Protein AF-A0A9D7GFL5-F1 (afdb_monomer_lite)

Secondary structure (DSSP, 8-state):
------------------PPPEEEEES-SEE-SS------STTPPTTTS--EEEEEEES--SS-TT-EEEETTEEPEEEEEEE-BSSSBHHHHH--EEEEEEPPTTSPSEEEEEEEEETTEEPPPEEEEE----EEEE-TT--TTT--SSSSS-BS-S--TTS-SGGGT--TT-EEEEPTT-EE---BTTTBS-B--S---SSS-EEEEEPTT---EE--SS-SBS-B-EETTTEE--SEEEES-EEE-SSBSEEE-TT-EEES-EEEETT--SSEEEEEEESSSEEEES-EEEEE--TT--TTEEEEEEEPPP-SSSSPPPPEEEEEEES-EEEEE-SS-SEEE---STTPPPEEEEEEES-EEEEEES-SEEE-TTB-EEEEEES-EEEEEEE----TTS----SSEEE----TT--EEEEEES-EEEEE---S-S--------

Foldseek 3Di:
DDDDDDDDPPPPPPPPPQPFKAWDDKLAQEAAQFAAQDDPDPPDDGGFGIDKIKTKIAPQDADCVVKFKDWANDTWAWPDWGQLCPPFNLCVPVVMIMTITIRHNPDDAAKTWIWMQHPNGIYDTDIHGHDDEHEFEEDCPADLPPAPRHPVHRHNACQAQVRSHPQVVGAFQYEYEYAAPAEFAHADDPLESEENDAAHDLNRAYEYEHDVPHAHEFHALDRAENYHQQDPPPGGHERYRYYRYEFEYQAARAEEEYNYAYESYEFEHLNHADQAEVYHYEAENAHAYQYEYENHYDQQHDQNYENAHYEYADDQDDAADEEGEDHEHASYEYEHHPHAAHHAYDDDHDRTHAYEHYHAEHYEHEQEAAELHEDAESYADEYEHAHYEFEAFLDDDAHPVDGGGRFPYHYHYDDDPGHHHYHYYHYHYHDTDPPPDPDDDPPPPD

Structure (mmCIF, N/CA/C/O backbone):
data_AF-A0A9D7GFL5-F1
#
_entry.id   AF-A0A9D7GFL5-F1
#
loop_
_atom_site.group_PDB
_atom_site.id
_atom_site.type_symbol
_atom_site.label_atom_id
_atom_site.label_alt_id
_atom_site.label_comp_id
_atom_site.label_asym_id
_atom_site.label_entity_id
_atom_site.label_seq_id
_atom_site.pdbx_PDB_ins_code
_atom_site.Cartn_x
_atom_site.Cartn_y
_atom_site.Cartn_z
_atom_site.occupancy
_atom_site.B_iso_or_equiv
_atom_site.auth_seq_id
_atom_site.auth_comp_id
_atom_site.auth_asym_id
_atom_site.auth_atom_id
_atom_site.pdbx_PDB_model_num
ATOM 1 N N . MET A 1 1 ? -0.797 -76.336 7.459 1.00 41.81 1 MET A N 1
ATOM 2 C CA . MET A 1 1 ? -0.670 -75.163 8.350 1.00 41.81 1 MET A CA 1
ATOM 3 C C . MET A 1 1 ? -0.617 -73.918 7.470 1.00 41.81 1 MET A C 1
ATOM 5 O O . MET A 1 1 ? 0.401 -73.693 6.833 1.00 41.81 1 MET A O 1
ATOM 9 N N . LYS A 1 2 ? -1.742 -73.209 7.289 1.00 35.62 2 LYS A N 1
ATOM 10 C CA . LYS A 1 2 ? -1.823 -72.009 6.435 1.00 35.62 2 LYS A CA 1
ATOM 11 C C . LYS A 1 2 ? -1.747 -70.775 7.335 1.00 35.62 2 LYS A C 1
ATOM 13 O O . LYS A 1 2 ? -2.645 -70.559 8.140 1.00 35.62 2 LYS A O 1
ATOM 18 N N . ILE A 1 3 ? -0.653 -70.029 7.224 1.00 40.56 3 ILE A N 1
ATOM 19 C CA . ILE A 1 3 ? -0.431 -68.761 7.923 1.00 40.56 3 ILE A CA 1
ATOM 20 C C . ILE A 1 3 ? -1.233 -67.688 7.179 1.00 40.56 3 ILE A C 1
ATOM 22 O O . ILE A 1 3 ? -0.947 -67.398 6.020 1.00 40.56 3 ILE A O 1
ATOM 26 N N . PHE A 1 4 ? -2.259 -67.136 7.826 1.00 41.19 4 PHE A N 1
ATOM 27 C CA . PHE A 1 4 ? -2.948 -65.937 7.354 1.00 41.19 4 PHE A CA 1
ATOM 28 C C . PHE A 1 4 ? -2.130 -64.715 7.781 1.00 41.19 4 PHE A C 1
ATOM 30 O O . PHE A 1 4 ? -2.031 -64.416 8.969 1.00 41.19 4 PHE A O 1
ATOM 37 N N . PHE A 1 5 ? -1.538 -64.017 6.813 1.00 36.66 5 PHE A N 1
ATOM 38 C CA . PHE A 1 5 ? -0.994 -62.680 7.030 1.00 36.66 5 PHE A CA 1
ATOM 39 C C . PHE A 1 5 ? -2.159 -61.692 7.135 1.00 36.66 5 PHE A C 1
ATOM 41 O O . PHE A 1 5 ? -2.851 -61.419 6.155 1.00 36.66 5 PHE A O 1
ATOM 48 N N . LEU A 1 6 ? -2.384 -61.178 8.343 1.00 39.97 6 LEU A N 1
ATOM 49 C CA . LEU A 1 6 ? -3.295 -60.072 8.600 1.00 39.97 6 LEU A CA 1
ATOM 50 C C . LEU A 1 6 ? -2.619 -58.778 8.120 1.00 39.97 6 LEU A C 1
ATOM 52 O O . LEU A 1 6 ? -1.726 -58.253 8.780 1.00 39.97 6 LEU A O 1
ATOM 56 N N . PHE A 1 7 ? -3.020 -58.284 6.950 1.00 38.81 7 PHE A N 1
ATOM 57 C CA . PHE A 1 7 ? -2.644 -56.954 6.475 1.00 38.81 7 PHE A CA 1
ATOM 58 C C . PHE A 1 7 ? -3.463 -55.922 7.260 1.00 38.81 7 PHE A C 1
ATOM 60 O O . PHE A 1 7 ? -4.646 -55.726 6.993 1.00 38.81 7 PHE A O 1
ATOM 67 N N . ILE A 1 8 ? -2.851 -55.291 8.262 1.00 42.66 8 ILE A N 1
ATOM 68 C CA . ILE A 1 8 ? -3.408 -54.101 8.910 1.00 42.66 8 ILE A CA 1
ATOM 69 C C . ILE A 1 8 ? -2.998 -52.908 8.038 1.00 42.66 8 ILE A C 1
ATOM 71 O O . ILE A 1 8 ? -1.800 -52.630 7.947 1.00 42.66 8 ILE A O 1
ATOM 75 N N . PRO A 1 9 ? -3.929 -52.198 7.374 1.00 42.66 9 PRO A N 1
ATOM 76 C CA . PRO A 1 9 ? -3.591 -50.947 6.723 1.00 42.66 9 PRO A CA 1
ATOM 77 C C . PRO A 1 9 ? -3.283 -49.934 7.825 1.00 42.66 9 PRO A C 1
ATOM 79 O O . PRO A 1 9 ? -4.167 -49.483 8.554 1.00 42.66 9 PRO A O 1
ATOM 82 N N . LEU A 1 10 ? -1.999 -49.619 7.978 1.00 39.38 10 LEU A N 1
ATOM 83 C CA . LEU A 1 10 ? -1.531 -48.528 8.814 1.00 39.38 10 LEU A CA 1
ATOM 84 C C . LEU A 1 10 ? -1.986 -47.223 8.140 1.00 39.38 10 LEU A C 1
ATOM 86 O O . LEU A 1 10 ? -1.287 -46.669 7.294 1.00 39.38 10 LEU A O 1
ATOM 90 N N . PHE A 1 11 ? -3.194 -46.757 8.458 1.00 42.72 11 PHE A N 1
ATOM 91 C CA . PHE A 1 11 ? -3.600 -45.398 8.126 1.00 42.72 11 PHE A CA 1
ATOM 92 C C . PHE A 1 11 ? -2.695 -44.456 8.921 1.00 42.72 11 PHE A C 1
ATOM 94 O O . PHE A 1 11 ? -2.890 -44.239 10.116 1.00 42.72 11 PHE A O 1
ATOM 101 N N . LEU A 1 12 ? -1.674 -43.918 8.253 1.00 41.75 12 LEU A N 1
ATOM 102 C CA . LEU A 1 12 ? -0.990 -42.712 8.690 1.00 41.75 12 LEU A CA 1
ATOM 103 C C . LEU A 1 12 ? -2.038 -41.600 8.713 1.00 41.75 12 LEU A C 1
ATOM 105 O O . LEU A 1 12 ? -2.283 -40.936 7.709 1.00 41.75 12 LEU A O 1
ATOM 109 N N . VAL A 1 13 ? -2.676 -41.411 9.867 1.00 40.97 13 VAL A N 1
ATOM 110 C CA . VAL A 1 13 ? -3.376 -40.171 10.181 1.00 40.97 13 VAL A CA 1
ATOM 111 C C . VAL A 1 13 ? -2.287 -39.107 10.198 1.00 40.97 13 VAL A C 1
ATOM 113 O O . VAL A 1 13 ? -1.580 -38.929 11.189 1.00 40.97 13 VAL A O 1
ATOM 116 N N . HIS A 1 14 ? -2.072 -38.445 9.062 1.00 41.53 14 HIS A N 1
ATOM 117 C CA . HIS A 1 14 ? -1.417 -37.153 9.078 1.00 41.53 14 HIS A CA 1
ATOM 118 C C . HIS A 1 14 ? -2.336 -36.273 9.910 1.00 41.53 14 HIS A C 1
ATOM 120 O O . HIS A 1 14 ? -3.386 -35.838 9.442 1.00 41.53 14 HIS A O 1
ATOM 126 N N . ASN A 1 15 ? -1.971 -36.079 11.177 1.00 35.12 15 ASN A N 1
ATOM 127 C CA . ASN A 1 15 ? -2.442 -34.941 11.934 1.00 35.12 15 ASN A CA 1
ATOM 128 C C . ASN A 1 15 ? -2.018 -33.728 11.113 1.00 35.12 15 ASN A C 1
ATOM 130 O O . ASN A 1 15 ? -0.883 -33.263 11.221 1.00 35.12 15 ASN A O 1
ATOM 134 N N . VAL A 1 16 ? -2.916 -33.261 10.246 1.00 41.62 16 VAL A N 1
ATOM 135 C CA . VAL A 1 16 ? -2.885 -31.905 9.732 1.00 41.62 16 VAL A CA 1
ATOM 136 C C . VAL A 1 16 ? -3.080 -31.064 10.982 1.00 41.62 16 VAL A C 1
ATOM 138 O O . VAL A 1 16 ? -4.203 -30.761 11.374 1.00 41.62 16 VAL A O 1
ATOM 141 N N . HIS A 1 17 ? -1.987 -30.785 11.694 1.00 46.81 17 HIS A N 1
ATOM 142 C CA . HIS A 1 17 ? -1.986 -29.691 12.639 1.00 46.81 17 HIS A CA 1
ATOM 143 C C . HIS A 1 17 ? -2.376 -28.493 11.790 1.00 46.81 17 HIS A C 1
ATOM 145 O O . HIS A 1 17 ? -1.606 -28.068 10.928 1.00 46.81 17 HIS A O 1
ATOM 151 N N . SER A 1 18 ? -3.611 -28.024 11.978 1.00 58.75 18 SER A N 1
ATOM 152 C CA . SER A 1 18 ? -4.017 -26.704 11.528 1.00 58.75 18 SER A CA 1
ATOM 153 C C . SER A 1 18 ? -2.895 -25.777 11.959 1.00 58.75 18 SER A C 1
ATOM 155 O O . SER A 1 18 ? -2.654 -25.640 13.161 1.00 58.75 18 SER A O 1
ATOM 157 N N . GLN A 1 19 ? -2.156 -25.217 11.000 1.00 82.75 19 GLN A N 1
ATOM 158 C CA . GLN A 1 19 ? -1.179 -24.192 11.328 1.00 82.75 19 GLN A CA 1
ATOM 159 C C . GLN A 1 19 ? -1.917 -23.131 12.151 1.00 82.75 19 GLN A C 1
ATOM 161 O O . GLN A 1 19 ? -3.062 -22.787 11.840 1.00 82.75 19 GLN A O 1
ATOM 166 N N . GLY A 1 20 ? -1.307 -22.694 13.255 1.00 92.81 20 GLY A N 1
ATOM 167 C CA . GLY A 1 20 ? -1.901 -21.670 14.110 1.00 92.81 20 GLY A CA 1
ATOM 168 C C . GLY A 1 20 ? -2.202 -20.388 13.320 1.00 92.81 20 GLY A C 1
ATOM 169 O O . GLY A 1 20 ? -1.701 -20.221 12.201 1.00 92.81 20 GLY A O 1
ATOM 170 N N . PRO A 1 21 ? -3.018 -19.478 13.876 1.00 97.88 21 PRO A N 1
ATOM 171 C CA . PRO A 1 21 ? -3.256 -18.184 13.250 1.00 97.88 21 PRO A CA 1
ATOM 172 C C . PRO A 1 21 ? -1.933 -17.424 13.091 1.00 97.88 21 PRO A C 1
ATOM 174 O O . PRO A 1 21 ? -1.140 -17.347 14.031 1.00 97.88 21 PRO A O 1
ATOM 177 N N . VAL A 1 22 ? -1.696 -16.850 11.911 1.00 98.31 22 VAL A N 1
ATOM 178 C CA . VAL A 1 22 ? -0.493 -16.056 11.619 1.00 98.31 22 VAL A CA 1
ATOM 179 C C . VAL A 1 22 ? -0.907 -14.683 11.124 1.00 98.31 22 VAL A C 1
ATOM 181 O O . VAL A 1 22 ? -1.622 -14.571 10.133 1.00 98.31 22 VAL A O 1
ATOM 184 N N . LEU A 1 23 ? -0.430 -13.635 11.788 1.00 98.81 23 LEU A N 1
ATOM 185 C CA . LEU A 1 23 ? -0.573 -12.260 11.327 1.00 98.81 23 LEU A CA 1
ATOM 186 C C . LEU A 1 23 ? 0.578 -11.911 10.388 1.00 98.81 23 LEU A C 1
ATOM 188 O O . LEU A 1 23 ? 1.745 -12.079 10.748 1.00 98.81 23 LEU A O 1
ATOM 192 N N . CYS A 1 24 ? 0.246 -11.416 9.198 1.00 98.69 24 CYS A N 1
ATOM 193 C CA . CYS A 1 24 ? 1.218 -11.080 8.162 1.00 98.69 24 CYS A CA 1
ATOM 194 C C . CYS A 1 24 ? 1.579 -9.592 8.193 1.00 98.69 24 CYS A C 1
ATOM 196 O O . CYS A 1 24 ? 2.759 -9.248 8.216 1.00 98.69 24 CYS A O 1
ATOM 198 N N . PHE A 1 25 ? 0.577 -8.708 8.188 1.00 98.81 25 PHE A N 1
ATOM 199 C CA . PHE A 1 25 ? 0.773 -7.256 8.189 1.00 98.81 25 PHE A CA 1
ATOM 200 C C . PHE A 1 25 ? -0.487 -6.503 8.642 1.00 98.81 25 PHE A C 1
ATOM 202 O O . PHE A 1 25 ? -1.578 -7.070 8.717 1.00 98.81 25 PHE A O 1
ATOM 209 N N . SER A 1 26 ? -0.318 -5.210 8.923 1.00 98.88 26 SER A N 1
ATOM 210 C CA . SER A 1 26 ? -1.385 -4.241 9.185 1.00 98.88 26 SER A CA 1
ATOM 211 C C . SER A 1 26 ? -1.268 -3.034 8.255 1.00 98.88 26 SER A C 1
ATOM 213 O O . SER A 1 26 ? -0.186 -2.740 7.724 1.00 98.88 26 SER A O 1
ATOM 215 N N . ASP A 1 27 ? -2.368 -2.305 8.091 1.00 98.69 27 ASP A N 1
ATOM 216 C CA . ASP A 1 27 ? -2.355 -1.003 7.426 1.00 98.69 27 ASP A CA 1
ATOM 217 C C . ASP A 1 27 ? -1.582 0.020 8.270 1.00 98.69 27 ASP A C 1
ATOM 219 O O . ASP A 1 27 ? -0.530 0.527 7.860 1.00 98.69 27 ASP A O 1
ATOM 223 N N . LEU A 1 28 ? -2.045 0.227 9.499 1.00 98.81 28 LEU A N 1
ATOM 224 C CA . LEU A 1 28 ? -1.485 1.120 10.495 1.00 98.81 28 LEU A CA 1
ATOM 225 C C . LEU A 1 28 ? -0.504 0.393 11.413 1.00 98.81 28 LEU A C 1
ATOM 227 O O . LEU A 1 28 ? -0.776 -0.685 11.940 1.00 98.81 28 LEU A O 1
ATOM 231 N N . ILE A 1 29 ? 0.627 1.048 11.667 1.00 98.56 29 ILE A N 1
ATOM 232 C CA . ILE A 1 29 ? 1.603 0.656 12.699 1.00 98.56 29 ILE A CA 1
ATOM 233 C C . ILE A 1 29 ? 1.559 1.588 13.918 1.00 98.56 29 ILE A C 1
ATOM 235 O O . ILE A 1 29 ? 2.288 1.395 14.889 1.00 98.56 29 ILE A O 1
ATOM 239 N N . SER A 1 30 ? 0.736 2.637 13.861 1.00 98.75 30 SER A N 1
ATOM 240 C CA . SER A 1 30 ? 0.511 3.558 14.968 1.00 98.75 30 SER A CA 1
ATOM 241 C C . SER A 1 30 ? -0.816 4.296 14.818 1.00 98.75 30 SER A C 1
ATOM 243 O O . SER A 1 30 ? -1.286 4.488 13.696 1.00 98.75 30 SER A O 1
ATOM 245 N N . GLY A 1 31 ? -1.392 4.744 15.931 1.00 98.62 31 GLY A N 1
ATOM 246 C CA . GLY A 1 31 ? -2.624 5.532 15.934 1.00 98.62 31 GLY A CA 1
ATOM 247 C C . GLY A 1 31 ? -3.082 5.929 17.341 1.00 98.62 31 GLY A C 1
ATOM 248 O O . GLY A 1 31 ? -2.540 5.422 18.330 1.00 98.62 31 GLY A O 1
ATOM 249 N N . PRO A 1 32 ? -4.065 6.838 17.446 1.00 98.62 32 PRO A N 1
ATOM 250 C CA . PRO A 1 32 ? -4.686 7.200 18.714 1.00 98.62 32 PRO A CA 1
ATOM 251 C C . PRO A 1 32 ? -5.564 6.084 19.271 1.00 98.62 32 PRO A C 1
ATOM 253 O O . PRO A 1 32 ? -6.125 5.274 18.528 1.00 98.62 32 PRO A O 1
ATOM 256 N N . LYS A 1 33 ? -5.665 6.057 20.604 1.00 98.38 33 LYS A N 1
ATOM 257 C CA . LYS A 1 33 ? -6.530 5.147 21.372 1.00 98.38 33 LYS A CA 1
ATOM 258 C C . LYS A 1 33 ? -7.870 5.769 21.782 1.00 98.38 33 LYS A C 1
ATOM 260 O O . LYS A 1 33 ? -8.697 5.077 22.352 1.00 98.38 33 LYS A O 1
ATOM 265 N N . THR A 1 34 ? -8.077 7.052 21.495 1.00 98.31 34 THR A N 1
ATOM 266 C CA . THR A 1 34 ? -9.318 7.791 21.763 1.00 98.31 34 THR A CA 1
ATOM 267 C C . THR A 1 34 ? -9.672 8.698 20.581 1.00 98.31 34 THR A C 1
ATOM 269 O O . THR A 1 34 ? -8.902 8.815 19.623 1.00 98.31 34 THR A O 1
ATOM 272 N N . GLY A 1 35 ? -10.829 9.360 20.647 1.00 97.50 35 GLY A N 1
ATOM 273 C CA . GLY A 1 35 ? -11.222 10.409 19.704 1.00 97.50 35 GLY A CA 1
ATOM 274 C C . GLY A 1 35 ? -11.993 9.926 18.478 1.00 97.50 35 GLY A C 1
ATOM 275 O O . GLY A 1 35 ? -12.353 10.747 17.637 1.00 97.50 35 GLY A O 1
ATOM 276 N N . ASN A 1 36 ? -12.292 8.630 18.363 1.00 97.88 36 ASN A N 1
ATOM 277 C CA . ASN A 1 36 ? -13.105 8.125 17.265 1.00 97.88 36 ASN A CA 1
ATOM 278 C C . ASN A 1 36 ? -14.586 8.451 17.493 1.00 97.88 36 ASN A C 1
ATOM 280 O O . ASN A 1 36 ? -15.229 7.850 18.348 1.00 97.88 36 ASN A O 1
ATOM 284 N N . SER A 1 37 ? -15.125 9.399 16.726 1.00 98.25 37 SER A N 1
ATOM 285 C CA . SER A 1 37 ? -16.523 9.850 16.826 1.00 98.25 37 SER A CA 1
ATOM 286 C C . SER A 1 37 ? -17.556 8.886 16.228 1.00 98.25 37 SER A C 1
ATOM 288 O O . SER A 1 37 ? -18.756 9.128 16.358 1.00 98.25 37 SER A O 1
ATOM 290 N N . ASP A 1 38 ? -17.111 7.792 15.609 1.00 97.00 38 ASP A N 1
ATOM 291 C CA . ASP A 1 38 ? -17.974 6.714 15.134 1.00 97.00 38 ASP A CA 1
ATOM 292 C C . ASP A 1 38 ? -18.825 6.130 16.274 1.00 97.00 38 ASP A C 1
ATOM 294 O O . ASP A 1 38 ? -18.371 5.975 17.412 1.00 97.00 38 ASP A O 1
ATOM 298 N N . HIS A 1 39 ? -20.072 5.811 15.947 1.00 95.25 39 HIS A N 1
ATOM 299 C CA . HIS A 1 39 ? -21.049 5.150 16.810 1.00 95.25 39 HIS A CA 1
ATOM 300 C C . HIS A 1 39 ? -21.941 4.171 16.023 1.00 95.25 39 HIS A C 1
ATOM 302 O O . HIS A 1 39 ? -23.064 3.872 16.422 1.00 95.25 39 HIS A O 1
ATOM 308 N N . SER A 1 40 ? -21.452 3.680 14.883 1.00 94.38 40 SER A N 1
ATOM 309 C CA . SER A 1 40 ? -22.140 2.715 14.020 1.00 94.38 40 SER A CA 1
ATOM 310 C C . SER A 1 40 ? -22.262 1.326 14.640 1.00 94.38 40 SER A C 1
ATOM 312 O O . SER A 1 40 ? -23.156 0.568 14.262 1.00 94.38 40 SER A O 1
ATOM 314 N N . GLN A 1 41 ? -21.377 0.974 15.578 1.00 92.06 41 GLN A N 1
ATOM 315 C CA . GLN A 1 41 ? -21.428 -0.306 16.274 1.00 92.06 41 GLN A CA 1
ATOM 316 C C . GLN A 1 41 ? -22.284 -0.215 17.536 1.00 92.06 41 GLN A C 1
ATOM 318 O O . GLN A 1 41 ? -22.282 0.782 18.260 1.00 92.06 41 GLN A O 1
ATOM 323 N N . GLU A 1 42 ? -22.972 -1.309 17.857 1.00 88.31 42 GLU A N 1
ATOM 324 C CA . GLU A 1 42 ? -23.777 -1.397 19.072 1.00 88.31 42 GLU A CA 1
ATOM 325 C C . GLU A 1 42 ? -22.913 -1.164 20.324 1.00 88.31 42 GLU A C 1
ATOM 327 O O . GLU A 1 42 ? -21.817 -1.719 20.463 1.00 88.31 42 GLU A O 1
ATOM 332 N N . ASN A 1 43 ? -23.407 -0.361 21.268 1.00 87.75 43 ASN A N 1
ATOM 333 C CA . ASN A 1 43 ? -22.705 -0.019 22.511 1.00 87.75 43 ASN A CA 1
ATOM 334 C C . ASN A 1 43 ? -21.356 0.694 22.296 1.00 87.75 43 ASN A C 1
ATOM 336 O O . ASN A 1 43 ? -20.466 0.599 23.145 1.00 87.75 43 ASN A O 1
ATOM 340 N N . GLN A 1 44 ? -21.170 1.374 21.165 1.00 92.38 44 GLN A N 1
ATOM 341 C CA . GLN A 1 44 ? -20.042 2.272 20.945 1.00 92.38 44 GLN A CA 1
ATOM 342 C C . GLN A 1 44 ? -20.374 3.674 21.469 1.00 92.38 44 GLN A C 1
ATOM 344 O O . GLN A 1 44 ? -21.441 4.219 21.201 1.00 92.38 44 GLN A O 1
ATOM 349 N N . THR A 1 45 ? -19.457 4.263 22.236 1.00 94.56 45 THR A N 1
ATOM 350 C CA . THR A 1 45 ? -19.569 5.653 22.696 1.00 94.56 45 THR A CA 1
ATOM 351 C C . THR A 1 45 ? -18.671 6.530 21.835 1.00 94.56 45 THR A C 1
ATOM 353 O O . THR A 1 45 ? -17.456 6.331 21.819 1.00 94.56 45 THR A O 1
ATOM 356 N N . ALA A 1 46 ? -19.260 7.507 21.146 1.00 96.44 46 ALA A N 1
ATOM 357 C CA . ALA A 1 46 ? -18.518 8.439 20.305 1.00 96.44 46 ALA A CA 1
ATOM 358 C C . ALA A 1 46 ? -17.407 9.154 21.098 1.00 96.44 46 ALA A C 1
ATOM 360 O O . ALA A 1 46 ? -17.616 9.637 22.211 1.00 96.44 46 ALA A O 1
ATOM 361 N N . GLY A 1 47 ? -16.213 9.211 20.512 1.00 95.19 47 GLY A N 1
ATOM 362 C CA . GLY A 1 47 ? -15.016 9.862 21.048 1.00 95.19 47 GLY A CA 1
ATOM 363 C C . GLY A 1 47 ? -14.225 9.036 22.065 1.00 95.19 47 GLY A C 1
ATOM 364 O O . GLY A 1 47 ? -13.127 9.451 22.437 1.00 95.19 47 GLY A O 1
ATOM 365 N N . ARG A 1 48 ? -14.752 7.889 22.506 1.00 95.44 48 ARG A N 1
ATOM 366 C CA . ARG A 1 48 ? -14.165 7.095 23.588 1.00 95.44 48 ARG A CA 1
ATOM 367 C C . ARG A 1 48 ? -12.957 6.292 23.118 1.00 95.44 48 ARG A C 1
ATOM 369 O O . ARG A 1 48 ? -11.840 6.558 23.536 1.00 95.44 48 ARG A O 1
ATOM 376 N N . ASP A 1 49 ? -13.186 5.358 22.205 1.00 97.50 49 ASP A N 1
ATOM 377 C CA . ASP A 1 49 ? -12.151 4.485 21.663 1.00 97.50 49 ASP A CA 1
ATOM 378 C C . ASP A 1 49 ? -11.422 5.127 20.469 1.00 97.50 49 ASP A C 1
ATOM 380 O O . ASP A 1 49 ? -11.754 6.223 20.005 1.00 97.50 49 ASP A O 1
ATOM 384 N N . GLY A 1 50 ? -10.376 4.460 19.990 1.00 98.19 50 GLY A N 1
ATOM 385 C CA . GLY A 1 50 ? -9.407 5.030 19.069 1.00 98.19 50 GLY A CA 1
ATOM 386 C C . GLY A 1 50 ? -9.552 4.601 17.621 1.00 98.19 50 GLY A C 1
ATOM 387 O O . GLY A 1 50 ? -10.638 4.331 17.101 1.00 98.19 50 GLY A O 1
ATOM 388 N N . SER A 1 51 ? -8.395 4.574 16.971 1.00 98.62 51 SER A N 1
ATOM 389 C CA . SER A 1 51 ? -8.219 4.216 15.569 1.00 98.62 51 SER A CA 1
ATOM 390 C C . SER A 1 51 ? -8.773 2.830 15.255 1.00 98.62 51 SER A C 1
ATOM 392 O O . SER A 1 51 ? -8.762 1.931 16.092 1.00 98.62 51 SER A O 1
ATOM 394 N N . ILE A 1 52 ? -9.253 2.667 14.028 1.00 98.81 52 ILE A N 1
ATOM 395 C CA . ILE A 1 52 ? -9.616 1.379 13.447 1.00 98.81 52 ILE A CA 1
ATOM 396 C C . ILE A 1 52 ? -8.432 0.885 12.613 1.00 98.81 52 ILE A C 1
ATOM 398 O O . ILE A 1 52 ? -7.988 1.564 11.686 1.00 98.81 52 ILE A O 1
ATOM 402 N N . VAL A 1 53 ? -7.916 -0.287 12.959 1.00 98.88 53 VAL A N 1
ATOM 403 C CA . VAL A 1 53 ? -6.777 -0.936 12.304 1.00 98.88 53 VAL A CA 1
ATOM 404 C C . VAL A 1 53 ? -7.276 -2.163 11.559 1.00 98.88 53 VAL A C 1
ATOM 406 O O . VAL A 1 53 ? -8.081 -2.930 12.096 1.00 98.88 53 VAL A O 1
ATOM 409 N N . THR A 1 54 ? -6.769 -2.375 10.346 1.00 98.94 54 THR A N 1
ATOM 410 C CA . THR A 1 54 ? -6.990 -3.611 9.592 1.00 98.94 54 THR A CA 1
ATOM 411 C C . THR A 1 54 ? -5.725 -4.461 9.610 1.00 98.94 54 THR A C 1
ATOM 413 O O . THR A 1 54 ? -4.634 -3.990 9.287 1.00 98.94 54 THR A O 1
ATOM 416 N N . ILE A 1 55 ? -5.869 -5.733 9.980 1.00 98.88 55 ILE A N 1
ATOM 417 C CA . ILE A 1 55 ? -4.812 -6.750 9.906 1.00 98.88 55 ILE A CA 1
ATOM 418 C C . ILE A 1 55 ? -5.168 -7.811 8.877 1.00 98.88 55 ILE A C 1
ATOM 420 O O . ILE A 1 55 ? -6.335 -8.176 8.737 1.00 98.88 55 ILE A O 1
ATOM 424 N N . TRP A 1 56 ? -4.149 -8.341 8.206 1.00 98.88 56 TRP A N 1
ATOM 425 C CA . TRP A 1 56 ? -4.251 -9.476 7.296 1.00 98.88 56 TRP A CA 1
ATOM 426 C C . TRP A 1 56 ? -3.407 -10.633 7.813 1.00 98.88 56 TRP A C 1
ATOM 428 O O . TRP A 1 56 ? -2.295 -10.440 8.315 1.00 98.88 56 TRP A O 1
ATOM 438 N N . GLY A 1 57 ? -3.927 -11.847 7.676 1.00 98.62 57 GLY A N 1
ATOM 439 C CA . GLY A 1 57 ? -3.259 -13.042 8.167 1.00 98.62 57 GLY A CA 1
ATOM 440 C C . GLY A 1 57 ? -3.829 -14.333 7.605 1.00 98.62 57 GLY A C 1
ATOM 441 O O . GLY A 1 57 ? -4.848 -14.334 6.917 1.00 98.62 57 GLY A O 1
ATOM 442 N N . ALA A 1 58 ? -3.154 -15.436 7.900 1.00 98.25 58 ALA A N 1
ATOM 443 C CA . ALA A 1 58 ? -3.559 -16.782 7.523 1.00 98.25 58 ALA A CA 1
ATOM 444 C C . ALA A 1 58 ? -4.157 -17.527 8.722 1.00 98.25 58 ALA A C 1
ATOM 446 O O . ALA A 1 58 ? -3.793 -17.282 9.875 1.00 98.25 58 ALA A O 1
ATOM 447 N N . ASN A 1 59 ? -5.050 -18.475 8.433 1.00 97.44 59 ASN A N 1
ATOM 448 C CA . ASN A 1 59 ? -5.708 -19.334 9.422 1.00 97.44 59 ASN A CA 1
ATOM 449 C C . ASN A 1 59 ? -6.475 -18.552 10.503 1.00 97.44 59 ASN A C 1
ATOM 451 O O . ASN A 1 59 ? -6.599 -19.012 11.637 1.00 97.44 59 ASN A O 1
ATOM 455 N N . LEU A 1 60 ? -7.011 -17.375 10.159 1.00 97.94 60 LEU A N 1
ATOM 456 C CA . LEU A 1 60 ? -7.831 -16.585 11.086 1.00 97.94 60 LEU A CA 1
ATOM 457 C C . LEU A 1 60 ? -9.292 -17.064 11.110 1.00 97.94 60 LEU A C 1
ATOM 459 O O . LEU A 1 60 ? -10.052 -16.725 12.009 1.00 97.94 60 LEU A O 1
ATOM 463 N N . GLY A 1 61 ? -9.698 -17.860 10.117 1.00 96.31 61 GLY A N 1
ATOM 464 C CA . GLY A 1 61 ? -11.094 -18.239 9.902 1.00 96.31 61 GLY A CA 1
ATOM 465 C C . GLY A 1 61 ? -11.910 -17.115 9.256 1.00 96.31 61 GLY A C 1
ATOM 466 O O . GLY A 1 61 ? -11.564 -15.940 9.327 1.00 96.31 61 GLY A O 1
ATOM 467 N N . ASN A 1 62 ? -13.009 -17.469 8.596 1.00 96.44 62 ASN A N 1
ATOM 468 C CA . ASN A 1 62 ? -13.846 -16.535 7.834 1.00 96.44 62 ASN A CA 1
ATOM 469 C C . ASN A 1 62 ? -14.940 -15.840 8.671 1.00 96.44 62 ASN A C 1
ATOM 471 O O . ASN A 1 62 ? -15.709 -15.061 8.118 1.00 96.44 62 ASN A O 1
ATOM 475 N N . HIS A 1 63 ? -15.007 -16.114 9.977 1.00 97.25 63 HIS A N 1
ATOM 476 C CA . HIS A 1 63 ? -15.948 -15.513 10.920 1.00 97.25 63 HIS A CA 1
ATOM 477 C C . HIS A 1 63 ? -15.276 -15.314 12.280 1.00 97.25 63 HIS A C 1
ATOM 479 O O . HIS A 1 63 ? -14.448 -16.130 12.690 1.00 97.25 63 HIS A O 1
ATOM 485 N N . GLN A 1 64 ? -15.687 -14.271 13.006 1.00 97.00 64 GLN A N 1
ATOM 486 C CA . GLN A 1 64 ? -15.170 -14.006 14.346 1.00 97.00 64 GLN A CA 1
ATOM 487 C C . GLN A 1 64 ? -15.554 -15.111 15.339 1.00 97.00 64 GLN A C 1
ATOM 489 O O . GLN A 1 64 ? -14.682 -15.631 16.019 1.00 97.00 64 GLN A O 1
ATOM 494 N N . ASN A 1 65 ? -16.828 -15.510 15.427 1.00 95.12 65 ASN A N 1
ATOM 495 C CA . ASN A 1 65 ? -17.308 -16.452 16.452 1.00 95.12 65 ASN A CA 1
ATOM 496 C C . ASN A 1 65 ? -16.816 -16.051 17.865 1.00 95.12 65 ASN A C 1
ATOM 498 O O . ASN A 1 65 ? -16.964 -14.900 18.266 1.00 95.12 65 ASN A O 1
ATOM 502 N N . ASN A 1 66 ? -16.196 -16.982 18.597 1.00 95.50 66 ASN A N 1
ATOM 503 C CA . ASN A 1 66 ? -15.585 -16.741 19.908 1.00 95.50 66 ASN A CA 1
ATOM 504 C C . ASN A 1 66 ? -14.113 -16.291 19.817 1.00 95.50 66 ASN A C 1
ATOM 506 O O . ASN A 1 66 ? -13.421 -16.280 20.832 1.00 95.50 66 ASN A O 1
ATOM 510 N N . ASN A 1 67 ? -13.612 -15.976 18.620 1.00 98.00 67 ASN A N 1
ATOM 511 C CA . ASN A 1 67 ? -12.248 -15.503 18.418 1.00 98.00 67 ASN A CA 1
ATOM 512 C C . ASN A 1 67 ? -12.125 -14.030 18.824 1.00 98.00 67 ASN A C 1
ATOM 514 O O . ASN A 1 67 ? -13.075 -13.241 18.751 1.00 98.00 67 ASN A O 1
ATOM 518 N N . GLU A 1 68 ? -10.931 -13.651 19.262 1.00 98.44 68 GLU A N 1
ATOM 519 C CA . GLU A 1 68 ? -10.700 -12.374 19.930 1.00 98.44 68 GLU A CA 1
ATOM 520 C C . GLU A 1 68 ? -9.451 -11.688 19.383 1.00 98.44 68 GLU A C 1
ATOM 522 O O . GLU A 1 68 ? -8.452 -12.341 19.085 1.00 98.44 68 GLU A O 1
ATOM 527 N N . VAL A 1 69 ? -9.501 -10.359 19.279 1.00 98.75 69 VAL A N 1
ATOM 528 C CA . VAL A 1 69 ? -8.340 -9.520 18.964 1.00 98.75 69 VAL A CA 1
ATOM 529 C C . VAL A 1 69 ? -7.881 -8.825 20.238 1.00 98.75 69 VAL A C 1
ATOM 531 O O . VAL A 1 69 ? -8.710 -8.328 21.001 1.00 98.75 69 VAL A O 1
ATOM 534 N N . PHE A 1 70 ? -6.570 -8.760 20.448 1.00 98.75 70 PHE A N 1
ATOM 535 C CA . PHE A 1 70 ? -5.945 -8.086 21.578 1.00 98.75 70 PHE A CA 1
ATOM 536 C C . PHE A 1 70 ? -4.965 -7.016 21.109 1.00 98.75 70 PHE A C 1
ATOM 538 O O . PHE A 1 70 ? -4.178 -7.250 20.190 1.00 98.75 70 PHE A O 1
ATOM 545 N N . VAL A 1 71 ? -4.985 -5.873 21.795 1.00 98.75 71 VAL A N 1
ATOM 546 C CA . VAL A 1 71 ? -3.976 -4.813 21.700 1.00 98.75 71 VAL A CA 1
ATOM 547 C C . VAL A 1 71 ? -3.320 -4.685 23.071 1.00 98.75 71 VAL A C 1
ATOM 549 O O . VAL A 1 71 ? -3.955 -4.283 24.050 1.00 98.75 71 VAL A O 1
ATOM 552 N N . GLY A 1 72 ? -2.060 -5.099 23.172 1.00 97.62 72 GLY A N 1
ATOM 553 C CA . GLY A 1 72 ? -1.428 -5.390 24.453 1.00 97.62 72 GLY A CA 1
ATOM 554 C C . GLY A 1 72 ? -2.238 -6.446 25.209 1.00 97.62 72 GLY A C 1
ATOM 555 O O . GLY A 1 72 ? -2.448 -7.551 24.715 1.00 97.62 72 GLY A O 1
ATOM 556 N N . ASN A 1 73 ? -2.737 -6.078 26.390 1.00 96.75 73 ASN A N 1
ATOM 557 C CA . ASN A 1 73 ? -3.571 -6.943 27.231 1.00 96.75 73 ASN A CA 1
ATOM 558 C C . ASN A 1 73 ? -5.074 -6.619 27.151 1.00 96.75 73 ASN A C 1
ATOM 560 O O . ASN A 1 73 ? -5.857 -7.167 27.924 1.00 96.75 73 ASN A O 1
ATOM 564 N N . GLN A 1 74 ? -5.488 -5.720 26.254 1.00 98.38 74 GLN A N 1
ATOM 565 C CA . GLN A 1 74 ? -6.877 -5.270 26.145 1.00 98.38 74 GLN A CA 1
ATOM 566 C C . GLN A 1 74 ? -7.563 -5.930 24.953 1.00 98.38 74 GLN A C 1
ATOM 568 O O . GLN A 1 74 ? -7.021 -5.937 23.846 1.00 98.38 74 GLN A O 1
ATOM 573 N N . LYS A 1 75 ? -8.771 -6.458 25.167 1.00 98.12 75 LYS A N 1
ATOM 574 C CA . LYS A 1 75 ? -9.604 -6.994 24.087 1.00 98.12 75 LYS A CA 1
ATOM 575 C C . LYS A 1 75 ? -10.138 -5.847 23.229 1.00 98.12 75 LYS A C 1
ATOM 577 O O . LYS A 1 75 ? -10.683 -4.880 23.756 1.00 98.12 75 LYS A O 1
ATOM 582 N N . ALA A 1 76 ? -10.006 -5.977 21.915 1.00 98.00 76 ALA A N 1
ATOM 583 C CA . ALA A 1 76 ? -10.473 -4.994 20.950 1.00 98.00 76 ALA A CA 1
ATOM 584 C C . ALA A 1 76 ? -11.869 -5.318 20.406 1.00 98.00 76 ALA A C 1
ATOM 586 O O . ALA A 1 76 ? -12.262 -6.481 20.266 1.00 98.00 76 ALA A O 1
ATOM 587 N N . ARG A 1 77 ? -12.608 -4.262 20.057 1.00 97.06 77 ARG A N 1
ATOM 588 C CA . ARG A 1 77 ? -13.884 -4.359 19.342 1.00 97.06 77 ARG A CA 1
ATOM 589 C C . ARG A 1 77 ? -13.623 -4.622 17.864 1.00 97.06 77 ARG A C 1
ATOM 591 O O . ARG A 1 77 ? -12.869 -3.884 17.240 1.00 97.06 77 ARG A O 1
ATOM 598 N N . VAL A 1 78 ? -14.281 -5.628 17.300 1.00 98.00 78 VAL A N 1
ATOM 599 C CA . VAL A 1 78 ? -14.151 -6.013 15.888 1.00 98.00 78 VAL A CA 1
ATOM 600 C C . VAL A 1 78 ? -15.285 -5.394 15.071 1.00 98.00 78 VAL A C 1
ATOM 602 O O . VAL A 1 78 ? -16.445 -5.491 15.452 1.00 98.00 78 VAL A O 1
ATOM 605 N N . TYR A 1 79 ? -14.932 -4.775 13.947 1.00 97.75 79 TYR A N 1
ATOM 606 C CA . TYR A 1 79 ? -15.846 -4.210 12.945 1.00 97.75 79 TYR A CA 1
ATOM 607 C C . TYR A 1 79 ? -16.094 -5.190 11.806 1.00 97.75 79 TYR A C 1
ATOM 609 O O . TYR A 1 79 ? -17.161 -5.214 11.197 1.00 97.75 79 TYR A O 1
ATOM 617 N N . TYR A 1 80 ? -15.073 -5.978 11.480 1.00 98.19 80 TYR A N 1
ATOM 618 C CA . TYR A 1 80 ? -15.136 -6.950 10.407 1.00 98.19 80 TYR A CA 1
ATOM 619 C C . TYR A 1 80 ? -14.171 -8.096 10.663 1.00 98.19 80 TYR A C 1
ATOM 621 O O . TYR A 1 80 ? -13.047 -7.874 11.109 1.00 98.19 80 TYR A O 1
ATOM 629 N N . TRP A 1 81 ? -14.592 -9.301 10.297 1.00 98.62 81 TRP A N 1
ATOM 630 C CA . TRP A 1 81 ? -13.759 -10.493 10.265 1.00 98.62 81 TRP A CA 1
ATOM 631 C C . TRP A 1 81 ? -14.195 -11.354 9.088 1.00 98.62 81 TRP A C 1
ATOM 633 O O . TRP A 1 81 ? -15.346 -11.788 9.040 1.00 98.62 81 TRP A O 1
ATOM 643 N N . GLY A 1 82 ? -13.293 -11.624 8.150 1.00 98.50 82 GLY A N 1
ATOM 644 C CA . GLY A 1 82 ? -13.633 -12.454 7.002 1.00 98.50 82 GLY A CA 1
ATOM 645 C C . GLY A 1 82 ? -12.493 -12.653 6.020 1.00 98.50 82 GLY A C 1
ATOM 646 O O . GLY A 1 82 ? -11.370 -12.200 6.228 1.00 98.50 82 GLY A O 1
ATOM 647 N N . ASN A 1 83 ? -12.786 -13.351 4.927 1.00 98.75 83 ASN A N 1
ATOM 648 C CA . ASN A 1 83 ? -11.831 -13.533 3.838 1.00 98.75 83 ASN A CA 1
ATOM 649 C C . ASN A 1 83 ? -11.492 -12.181 3.194 1.00 98.75 83 ASN A C 1
ATOM 651 O O . ASN A 1 83 ? -12.386 -11.378 2.916 1.00 98.75 83 ASN A O 1
ATOM 655 N N . ALA A 1 84 ? -10.209 -11.939 2.917 1.00 98.50 84 ALA A N 1
ATOM 656 C CA . ALA A 1 84 ? -9.751 -10.727 2.245 1.00 98.50 84 ALA A CA 1
ATOM 657 C C . ALA A 1 84 ? -10.083 -10.793 0.744 1.00 98.50 84 ALA A C 1
ATOM 659 O O . ALA A 1 84 ? -9.231 -11.116 -0.068 1.00 98.50 84 ALA A O 1
ATOM 660 N N . THR A 1 85 ? -11.348 -10.549 0.409 1.00 98.25 85 THR A N 1
ATOM 661 C CA . THR A 1 85 ? -11.914 -10.634 -0.954 1.00 98.25 85 THR A CA 1
ATOM 662 C C . THR A 1 85 ? -12.196 -9.261 -1.568 1.00 98.25 85 THR A C 1
ATOM 664 O O . THR A 1 85 ? -12.726 -9.167 -2.668 1.00 98.25 85 THR A O 1
ATOM 667 N N . PHE A 1 86 ? -11.913 -8.189 -0.823 1.00 96.88 86 PHE A N 1
ATOM 668 C CA . PHE A 1 86 ? -12.256 -6.821 -1.191 1.00 96.88 86 PHE A CA 1
ATOM 669 C C . PHE A 1 86 ? -11.440 -5.792 -0.373 1.00 96.88 86 PHE A C 1
ATOM 671 O O . PHE A 1 86 ? -11.231 -6.032 0.823 1.00 96.88 86 PHE A O 1
ATOM 678 N N . PRO A 1 87 ? -11.051 -4.624 -0.928 1.00 97.50 87 PRO A N 1
ATOM 679 C CA . PRO A 1 87 ? -11.077 -4.326 -2.360 1.00 97.50 87 PRO A CA 1
ATOM 680 C C . PRO A 1 87 ? -10.048 -5.163 -3.122 1.00 97.50 87 PRO A C 1
ATOM 682 O O . PRO A 1 87 ? -10.352 -5.569 -4.230 1.00 97.50 87 PRO A O 1
ATOM 685 N N . ALA A 1 88 ? -8.908 -5.481 -2.498 1.00 98.44 88 ALA A N 1
ATOM 686 C CA . ALA A 1 88 ? -7.969 -6.484 -2.981 1.00 98.44 88 ALA A CA 1
ATOM 687 C C . ALA A 1 88 ? -8.430 -7.900 -2.590 1.00 98.44 88 ALA A C 1
ATOM 689 O O . ALA A 1 88 ? -8.654 -8.178 -1.403 1.00 98.44 88 ALA A O 1
ATOM 690 N N . ASP A 1 89 ? -8.526 -8.807 -3.560 1.00 98.56 89 ASP A N 1
ATOM 691 C CA . ASP A 1 89 ? -8.828 -10.228 -3.373 1.00 98.56 89 ASP A CA 1
ATOM 692 C C . ASP A 1 89 ? -7.561 -11.047 -3.082 1.00 98.56 89 ASP A C 1
ATOM 694 O O . ASP A 1 89 ? -7.079 -11.874 -3.861 1.00 98.56 89 ASP A O 1
ATOM 698 N N . LEU A 1 90 ? -7.009 -10.829 -1.890 1.00 98.62 90 LEU A N 1
ATOM 699 C CA . LEU A 1 90 ? -5.862 -11.584 -1.385 1.00 98.62 90 LEU A CA 1
ATOM 700 C C . LEU A 1 90 ? -6.232 -13.008 -0.953 1.00 98.62 90 LEU A C 1
ATOM 702 O O . LEU A 1 90 ? -5.356 -13.862 -0.803 1.00 98.62 90 LEU A O 1
ATOM 706 N N . TYR A 1 91 ? -7.514 -13.304 -0.738 1.00 98.56 91 TYR A N 1
ATOM 707 C CA . TYR A 1 91 ? -7.952 -14.652 -0.396 1.00 98.56 91 TYR A CA 1
ATOM 708 C C . TYR A 1 91 ? -7.835 -15.605 -1.589 1.00 98.56 91 TYR A C 1
ATOM 710 O O . TYR A 1 91 ? -7.497 -16.782 -1.410 1.00 98.56 91 TYR A O 1
ATOM 718 N N . LYS A 1 92 ? -8.071 -15.122 -2.812 1.00 97.75 92 LYS A N 1
ATOM 719 C CA . LYS A 1 92 ? -7.998 -15.937 -4.032 1.00 97.75 92 LYS A CA 1
ATOM 720 C C . LYS A 1 92 ? -6.685 -16.703 -4.146 1.00 97.75 92 LYS A C 1
ATOM 722 O O . LYS A 1 92 ? -6.725 -17.931 -4.272 1.00 97.75 92 LYS A O 1
ATOM 727 N N . VAL A 1 93 ? -5.556 -16.009 -4.014 1.00 95.06 93 VAL A N 1
ATOM 728 C CA . VAL A 1 93 ? -4.212 -16.585 -4.190 1.00 95.06 93 VAL A CA 1
ATOM 729 C C . VAL A 1 93 ? -3.493 -16.865 -2.872 1.00 95.06 93 VAL A C 1
ATOM 731 O O . VAL A 1 93 ? -2.991 -17.970 -2.687 1.00 95.06 93 VAL A O 1
ATOM 734 N N . HIS A 1 94 ? -3.513 -15.929 -1.919 1.00 97.50 94 HIS A N 1
ATOM 735 C CA . HIS A 1 94 ? -2.760 -16.054 -0.661 1.00 97.50 94 HIS A CA 1
ATOM 736 C C . HIS A 1 94 ? -3.560 -16.716 0.462 1.00 97.50 94 HIS A C 1
ATOM 738 O O . HIS A 1 94 ? -3.006 -17.015 1.516 1.00 97.50 94 HIS A O 1
ATOM 744 N N . LYS A 1 95 ? -4.870 -16.931 0.264 1.00 97.81 95 LYS A N 1
ATOM 745 C CA . LYS A 1 95 ? -5.799 -17.448 1.287 1.00 97.81 95 LYS A CA 1
ATOM 746 C C . LYS A 1 95 ? -5.808 -16.610 2.569 1.00 97.81 95 LYS A C 1
ATOM 748 O O . LYS A 1 95 ? -6.117 -17.134 3.638 1.00 97.81 95 LYS A O 1
ATOM 753 N N . LEU A 1 96 ? -5.525 -15.308 2.463 1.00 98.69 96 LEU A N 1
ATOM 754 C CA . LEU A 1 96 ? -5.537 -14.398 3.606 1.00 98.69 96 LEU A CA 1
ATOM 755 C C . LEU A 1 96 ? -6.961 -14.035 4.037 1.00 98.69 96 LEU A C 1
ATOM 757 O O . LEU A 1 96 ? -7.861 -13.799 3.228 1.00 98.69 96 LEU A O 1
ATOM 761 N N . GLN A 1 97 ? -7.147 -13.948 5.343 1.00 98.69 97 GLN A N 1
ATOM 762 C CA . GLN A 1 97 ? -8.279 -13.299 5.986 1.00 98.69 97 GLN A CA 1
ATOM 763 C C . GLN A 1 97 ? -7.870 -11.888 6.408 1.00 98.69 97 GLN A C 1
ATOM 765 O O . GLN A 1 97 ? -6.681 -11.597 6.553 1.00 98.69 97 GLN A O 1
ATOM 770 N N . LYS A 1 98 ? -8.859 -11.024 6.637 1.00 98.56 98 LYS A N 1
ATOM 771 C CA . LYS A 1 98 ? -8.661 -9.703 7.225 1.00 98.56 98 LYS A CA 1
ATOM 772 C C . LYS A 1 98 ? -9.594 -9.470 8.408 1.00 98.56 98 LYS A C 1
ATOM 774 O O . LYS A 1 98 ? -10.730 -9.952 8.419 1.00 98.56 98 LYS A O 1
ATOM 779 N N . ILE A 1 99 ? -9.111 -8.701 9.376 1.00 98.88 99 ILE A N 1
ATOM 780 C CA . ILE A 1 99 ? -9.863 -8.288 10.560 1.00 98.88 99 ILE A CA 1
ATOM 781 C C . ILE A 1 99 ? -9.699 -6.781 10.716 1.00 98.88 99 ILE A C 1
ATOM 783 O O . ILE A 1 99 ? -8.571 -6.302 10.781 1.00 98.88 99 ILE A O 1
ATOM 787 N N . ALA A 1 100 ? -10.808 -6.049 10.789 1.00 98.81 100 ALA A N 1
ATOM 788 C CA . ALA A 1 100 ? -10.807 -4.637 11.155 1.00 98.81 100 ALA A CA 1
ATOM 789 C C . ALA A 1 100 ? -11.304 -4.501 12.593 1.00 98.81 100 ALA A C 1
ATOM 791 O O . ALA A 1 100 ? -12.357 -5.045 12.937 1.00 98.81 100 ALA A O 1
ATOM 792 N N . PHE A 1 101 ? -10.556 -3.803 13.438 1.00 98.75 101 PHE A N 1
ATOM 793 C CA . PHE A 1 101 ? -10.868 -3.653 14.856 1.00 98.75 101 PHE A CA 1
ATOM 794 C C . PHE A 1 101 ? -10.427 -2.288 15.373 1.00 98.75 101 PHE A C 1
ATOM 796 O O . PHE A 1 101 ? -9.554 -1.645 14.801 1.00 98.75 101 PHE A O 1
ATOM 803 N N . GLN A 1 102 ? -11.023 -1.853 16.472 1.00 98.44 102 GLN A N 1
ATOM 804 C CA . GLN A 1 102 ? -10.750 -0.560 17.078 1.00 98.44 102 GLN A CA 1
ATOM 805 C C . GLN A 1 102 ? -9.813 -0.684 18.276 1.00 98.44 102 GLN A C 1
ATOM 807 O O . GLN A 1 102 ? -9.983 -1.572 19.114 1.00 98.44 102 GLN A O 1
ATOM 812 N N . ILE A 1 103 ? -8.843 0.226 18.357 1.00 98.69 103 ILE A N 1
ATOM 813 C CA . ILE A 1 103 ? -7.921 0.347 19.486 1.00 98.69 103 ILE A CA 1
ATOM 814 C C . ILE A 1 103 ? -8.701 0.805 20.731 1.00 98.69 103 ILE A C 1
ATOM 816 O O . ILE A 1 103 ? -9.269 1.899 20.695 1.00 98.69 103 ILE A O 1
ATOM 820 N N . PRO A 1 104 ? -8.722 0.017 21.824 1.00 98.19 104 PRO A N 1
ATOM 821 C CA . PRO A 1 104 ? -9.410 0.405 23.055 1.00 98.19 104 PRO A CA 1
ATOM 822 C C . PRO A 1 104 ? -8.744 1.587 23.764 1.00 98.19 104 PRO A C 1
ATOM 824 O O . PRO A 1 104 ? -7.513 1.649 23.847 1.00 98.19 104 PRO A O 1
ATOM 827 N N . GLU A 1 105 ? -9.542 2.456 24.388 1.00 98.00 105 GLU A N 1
ATOM 828 C CA . GLU A 1 105 ? -9.027 3.582 25.194 1.00 98.00 105 GLU A CA 1
ATOM 829 C C . GLU A 1 105 ? -8.147 3.150 26.381 1.00 98.00 105 GLU A C 1
ATOM 831 O O . GLU A 1 105 ? -7.310 3.914 26.870 1.00 98.00 105 GLU A O 1
ATOM 836 N N . THR A 1 106 ? -8.336 1.912 26.844 1.00 97.81 106 THR A N 1
ATOM 837 C CA . THR A 1 106 ? -7.667 1.327 28.011 1.00 97.81 106 THR A CA 1
ATOM 838 C C . THR A 1 106 ? -6.263 0.811 27.709 1.00 97.81 106 THR A C 1
ATOM 840 O O . THR A 1 106 ? -5.568 0.375 28.625 1.00 97.81 106 THR A O 1
ATOM 843 N N . VAL A 1 107 ? -5.828 0.830 26.445 1.00 98.31 107 VAL A N 1
ATOM 844 C CA . VAL A 1 107 ? -4.454 0.466 26.074 1.00 98.31 107 VAL A CA 1
ATOM 845 C C . VAL A 1 107 ? -3.491 1.555 26.547 1.00 98.31 107 VAL A C 1
ATOM 847 O O . VAL A 1 107 ? -3.799 2.745 26.485 1.00 98.31 107 VAL A O 1
ATOM 850 N N . ASP A 1 108 ? -2.302 1.177 27.005 1.00 97.69 108 ASP A N 1
ATOM 851 C CA . ASP A 1 108 ? -1.274 2.141 27.394 1.00 97.69 108 ASP A CA 1
ATOM 852 C C . ASP A 1 108 ? -0.716 2.911 26.188 1.00 97.69 108 ASP A C 1
ATOM 854 O O . ASP A 1 108 ? -0.638 2.406 25.067 1.00 97.69 108 ASP A O 1
ATOM 858 N N . THR A 1 109 ? -0.315 4.161 26.417 1.00 98.31 109 THR A N 1
ATOM 859 C CA . THR A 1 109 ? 0.375 4.965 25.399 1.00 98.31 109 THR A CA 1
ATOM 860 C C . THR A 1 109 ? 1.801 4.445 25.204 1.00 98.31 109 THR A C 1
ATOM 862 O O . THR A 1 109 ? 2.486 4.140 26.177 1.00 98.31 109 THR A O 1
ATOM 865 N N . GLY A 1 110 ? 2.283 4.399 23.960 1.00 98.44 110 GLY A N 1
ATOM 866 C CA . GLY A 1 110 ? 3.612 3.888 23.621 1.00 98.44 110 GLY A CA 1
ATOM 867 C C . GLY A 1 110 ? 3.569 2.613 22.783 1.00 98.44 110 GLY A C 1
ATOM 868 O O . GLY A 1 110 ? 2.585 2.335 22.098 1.00 98.44 110 GLY A O 1
ATOM 869 N N . ASN A 1 111 ? 4.676 1.872 22.777 1.00 98.56 111 ASN A N 1
ATOM 870 C CA . ASN A 1 111 ? 4.788 0.634 22.008 1.00 98.56 111 ASN A CA 1
ATOM 871 C C . ASN A 1 111 ? 3.959 -0.479 22.662 1.00 98.56 111 ASN A C 1
ATOM 873 O O . ASN A 1 111 ? 4.019 -0.682 23.871 1.00 98.56 111 ASN A O 1
ATOM 877 N N . THR A 1 112 ? 3.220 -1.208 21.839 1.00 98.44 112 THR A N 1
ATOM 878 C CA . THR A 1 112 ? 2.387 -2.351 22.202 1.00 98.44 112 THR A CA 1
ATOM 879 C C . THR A 1 112 ? 2.370 -3.347 21.038 1.00 98.44 112 THR A C 1
ATOM 881 O O . THR A 1 112 ? 3.073 -3.184 20.037 1.00 98.44 112 THR A O 1
ATOM 884 N N . GLU A 1 113 ? 1.572 -4.397 21.160 1.00 98.62 113 GLU A N 1
ATOM 885 C CA . GLU A 1 113 ? 1.466 -5.461 20.171 1.00 98.62 113 GLU A CA 1
ATOM 886 C C . GLU A 1 113 ? 0.008 -5.783 19.860 1.00 98.62 113 GLU A C 1
ATOM 888 O O . GLU A 1 113 ? -0.853 -5.727 20.735 1.00 98.62 113 GLU A O 1
ATOM 893 N N . ILE A 1 114 ? -0.260 -6.161 18.615 1.00 98.88 114 ILE A N 1
ATOM 894 C CA . ILE A 1 114 ? -1.542 -6.704 18.173 1.00 98.88 114 ILE A CA 1
ATOM 895 C C . ILE A 1 114 ? -1.403 -8.219 18.067 1.00 98.88 114 ILE A C 1
ATOM 897 O O . ILE A 1 114 ? -0.473 -8.705 17.427 1.00 98.88 114 ILE A O 1
ATOM 901 N N . SER A 1 115 ? -2.343 -8.965 18.642 1.00 98.81 115 SER A N 1
ATOM 902 C CA . SER A 1 115 ? -2.422 -10.423 18.491 1.00 98.81 115 SER A CA 1
ATOM 903 C C . SER A 1 115 ? -3.871 -10.892 18.392 1.00 98.81 115 SER A C 1
ATOM 905 O O . SER A 1 115 ? -4.798 -10.160 18.742 1.00 98.81 115 SER A O 1
ATOM 907 N N . VAL A 1 116 ? -4.074 -12.113 17.904 1.00 98.69 116 VAL A N 1
ATOM 908 C CA . VAL A 1 116 ? -5.400 -12.711 17.731 1.00 98.69 116 VAL A CA 1
ATOM 909 C C . VAL A 1 116 ? -5.425 -14.088 18.383 1.00 98.69 116 VAL A C 1
ATOM 911 O O . VAL A 1 116 ? -4.465 -14.849 18.266 1.00 98.69 116 VAL A O 1
ATOM 914 N N . ILE A 1 117 ? -6.519 -14.419 19.065 1.00 98.44 117 ILE A N 1
ATOM 915 C CA . ILE A 1 117 ? -6.792 -15.767 19.565 1.00 98.44 117 ILE A CA 1
ATOM 916 C C . ILE A 1 117 ? -7.856 -16.397 18.675 1.00 98.44 117 ILE A C 1
ATOM 918 O O . ILE A 1 117 ? -8.985 -15.912 18.622 1.00 98.44 117 ILE A O 1
ATOM 922 N N . VAL A 1 118 ? -7.496 -17.490 18.000 1.00 97.94 118 VAL A N 1
ATOM 923 C CA . VAL A 1 118 ? -8.396 -18.269 17.142 1.00 97.94 118 VAL A CA 1
ATOM 924 C C . VAL A 1 118 ? -8.500 -19.681 17.689 1.00 97.94 118 VAL A C 1
ATOM 926 O O . VAL A 1 118 ? -7.490 -20.372 17.806 1.00 97.94 118 VAL A O 1
ATOM 929 N N . ASN A 1 119 ? -9.711 -20.110 18.051 1.00 95.44 119 ASN A N 1
ATOM 930 C CA . ASN A 1 119 ? -9.965 -21.423 18.660 1.00 95.44 119 ASN A CA 1
ATOM 931 C C . ASN A 1 119 ? -9.027 -21.733 19.850 1.00 95.44 119 ASN A C 1
ATOM 933 O O . ASN A 1 119 ? -8.526 -22.846 19.991 1.00 95.44 119 ASN A O 1
ATOM 937 N N . GLY A 1 120 ? -8.751 -20.725 20.684 1.00 96.12 120 GLY A N 1
ATOM 938 C CA . GLY A 1 120 ? -7.859 -20.838 21.844 1.00 96.12 120 GLY A CA 1
ATOM 939 C C . GLY A 1 120 ? -6.357 -20.786 21.532 1.00 96.12 120 GLY A C 1
ATOM 940 O O . GLY A 1 120 ? -5.553 -20.816 22.460 1.00 96.12 120 GLY A O 1
ATOM 941 N N . ILE A 1 121 ? -5.956 -20.672 20.262 1.00 97.00 121 ILE A N 1
ATOM 942 C CA . ILE A 1 121 ? -4.551 -20.564 19.849 1.00 97.00 121 ILE A CA 1
ATOM 943 C C . ILE A 1 121 ? -4.220 -19.096 19.581 1.00 97.00 121 ILE A C 1
ATOM 945 O O . ILE A 1 121 ? -4.868 -18.448 18.760 1.00 97.00 121 ILE A O 1
ATOM 949 N N . LYS A 1 122 ? -3.197 -18.572 20.262 1.00 97.69 122 LYS A N 1
ATOM 950 C CA . LYS A 1 122 ? -2.692 -17.211 20.046 1.00 97.69 122 LYS A CA 1
ATOM 951 C C . LYS A 1 122 ? -1.798 -17.156 18.801 1.00 97.69 122 LYS A C 1
ATOM 953 O O . LYS A 1 122 ? -0.962 -18.036 18.607 1.00 97.69 122 LYS A O 1
ATOM 958 N N . SER A 1 123 ? -1.958 -16.116 17.988 1.00 98.56 123 SER A N 1
ATOM 959 C CA . SER A 1 123 ? -1.097 -15.828 16.839 1.00 98.56 123 SER A CA 1
ATOM 960 C C . SER A 1 123 ? 0.275 -15.286 17.250 1.00 98.56 123 SER A C 1
ATOM 962 O O . SER A 1 123 ? 0.502 -14.934 18.410 1.00 98.56 123 SER A O 1
ATOM 964 N N . ASN A 1 124 ? 1.178 -15.119 16.280 1.00 98.38 124 ASN A N 1
ATOM 965 C CA . ASN A 1 124 ? 2.271 -14.157 16.435 1.00 98.38 124 ASN A CA 1
ATOM 966 C C . ASN A 1 124 ? 1.722 -12.730 16.624 1.00 98.38 124 ASN A C 1
ATOM 968 O O . ASN A 1 124 ? 0.566 -12.442 16.295 1.00 98.38 124 ASN A O 1
ATOM 972 N N . SER A 1 125 ? 2.575 -11.842 17.125 1.00 98.38 125 SER A N 1
ATOM 973 C CA . SER A 1 125 ? 2.255 -10.430 17.312 1.00 98.38 125 SER A CA 1
ATOM 974 C C . SER A 1 125 ? 2.667 -9.577 16.108 1.00 98.38 125 SER A C 1
ATOM 976 O O . SER A 1 125 ? 3.658 -9.876 15.436 1.00 98.38 125 SER A O 1
ATOM 978 N N . LEU A 1 126 ? 1.947 -8.477 15.880 1.00 98.81 126 LEU A N 1
ATOM 979 C CA . LEU A 1 126 ? 2.393 -7.351 15.055 1.00 98.81 126 LEU A CA 1
ATOM 980 C C . LEU A 1 126 ? 2.707 -6.142 15.950 1.00 98.81 126 LEU A C 1
ATOM 982 O O . LEU A 1 126 ? 1.923 -5.855 16.856 1.00 98.81 126 LEU A O 1
ATOM 986 N N . PRO A 1 127 ? 3.810 -5.411 15.715 1.00 98.56 127 PRO A N 1
ATOM 987 C CA . PRO A 1 127 ? 4.126 -4.220 16.493 1.00 98.56 127 PRO A CA 1
ATOM 988 C C . PRO A 1 127 ? 3.132 -3.092 16.196 1.00 98.56 127 PRO A C 1
ATOM 990 O O . PRO A 1 127 ? 2.771 -2.853 15.042 1.00 98.56 127 PRO A O 1
ATOM 993 N N . PHE A 1 128 ? 2.734 -2.361 17.235 1.00 98.75 128 PHE A N 1
ATOM 994 C CA . PHE A 1 128 ? 1.887 -1.179 17.111 1.00 98.75 128 PHE A CA 1
ATOM 995 C C . PHE A 1 128 ? 2.298 -0.108 18.120 1.00 98.75 128 PHE A C 1
ATOM 997 O O . PHE A 1 128 ? 2.743 -0.419 19.222 1.00 98.75 128 PHE A O 1
ATOM 1004 N N . ARG A 1 129 ? 2.138 1.169 17.777 1.00 98.69 129 ARG A N 1
ATOM 1005 C CA . ARG A 1 129 ? 2.392 2.278 18.703 1.00 98.69 129 ARG A CA 1
ATOM 1006 C C . ARG A 1 129 ? 1.138 3.106 18.933 1.00 98.69 129 ARG A C 1
ATOM 1008 O O . ARG A 1 129 ? 0.642 3.771 18.025 1.00 98.69 129 ARG A O 1
ATOM 1015 N N . VAL A 1 130 ? 0.687 3.147 20.177 1.00 98.75 130 VAL A N 1
ATOM 1016 C CA . VAL A 1 130 ? -0.342 4.087 20.606 1.00 98.75 130 VAL A CA 1
ATOM 1017 C C . VAL A 1 130 ? 0.280 5.471 20.769 1.00 98.75 130 VAL A C 1
ATOM 1019 O O . VAL A 1 130 ? 1.282 5.637 21.473 1.00 98.75 130 VAL A O 1
ATOM 1022 N N . ARG A 1 131 ? -0.298 6.464 20.096 1.00 98.38 131 ARG A N 1
ATOM 1023 C CA . ARG A 1 131 ? 0.220 7.837 20.018 1.00 98.38 131 ARG A CA 1
ATOM 1024 C C . ARG A 1 131 ? -0.909 8.855 19.891 1.00 98.38 131 ARG A C 1
ATOM 1026 O O . ARG A 1 131 ? -2.015 8.493 19.528 1.00 98.38 131 ARG A O 1
ATOM 1033 N N . GLU A 1 132 ? -0.608 10.128 20.097 1.00 97.56 132 GLU A N 1
ATOM 1034 C CA . GLU A 1 132 ? -1.561 11.212 19.836 1.00 97.56 132 GLU A CA 1
ATOM 1035 C C . GLU A 1 132 ? -1.908 11.344 18.342 1.00 97.56 132 GLU A C 1
ATOM 1037 O O . GLU A 1 132 ? -1.123 10.958 17.467 1.00 97.56 132 GLU A O 1
ATOM 1042 N N . GLY A 1 133 ? -3.085 11.905 18.064 1.00 98.00 133 GLY A N 1
ATOM 1043 C CA . GLY A 1 133 ? -3.625 12.171 16.728 1.00 98.00 133 GLY A CA 1
ATOM 1044 C C . GLY A 1 133 ? -5.148 12.292 16.765 1.00 98.00 133 GLY A C 1
ATOM 1045 O O . GLY A 1 133 ? -5.775 11.890 17.747 1.00 98.00 133 GLY A O 1
ATOM 1046 N N . LYS A 1 134 ? -5.752 12.841 15.711 1.00 98.62 134 LYS A N 1
ATOM 1047 C CA . LYS A 1 134 ? -7.212 12.915 15.570 1.00 98.62 134 LYS A CA 1
ATOM 1048 C C . LYS A 1 134 ? -7.726 11.944 14.514 1.00 98.62 134 LYS A C 1
ATOM 1050 O O . LYS A 1 134 ? -6.981 11.493 13.647 1.00 98.62 134 LYS A O 1
ATOM 1055 N N . ILE A 1 135 ? -9.008 11.613 14.615 1.00 98.88 135 ILE A N 1
ATOM 1056 C CA . ILE A 1 135 ? -9.699 10.702 13.705 1.00 98.88 135 ILE A CA 1
ATOM 1057 C C . ILE A 1 135 ? -10.828 11.470 13.034 1.00 98.88 135 ILE A C 1
ATOM 1059 O O . ILE A 1 135 ? -11.657 12.066 13.723 1.00 98.88 135 ILE A O 1
ATOM 1063 N N . TYR A 1 136 ? -10.856 11.423 11.707 1.00 98.75 136 TYR A N 1
ATOM 1064 C CA . TYR A 1 136 ? -11.834 12.124 10.891 1.00 98.75 136 TYR A CA 1
ATOM 1065 C C . TYR A 1 136 ? -12.476 11.216 9.847 1.00 98.75 136 TYR A C 1
ATOM 1067 O O . TYR A 1 136 ? -11.969 10.134 9.541 1.00 98.75 136 TYR A O 1
ATOM 1075 N N . PHE A 1 137 ? -13.573 11.699 9.274 1.00 98.81 137 PHE A N 1
ATOM 1076 C CA . PHE A 1 137 ? -14.401 10.997 8.311 1.00 98.81 137 PHE A CA 1
ATOM 1077 C C . PHE A 1 137 ? -14.694 11.857 7.083 1.00 98.81 137 PHE A C 1
ATOM 1079 O O . PHE A 1 137 ? -14.958 13.058 7.189 1.00 98.81 137 PHE A O 1
ATOM 1086 N N . VAL A 1 138 ? -14.697 11.201 5.923 1.00 98.31 138 VAL A N 1
ATOM 1087 C CA . VAL A 1 138 ? -15.199 11.747 4.658 1.00 98.31 138 VAL A CA 1
ATOM 1088 C C . VAL A 1 138 ? -16.385 10.921 4.188 1.00 98.31 138 VAL A C 1
ATOM 1090 O O . VAL A 1 138 ? -16.350 9.689 4.222 1.00 98.31 138 VAL A O 1
ATOM 1093 N N . ASP A 1 139 ? -17.430 11.607 3.738 1.00 98.06 139 ASP A N 1
ATOM 1094 C CA . ASP A 1 139 ? -18.666 11.019 3.230 1.00 98.06 139 ASP A CA 1
ATOM 1095 C C . ASP A 1 139 ? -19.164 11.826 2.031 1.00 98.06 139 ASP A C 1
ATOM 1097 O O . ASP A 1 139 ? -19.099 13.052 2.032 1.00 98.06 139 ASP A O 1
ATOM 1101 N N . LYS A 1 140 ? -19.750 11.163 1.032 1.00 96.06 140 LYS A N 1
ATOM 1102 C CA . LYS A 1 140 ? -20.345 11.840 -0.133 1.00 96.06 140 LYS A CA 1
ATOM 1103 C C . LYS A 1 140 ? -21.482 12.805 0.233 1.00 96.06 140 LYS A C 1
ATOM 1105 O O . LYS A 1 140 ? -21.793 13.700 -0.552 1.00 96.06 140 LYS A O 1
ATOM 1110 N N . MET A 1 141 ? -22.103 12.613 1.399 1.00 96.94 141 MET A N 1
ATOM 1111 C CA . MET A 1 141 ? -23.148 13.478 1.955 1.00 96.94 141 MET A CA 1
ATOM 1112 C C . MET A 1 141 ? -22.616 14.510 2.962 1.00 96.94 141 MET A C 1
ATOM 1114 O O . MET A 1 141 ? -23.416 15.191 3.601 1.00 96.94 141 MET A O 1
ATOM 1118 N N . GLY A 1 142 ? -21.296 14.601 3.144 1.00 97.69 142 GLY A N 1
ATOM 1119 C CA . GLY A 1 142 ? -20.666 15.551 4.057 1.00 97.69 142 GLY A CA 1
ATOM 1120 C C . GLY A 1 142 ? -20.725 17.004 3.583 1.00 97.69 142 GLY A C 1
ATOM 1121 O O . GLY A 1 142 ? -21.328 17.332 2.556 1.00 97.69 142 GLY A O 1
ATOM 1122 N N . ASP A 1 143 ? -20.046 17.878 4.327 1.00 97.56 143 ASP A N 1
ATOM 1123 C CA . ASP A 1 143 ? -19.942 19.311 4.032 1.00 97.56 143 ASP A CA 1
ATOM 1124 C C . ASP A 1 143 ? -18.510 19.812 4.292 1.00 97.56 143 ASP A C 1
ATOM 1126 O O . ASP A 1 143 ? -17.969 19.645 5.385 1.00 97.56 143 ASP A O 1
ATOM 1130 N N . ASP A 1 144 ? -17.870 20.422 3.293 1.00 96.12 144 ASP A N 1
ATOM 1131 C CA . ASP A 1 144 ? -16.491 20.916 3.420 1.00 96.12 144 ASP A CA 1
ATOM 1132 C C . ASP A 1 144 ? -16.388 22.249 4.174 1.00 96.12 144 ASP A C 1
ATOM 1134 O O . ASP A 1 144 ? -15.311 22.603 4.652 1.00 96.12 144 ASP A O 1
ATOM 1138 N N . VAL A 1 145 ? -17.488 22.981 4.339 1.00 95.00 145 VAL A N 1
ATOM 1139 C CA . VAL A 1 145 ? -17.514 24.273 5.036 1.00 95.00 145 VAL A CA 1
ATOM 1140 C C . VAL A 1 145 ? -18.017 24.104 6.466 1.00 95.00 145 VAL A C 1
ATOM 1142 O O . VAL A 1 145 ? -17.385 24.581 7.407 1.00 95.00 145 VAL A O 1
ATOM 1145 N N . ALA A 1 146 ? -19.153 23.428 6.638 1.00 96.62 146 ALA A N 1
ATOM 1146 C CA . ALA A 1 146 ? -19.806 23.250 7.933 1.00 96.62 146 ALA A CA 1
ATOM 1147 C C . ALA A 1 146 ? -19.417 21.944 8.649 1.00 96.62 146 ALA A C 1
ATOM 1149 O O . ALA A 1 146 ? -19.682 21.809 9.849 1.00 96.62 146 ALA A O 1
ATOM 1150 N N . GLY A 1 147 ? -18.818 20.984 7.938 1.00 97.50 147 GLY A N 1
ATOM 1151 C CA . GLY A 1 147 ? -18.345 19.730 8.515 1.00 97.50 147 GLY A CA 1
ATOM 1152 C C . GLY A 1 147 ? -17.103 19.925 9.382 1.00 97.50 147 GLY A C 1
ATOM 1153 O O . GLY A 1 147 ? -16.190 20.685 9.048 1.00 97.50 147 GLY A O 1
ATOM 1154 N N . ASP A 1 148 ? -17.040 19.198 10.494 1.00 97.44 148 ASP A N 1
ATOM 1155 C CA . ASP A 1 148 ? -15.886 19.177 11.403 1.00 97.44 148 ASP A CA 1
ATOM 1156 C C . ASP A 1 148 ? -15.054 17.889 11.274 1.00 97.44 148 ASP A C 1
ATOM 1158 O O . ASP A 1 148 ? -14.084 17.694 12.008 1.00 97.44 148 ASP A O 1
ATOM 1162 N N . GLY A 1 149 ? -15.422 17.025 10.322 1.00 98.25 149 GLY A N 1
ATOM 1163 C CA . GLY A 1 149 ? -14.779 15.744 10.070 1.00 98.25 149 GLY A CA 1
ATOM 1164 C C . GLY A 1 149 ? -15.183 14.661 11.071 1.00 98.25 149 GLY A C 1
ATOM 1165 O O . GLY A 1 149 ? -14.639 13.565 11.007 1.00 98.25 149 GLY A O 1
ATOM 1166 N N . SER A 1 150 ? -16.112 14.918 11.996 1.00 98.38 150 SER A N 1
ATOM 1167 C CA . SER A 1 150 ? -16.681 13.869 12.848 1.00 98.38 150 SER A CA 1
ATOM 1168 C C . SER A 1 150 ? -17.584 12.919 12.055 1.00 98.38 150 SER A C 1
ATOM 1170 O O . SER A 1 150 ? -17.970 13.197 10.922 1.00 98.38 150 SER A O 1
ATOM 1172 N N . TRP A 1 151 ? -17.954 11.792 12.660 1.00 98.19 151 TRP A N 1
ATOM 1173 C CA . TRP A 1 151 ? -18.850 10.806 12.054 1.00 98.19 151 TRP A CA 1
ATOM 1174 C C . TRP A 1 151 ? -20.192 11.395 11.589 1.00 98.19 151 TRP A C 1
ATOM 1176 O O . TRP A 1 151 ? -20.670 11.042 10.508 1.00 98.19 151 TRP A O 1
ATOM 1186 N N . ASP A 1 152 ? -20.773 12.299 12.388 1.00 98.00 152 ASP A N 1
ATOM 1187 C CA . ASP A 1 152 ? -22.065 12.951 12.117 1.00 98.00 152 ASP A CA 1
ATOM 1188 C C . ASP A 1 152 ? -21.960 14.171 11.203 1.00 98.00 152 ASP A C 1
ATOM 1190 O O . ASP A 1 152 ? -22.933 14.548 10.548 1.00 98.00 152 ASP A O 1
ATOM 1194 N N . LYS A 1 153 ? -20.788 14.809 11.164 1.00 98.25 153 LYS A N 1
ATOM 1195 C CA . LYS A 1 153 ? -20.509 15.975 10.319 1.00 98.25 153 LYS A CA 1
ATOM 1196 C C . LYS A 1 153 ? -19.230 15.752 9.509 1.00 98.25 153 LYS A C 1
ATOM 1198 O O . LYS A 1 153 ? -18.266 16.514 9.663 1.00 98.25 153 LYS A O 1
ATOM 1203 N N . PRO A 1 154 ? -19.202 14.707 8.664 1.00 98.56 154 PRO A N 1
ATOM 1204 C CA . PRO A 1 154 ? -18.025 14.382 7.880 1.00 98.56 154 PRO A CA 1
ATOM 1205 C C . PRO A 1 154 ? -17.753 15.491 6.866 1.00 98.56 154 PRO A C 1
ATOM 1207 O O . PRO A 1 154 ? -18.659 16.227 6.458 1.00 98.56 154 PRO A O 1
ATOM 1210 N N . TRP A 1 155 ? -16.505 15.586 6.422 1.00 98.31 155 TRP A N 1
ATOM 1211 C CA . TRP A 1 155 ? -16.195 16.402 5.253 1.00 98.31 155 TRP A CA 1
ATOM 1212 C C . TRP A 1 155 ? -16.730 15.738 3.988 1.00 98.31 155 TRP A C 1
ATOM 1214 O O . TRP A 1 155 ? -16.911 14.517 3.938 1.00 98.31 155 TRP A O 1
ATOM 1224 N N . LYS A 1 156 ? -17.021 16.554 2.976 1.00 96.81 156 LYS A N 1
ATOM 1225 C CA . LYS A 1 156 ? -17.625 16.088 1.729 1.00 96.81 156 LYS A CA 1
ATOM 1226 C C . LYS A 1 156 ? -16.588 15.521 0.780 1.00 96.81 156 LYS A C 1
ATOM 1228 O O . LYS A 1 156 ? -16.877 14.575 0.056 1.00 96.81 156 LYS A O 1
ATOM 1233 N N . THR A 1 157 ? -15.405 16.119 0.742 1.00 94.62 157 THR A N 1
ATOM 1234 C CA . THR A 1 157 ? -14.360 15.772 -0.218 1.00 94.62 157 THR A CA 1
ATOM 1235 C C . THR A 1 157 ? -13.053 15.430 0.482 1.00 94.62 157 THR A C 1
ATOM 1237 O O . THR A 1 157 ? -12.781 15.853 1.610 1.00 94.62 157 THR A O 1
ATOM 1240 N N . LEU A 1 158 ? -12.234 14.620 -0.192 1.00 92.62 158 LEU A N 1
ATOM 1241 C CA . LEU A 1 158 ? -10.840 14.444 0.203 1.00 92.62 158 LEU A CA 1
ATOM 1242 C C . LEU A 1 158 ? -10.079 15.732 -0.099 1.00 92.62 158 LEU A C 1
ATOM 1244 O O . LEU A 1 158 ? -9.522 16.342 0.809 1.00 92.62 158 LEU A O 1
ATOM 1248 N N . ASP A 1 159 ? -10.146 16.162 -1.352 1.00 90.88 159 ASP A N 1
ATOM 1249 C CA . ASP A 1 159 ? -9.579 17.401 -1.858 1.00 90.88 159 ASP A CA 1
ATOM 1250 C C . ASP A 1 159 ? -10.583 18.078 -2.800 1.00 90.88 159 ASP A C 1
ATOM 1252 O O . ASP A 1 159 ? -11.536 17.435 -3.245 1.00 90.88 159 ASP A O 1
ATOM 1256 N N . ASN A 1 160 ? -10.396 19.361 -3.095 1.00 88.12 160 ASN A N 1
ATOM 1257 C CA . ASN A 1 160 ? -11.185 20.074 -4.101 1.00 88.12 160 ASN A CA 1
ATOM 1258 C C . ASN A 1 160 ? -10.441 21.309 -4.626 1.00 88.12 160 ASN A C 1
ATOM 1260 O O . ASN A 1 160 ? -9.479 21.777 -4.019 1.00 88.12 160 ASN A O 1
ATOM 1264 N N . ALA A 1 161 ? -10.902 21.864 -5.750 1.00 85.12 161 ALA A N 1
ATOM 1265 C CA . ALA A 1 161 ? -10.251 23.012 -6.392 1.00 85.12 161 ALA A CA 1
ATOM 1266 C C . ALA A 1 161 ? -10.177 24.280 -5.512 1.00 85.12 161 ALA A C 1
ATOM 1268 O O . ALA A 1 161 ? -9.328 25.142 -5.749 1.00 85.12 161 ALA A O 1
ATOM 1269 N N . ASP A 1 162 ? -11.042 24.385 -4.500 1.00 86.69 162 ASP A N 1
ATOM 1270 C CA . ASP A 1 162 ? -11.074 25.493 -3.543 1.00 86.69 162 ASP A CA 1
ATOM 1271 C C . ASP A 1 162 ? -10.156 25.263 -2.327 1.00 86.69 162 ASP A C 1
ATOM 1273 O O . ASP A 1 162 ? -10.098 26.117 -1.441 1.00 86.69 162 ASP A O 1
ATOM 1277 N N . TYR A 1 163 ? -9.440 24.132 -2.263 1.00 85.62 163 TYR A N 1
ATOM 1278 C CA . TYR A 1 163 ? -8.577 23.743 -1.141 1.00 85.62 163 TYR A CA 1
ATOM 1279 C C . TYR A 1 163 ? -9.322 23.782 0.207 1.00 85.62 163 TYR A C 1
ATOM 1281 O O . TYR A 1 163 ? -8.832 24.278 1.223 1.00 85.62 163 TYR A O 1
ATOM 1289 N N . THR A 1 164 ? -10.558 23.274 0.219 1.00 90.69 164 THR A N 1
ATOM 1290 C CA . THR A 1 164 ? -11.397 23.171 1.431 1.00 90.69 164 THR A CA 1
ATOM 1291 C C . THR A 1 164 ? -11.665 21.729 1.861 1.00 90.69 164 THR A C 1
ATOM 1293 O O . THR A 1 164 ? -12.315 21.503 2.886 1.00 90.69 164 THR A O 1
ATOM 1296 N N . GLY A 1 165 ? -11.159 20.750 1.109 1.00 92.25 165 GLY A N 1
ATOM 1297 C CA . GLY A 1 165 ? -11.304 19.331 1.414 1.00 92.25 165 GLY A CA 1
ATOM 1298 C C . GLY A 1 165 ? -10.618 18.912 2.717 1.00 92.25 165 GLY A C 1
ATOM 1299 O O . GLY A 1 165 ? -9.955 19.693 3.408 1.00 92.25 165 GLY A O 1
ATOM 1300 N N . ALA A 1 166 ? -10.792 17.645 3.078 1.00 94.81 166 ALA A N 1
ATOM 1301 C CA . ALA A 1 166 ? -10.210 17.054 4.278 1.00 94.81 166 ALA A CA 1
ATOM 1302 C C . ALA A 1 166 ? -8.686 17.241 4.399 1.00 94.81 166 ALA A C 1
ATOM 1304 O O . ALA A 1 166 ? -8.163 17.412 5.503 1.00 94.81 166 ALA A O 1
ATOM 1305 N N . LEU A 1 167 ? -7.956 17.211 3.286 1.00 90.75 167 LEU A N 1
ATOM 1306 C CA . LEU A 1 167 ? -6.489 17.227 3.304 1.00 90.75 167 LEU A CA 1
ATOM 1307 C C . LEU A 1 167 ? -5.853 18.503 3.793 1.00 90.75 167 LEU A C 1
ATOM 1309 O O . LEU A 1 167 ? -4.816 18.448 4.457 1.00 90.75 167 LEU A O 1
ATOM 1313 N N . GLU A 1 168 ? -6.507 19.618 3.523 1.00 90.69 168 GLU A N 1
ATOM 1314 C CA . GLU A 1 168 ? -6.072 20.931 3.976 1.00 90.69 168 GLU A CA 1
ATOM 1315 C C . GLU A 1 168 ? -6.268 21.100 5.489 1.00 90.69 168 GLU A C 1
ATOM 1317 O O . GLU A 1 168 ? -5.731 22.015 6.115 1.00 90.69 168 GLU A O 1
ATOM 1322 N N . LYS A 1 169 ? -7.014 20.181 6.114 1.00 93.69 169 LYS A N 1
ATOM 1323 C CA . LYS A 1 169 ? -7.410 20.246 7.524 1.00 93.69 169 LYS A CA 1
ATOM 1324 C C . LYS A 1 169 ? -6.661 19.250 8.408 1.00 93.69 169 LYS A C 1
ATOM 1326 O O . LYS A 1 169 ? -6.490 19.517 9.603 1.00 93.69 169 LYS A O 1
ATOM 1331 N N . ILE A 1 170 ? -6.207 18.122 7.857 1.00 95.81 170 ILE A N 1
ATOM 1332 C CA . ILE A 1 170 ? -5.494 17.090 8.625 1.00 95.81 170 ILE A CA 1
ATOM 1333 C C . ILE A 1 170 ? -4.018 17.438 8.860 1.00 95.81 170 ILE A C 1
ATOM 1335 O O . ILE A 1 170 ? -3.317 17.981 8.004 1.00 95.81 170 ILE A O 1
ATOM 1339 N N . LYS A 1 171 ? -3.512 17.067 10.036 1.00 96.50 171 LYS A N 1
ATOM 1340 C CA . LYS A 1 171 ? -2.146 17.338 10.508 1.00 96.50 171 LYS A CA 1
ATOM 1341 C C . LYS A 1 171 ? -1.361 16.040 10.718 1.00 96.50 171 LYS A C 1
ATOM 1343 O O . LYS A 1 171 ? -1.962 14.966 10.728 1.00 96.50 171 LYS A O 1
ATOM 1348 N N . PRO A 1 172 ? -0.020 16.093 10.872 1.00 97.62 172 PRO A N 1
ATOM 1349 C CA . PRO A 1 172 ? 0.767 14.915 11.226 1.00 97.62 172 PRO A CA 1
ATOM 1350 C C . PRO A 1 172 ? 0.150 14.146 12.398 1.00 97.62 172 PRO A C 1
ATOM 1352 O O . PRO A 1 172 ? -0.119 14.719 13.453 1.00 97.62 172 PRO A O 1
ATOM 1355 N N . GLY A 1 173 ? -0.070 12.848 12.198 1.00 98.06 173 GLY A N 1
ATOM 1356 C CA . GLY A 1 173 ? -0.688 11.947 13.166 1.00 98.06 173 GLY A CA 1
ATOM 1357 C C . GLY A 1 173 ? -2.190 11.736 12.967 1.00 98.06 173 GLY A C 1
ATOM 1358 O O . GLY A 1 173 ? -2.730 10.766 13.503 1.00 98.06 173 GLY A O 1
ATOM 1359 N N . ASP A 1 174 ? -2.864 12.571 12.185 1.00 98.62 174 ASP A N 1
ATOM 1360 C CA . ASP A 1 174 ? -4.295 12.417 11.950 1.00 98.62 174 ASP A CA 1
ATOM 1361 C C . ASP A 1 174 ? -4.595 11.248 10.999 1.00 98.62 174 ASP A C 1
ATOM 1363 O O . ASP A 1 174 ? -3.824 10.932 10.085 1.00 98.62 174 ASP A O 1
ATOM 1367 N N . LEU A 1 175 ? -5.736 10.601 11.234 1.00 98.75 175 LEU A N 1
ATOM 1368 C CA . LEU A 1 175 ? -6.261 9.503 10.429 1.00 98.75 175 LEU A CA 1
ATOM 1369 C C . LEU A 1 175 ? -7.575 9.931 9.781 1.00 98.75 175 LEU A C 1
ATOM 1371 O O . LEU A 1 175 ? -8.459 10.456 10.460 1.00 98.75 175 LEU A O 1
ATOM 1375 N N . LEU A 1 176 ? -7.713 9.668 8.487 1.00 98.31 176 LEU A N 1
ATOM 1376 C CA . LEU A 1 176 ? -8.910 9.963 7.713 1.00 98.31 176 LEU A CA 1
ATOM 1377 C C . LEU A 1 176 ? -9.547 8.663 7.214 1.00 98.31 176 LEU A C 1
ATOM 1379 O O . LEU A 1 176 ? -8.947 7.946 6.411 1.00 98.31 176 LEU A O 1
ATOM 1383 N N . TYR A 1 177 ? -10.763 8.370 7.671 1.00 98.81 177 TYR A N 1
ATOM 1384 C CA . TYR A 1 177 ? -11.555 7.239 7.193 1.00 98.81 177 TYR A CA 1
ATOM 1385 C C . TYR A 1 177 ? -12.556 7.683 6.127 1.00 98.81 177 TYR A C 1
ATOM 1387 O O . TYR A 1 177 ? -13.338 8.609 6.333 1.00 98.81 177 TYR A O 1
ATOM 1395 N N . VAL A 1 178 ? -12.567 6.999 4.988 1.00 98.69 178 VAL A N 1
ATOM 1396 C CA . VAL A 1 178 ? -13.466 7.306 3.870 1.00 98.69 178 VAL A CA 1
ATOM 1397 C C . VAL A 1 178 ? -14.632 6.324 3.869 1.00 98.69 178 VAL A C 1
ATOM 1399 O O . VAL A 1 178 ? -14.423 5.109 3.846 1.00 98.69 178 VAL A O 1
ATOM 1402 N N . LYS A 1 179 ? -15.859 6.841 3.947 1.00 98.62 179 LYS A N 1
ATOM 1403 C CA . LYS A 1 179 ? -17.078 6.037 4.112 1.00 98.62 179 LYS A CA 1
ATOM 1404 C C . LYS A 1 179 ? -17.539 5.391 2.802 1.00 98.62 179 LYS A C 1
ATOM 1406 O O . LYS A 1 179 ? -17.062 5.701 1.713 1.00 98.62 179 LYS A O 1
ATOM 1411 N N . ASP A 1 180 ? -18.461 4.442 2.939 1.00 98.50 180 ASP A N 1
ATOM 1412 C CA . ASP A 1 180 ? -18.919 3.581 1.851 1.00 98.50 180 ASP A CA 1
ATOM 1413 C C . ASP A 1 180 ? -19.579 4.330 0.682 1.00 98.50 180 ASP A C 1
ATOM 1415 O O . ASP A 1 180 ? -20.318 5.305 0.846 1.00 98.50 180 ASP A O 1
ATOM 1419 N N . GLY A 1 181 ? -19.316 3.837 -0.529 1.00 97.94 181 GLY A N 1
ATOM 1420 C CA . GLY A 1 181 ? -19.853 4.374 -1.773 1.00 97.94 181 GLY A CA 1
ATOM 1421 C C . GLY A 1 181 ? -19.291 5.741 -2.159 1.00 97.94 181 GLY A C 1
ATOM 1422 O O . GLY A 1 181 ? -19.932 6.442 -2.946 1.00 97.94 181 GLY A O 1
ATOM 1423 N N . PHE A 1 182 ? -18.150 6.136 -1.592 1.00 97.88 182 PHE A N 1
ATOM 1424 C CA . PHE A 1 182 ? -17.444 7.358 -1.956 1.00 97.88 182 PHE A CA 1
ATOM 1425 C C . PHE A 1 182 ? -16.730 7.193 -3.301 1.00 97.88 182 PHE A C 1
ATOM 1427 O O . PHE A 1 182 ? -16.030 6.205 -3.530 1.00 97.88 182 PHE A O 1
ATOM 1434 N N . VAL A 1 183 ? -16.903 8.177 -4.183 1.00 96.56 183 VAL A N 1
ATOM 1435 C CA . VAL A 1 183 ? -16.250 8.244 -5.493 1.00 96.56 183 VAL A CA 1
ATOM 1436 C C . VAL A 1 183 ? -15.657 9.634 -5.654 1.00 96.56 183 VAL A C 1
ATOM 1438 O O . VAL A 1 183 ? -16.368 10.623 -5.480 1.00 96.56 183 VAL A O 1
ATOM 1441 N N . HIS A 1 184 ? -14.374 9.707 -5.996 1.00 93.19 184 HIS A N 1
ATOM 1442 C CA . HIS A 1 184 ? -13.674 10.972 -6.180 1.00 93.19 184 HIS A CA 1
ATOM 1443 C C . HIS A 1 184 ? -12.861 10.967 -7.469 1.00 93.19 184 HIS A C 1
ATOM 1445 O O . HIS A 1 184 ? -11.857 10.268 -7.569 1.00 93.19 184 HIS A O 1
ATOM 1451 N N . THR A 1 185 ? -13.318 11.738 -8.451 1.00 92.56 185 THR A N 1
ATOM 1452 C CA . THR A 1 185 ? -12.697 11.876 -9.780 1.00 92.56 185 THR A CA 1
ATOM 1453 C C . THR A 1 185 ? -12.395 13.333 -10.131 1.00 92.56 185 THR A C 1
ATOM 1455 O O . THR A 1 185 ? -11.926 13.622 -11.228 1.00 92.56 185 THR A O 1
ATOM 1458 N N . GLU A 1 186 ? -12.712 14.269 -9.233 1.00 87.94 186 GLU A N 1
ATOM 1459 C CA . GLU A 1 186 ? -12.408 15.682 -9.437 1.00 87.94 186 GLU A CA 1
ATOM 1460 C C . GLU A 1 186 ? -10.893 15.863 -9.485 1.00 87.94 186 GLU A C 1
ATOM 1462 O O . GLU A 1 186 ? -10.174 15.245 -8.707 1.00 87.94 186 GLU A O 1
ATOM 1467 N N . LEU A 1 187 ? -10.408 16.658 -10.439 1.00 85.25 187 LEU A N 1
ATOM 1468 C CA . LEU A 1 187 ? -8.984 16.926 -10.572 1.00 85.25 187 LEU A CA 1
ATOM 1469 C C . LEU A 1 187 ? -8.606 18.175 -9.785 1.00 85.25 187 LEU A C 1
ATOM 1471 O O . LEU A 1 187 ? -9.233 19.224 -9.919 1.00 85.25 187 LEU A O 1
ATOM 1475 N N . VAL A 1 188 ? -7.504 18.062 -9.065 1.00 80.62 188 VAL A N 1
ATOM 1476 C CA . VAL A 1 188 ? -6.806 19.120 -8.342 1.00 80.62 188 VAL A CA 1
ATOM 1477 C C . VAL A 1 188 ? -5.335 19.126 -8.766 1.00 80.62 188 VAL A C 1
ATOM 1479 O O . VAL A 1 188 ? -4.808 18.119 -9.254 1.00 80.62 188 VAL A O 1
ATOM 1482 N N . GLY A 1 189 ? -4.659 20.266 -8.605 1.00 75.62 189 GLY A N 1
ATOM 1483 C CA . GLY A 1 189 ? -3.212 20.378 -8.830 1.00 75.62 189 GLY A CA 1
ATOM 1484 C C . GLY A 1 189 ? -2.721 19.788 -10.165 1.00 75.62 189 GLY A C 1
ATOM 1485 O O . GLY A 1 189 ? -3.287 20.061 -11.225 1.00 75.62 189 GLY A O 1
ATOM 1486 N N . ASP A 1 190 ? -1.657 18.978 -10.112 1.00 77.00 190 ASP A N 1
ATOM 1487 C CA . ASP A 1 190 ? -0.937 18.321 -11.226 1.00 77.00 190 ASP A CA 1
ATOM 1488 C C . ASP A 1 190 ? -1.762 17.235 -11.963 1.00 77.00 190 ASP A C 1
ATOM 1490 O O . ASP A 1 190 ? -1.308 16.114 -12.205 1.00 77.00 190 ASP A O 1
ATOM 1494 N N . ARG A 1 191 ? -3.015 17.552 -12.323 1.00 80.19 191 ARG A N 1
ATOM 1495 C CA . ARG A 1 191 ? -3.986 16.632 -12.946 1.00 80.19 191 ARG A CA 1
ATOM 1496 C C . ARG A 1 191 ? -4.187 15.351 -12.132 1.00 80.19 191 ARG A C 1
ATOM 1498 O O . ARG A 1 191 ? -4.435 14.283 -12.704 1.00 80.19 191 ARG A O 1
ATOM 1505 N N . SER A 1 192 ? -4.065 15.469 -10.816 1.00 86.50 192 SER A N 1
ATOM 1506 C CA . SER A 1 192 ? -4.302 14.391 -9.871 1.00 86.50 192 SER A CA 1
ATOM 1507 C C . SER A 1 192 ? -5.706 14.480 -9.290 1.00 86.50 192 SER A C 1
ATOM 1509 O O . SER A 1 192 ? -6.249 15.573 -9.208 1.00 86.50 192 SER A O 1
ATOM 1511 N N . CYS A 1 193 ? -6.293 13.375 -8.834 1.00 84.62 193 CYS A N 1
ATOM 1512 C CA . CYS A 1 193 ? -7.515 13.467 -8.020 1.00 84.62 193 CYS A CA 1
ATOM 1513 C C . CYS A 1 193 ? -7.272 14.041 -6.625 1.00 84.62 193 CYS A C 1
ATOM 1515 O O . CYS A 1 193 ? -8.203 14.354 -5.900 1.00 84.62 193 CYS A O 1
ATOM 1517 N N . PHE A 1 194 ? -6.015 14.116 -6.223 1.00 83.19 194 PHE A N 1
ATOM 1518 C CA . PHE A 1 194 ? -5.631 14.418 -4.867 1.00 83.19 194 PHE A CA 1
ATOM 1519 C C . PHE A 1 194 ? -4.208 14.951 -4.884 1.00 83.19 194 PHE A C 1
ATOM 1521 O O . PHE A 1 194 ? -3.322 14.251 -5.389 1.00 83.19 194 PHE A O 1
ATOM 1528 N N . ASP A 1 195 ? -3.961 16.130 -4.320 1.00 84.19 195 ASP A N 1
ATOM 1529 C CA . ASP A 1 195 ? -2.592 16.562 -4.053 1.00 84.19 195 ASP A CA 1
ATOM 1530 C C . ASP A 1 195 ? -2.229 16.182 -2.618 1.00 84.19 195 ASP A C 1
ATOM 1532 O O . ASP A 1 195 ? -2.848 16.631 -1.651 1.00 84.19 195 ASP A O 1
ATOM 1536 N N . ILE A 1 196 ? -1.254 15.283 -2.456 1.00 81.81 196 ILE A N 1
ATOM 1537 C CA . ILE A 1 196 ? -0.777 14.894 -1.134 1.00 81.81 196 ILE A CA 1
ATOM 1538 C C . ILE A 1 196 ? -0.095 16.111 -0.527 1.00 81.81 196 ILE A C 1
ATOM 1540 O O . ILE A 1 196 ? 1.090 16.349 -0.741 1.00 81.81 196 ILE A O 1
ATOM 1544 N N . GLY A 1 197 ? -0.874 16.851 0.268 1.00 79.19 197 GLY A N 1
ATOM 1545 C CA . GLY A 1 197 ? -0.434 18.027 1.002 1.00 79.19 197 GLY A CA 1
ATOM 1546 C C . GLY A 1 197 ? 0.679 17.729 2.010 1.00 79.19 197 GLY A C 1
ATOM 1547 O O . GLY A 1 197 ? 1.328 16.681 1.993 1.00 79.19 197 GLY A O 1
ATOM 1548 N N . ASN A 1 198 ? 0.896 18.660 2.942 1.00 87.81 198 ASN A N 1
ATOM 1549 C CA . ASN A 1 198 ? 2.051 18.674 3.854 1.00 87.81 198 ASN A CA 1
ATOM 1550 C C . ASN A 1 198 ? 2.422 17.297 4.445 1.00 87.81 198 ASN A C 1
ATOM 1552 O O . ASN A 1 198 ? 1.530 16.532 4.808 1.00 87.81 198 ASN A O 1
ATOM 1556 N N . PRO A 1 199 ? 3.713 16.966 4.597 1.00 92.69 199 PRO A N 1
ATOM 1557 C CA . PRO A 1 199 ? 4.141 15.652 5.071 1.00 92.69 199 PRO A CA 1
ATOM 1558 C C . PRO A 1 199 ? 3.665 15.345 6.499 1.00 92.69 199 PRO A C 1
ATOM 1560 O O . PRO A 1 199 ? 3.455 16.247 7.313 1.00 92.69 199 PRO A O 1
ATOM 1563 N N . GLY A 1 200 ? 3.526 14.056 6.820 1.00 95.62 200 GLY A N 1
ATOM 1564 C CA . GLY A 1 200 ? 3.522 13.590 8.209 1.00 95.62 200 GLY A CA 1
ATOM 1565 C C . GLY A 1 200 ? 4.940 13.571 8.794 1.00 95.62 200 GLY A C 1
ATOM 1566 O O . GLY A 1 200 ? 5.896 14.028 8.166 1.00 95.62 200 GLY A O 1
ATOM 1567 N N . THR A 1 201 ? 5.109 12.965 9.968 1.00 96.62 201 THR A N 1
ATOM 1568 C CA . THR A 1 201 ? 6.441 12.583 10.478 1.00 96.62 201 THR A CA 1
ATOM 1569 C C . THR A 1 201 ? 6.521 11.076 10.676 1.00 96.62 201 THR A C 1
ATOM 1571 O O . THR A 1 201 ? 5.498 10.393 10.677 1.00 96.62 201 THR A O 1
ATOM 1574 N N . ARG A 1 202 ? 7.728 10.537 10.868 1.00 95.31 202 ARG A N 1
ATOM 1575 C CA . ARG A 1 202 ? 7.919 9.099 11.105 1.00 95.31 202 ARG A CA 1
ATOM 1576 C C . ARG A 1 202 ? 7.135 8.615 12.329 1.00 95.31 202 ARG A C 1
ATOM 1578 O O . ARG A 1 202 ? 6.605 7.508 12.339 1.00 95.31 202 ARG A O 1
ATOM 1585 N N . GLU A 1 203 ? 7.054 9.449 13.360 1.00 96.88 203 GLU A N 1
ATOM 1586 C CA . GLU A 1 203 ? 6.332 9.172 14.600 1.00 96.88 203 GLU A CA 1
ATOM 1587 C C . GLU A 1 203 ? 4.839 9.488 14.497 1.00 96.88 203 GLU A C 1
ATOM 1589 O O . GLU A 1 203 ? 4.057 8.894 15.235 1.00 96.88 203 GLU A O 1
ATOM 1594 N N . LEU A 1 204 ? 4.452 10.412 13.615 1.00 98.06 204 LEU A N 1
ATOM 1595 C CA . LEU A 1 204 ? 3.088 10.898 13.416 1.00 98.06 204 LEU A CA 1
ATOM 1596 C C . LEU A 1 204 ? 2.723 10.835 11.916 1.00 98.06 204 LEU A C 1
ATOM 1598 O O . LEU A 1 204 ? 2.541 11.883 11.280 1.00 98.06 204 LEU A O 1
ATOM 1602 N N . PRO A 1 205 ? 2.640 9.631 11.313 1.00 98.06 205 PRO A N 1
ATOM 1603 C CA . PRO A 1 205 ? 2.241 9.508 9.918 1.00 98.06 205 PRO A CA 1
ATOM 1604 C C . PRO A 1 205 ? 0.782 9.931 9.755 1.00 98.06 20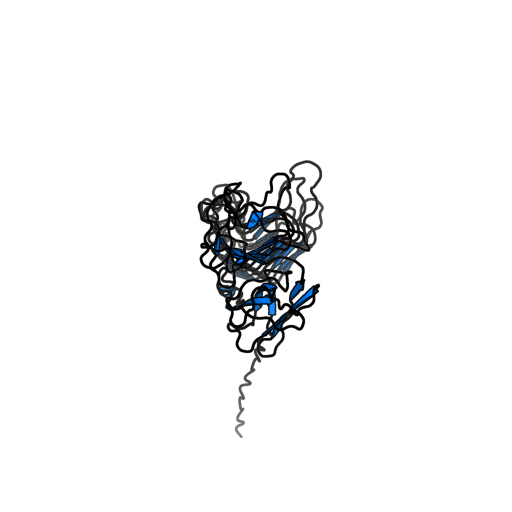5 PRO A C 1
ATOM 1606 O O . PRO A 1 205 ? -0.031 9.748 10.668 1.00 98.06 205 PRO A O 1
ATOM 1609 N N . LYS A 1 206 ? 0.454 10.472 8.584 1.00 97.81 206 LYS A N 1
ATOM 1610 C CA . LYS A 1 206 ? -0.937 10.703 8.182 1.00 97.81 206 LYS A CA 1
ATOM 1611 C C . LYS A 1 206 ? -1.489 9.469 7.483 1.00 97.81 206 LYS A C 1
ATOM 1613 O O . LYS A 1 206 ? -0.723 8.704 6.894 1.00 97.81 206 LYS A O 1
ATOM 1618 N N . ALA A 1 207 ? -2.800 9.265 7.539 1.00 97.81 207 ALA A N 1
ATOM 1619 C CA . ALA A 1 207 ? -3.415 8.113 6.891 1.00 97.81 207 ALA A CA 1
ATOM 1620 C C . ALA A 1 207 ? -4.727 8.441 6.187 1.00 97.81 207 ALA A C 1
ATOM 1622 O O . ALA A 1 207 ? -5.516 9.243 6.685 1.00 97.81 207 ALA A O 1
ATOM 1623 N N . ILE A 1 208 ? -4.963 7.748 5.075 1.00 97.50 208 ILE A N 1
ATOM 1624 C CA . ILE A 1 208 ? -6.233 7.700 4.353 1.00 97.50 208 ILE A CA 1
ATOM 1625 C C . ILE A 1 208 ? -6.595 6.244 4.164 1.00 97.50 208 ILE A C 1
ATOM 1627 O O . ILE A 1 208 ? -5.839 5.465 3.578 1.00 97.50 208 ILE A O 1
ATOM 1631 N N . ILE A 1 209 ? -7.738 5.874 4.718 1.00 98.69 209 ILE A N 1
ATOM 1632 C CA . ILE A 1 209 ? -8.123 4.480 4.879 1.00 98.69 209 ILE A CA 1
ATOM 1633 C C . ILE A 1 209 ? -9.592 4.360 4.497 1.00 98.69 209 ILE A C 1
ATOM 1635 O O . ILE A 1 209 ? -10.414 5.148 4.961 1.00 98.69 209 ILE A O 1
ATOM 1639 N N . ALA A 1 210 ? -9.960 3.379 3.679 1.00 98.75 210 ALA A N 1
ATOM 1640 C CA . ALA A 1 210 ? -11.371 3.033 3.558 1.00 98.75 210 ALA A CA 1
ATOM 1641 C C . ALA A 1 210 ? -11.900 2.577 4.920 1.00 98.75 210 ALA A C 1
ATOM 1643 O O . ALA A 1 210 ? -11.309 1.727 5.589 1.00 98.75 210 ALA A O 1
ATOM 1644 N N . TYR A 1 211 ? -13.040 3.119 5.328 1.00 98.75 211 TYR A N 1
ATOM 1645 C CA . TYR A 1 211 ? -13.750 2.630 6.499 1.00 98.75 211 TYR A CA 1
ATOM 1646 C C . TYR A 1 211 ? -14.021 1.112 6.362 1.00 98.75 211 TYR A C 1
ATOM 1648 O O . TYR A 1 211 ? -14.156 0.629 5.234 1.00 98.75 211 TYR A O 1
ATOM 1656 N N . PRO A 1 212 ? -14.079 0.312 7.446 1.00 98.12 212 PRO A N 1
ATOM 1657 C CA . PRO A 1 212 ? -14.266 -1.133 7.331 1.00 98.12 212 PRO A CA 1
ATOM 1658 C C . PRO A 1 212 ? -15.405 -1.526 6.385 1.00 98.12 212 PRO A C 1
ATOM 1660 O O . PRO A 1 212 ? -16.547 -1.117 6.566 1.00 98.12 212 PRO A O 1
ATOM 1663 N N . GLN A 1 213 ? -15.069 -2.356 5.391 1.00 95.81 213 GLN A N 1
ATOM 1664 C CA . GLN A 1 213 ? -15.966 -2.838 4.325 1.00 95.81 213 GLN A CA 1
ATOM 1665 C C . GLN A 1 213 ? -16.457 -1.777 3.323 1.00 95.81 213 GLN A C 1
ATOM 1667 O O . GLN A 1 213 ? -17.203 -2.129 2.414 1.00 95.81 213 GLN A O 1
ATOM 1672 N N . ALA A 1 214 ? -16.020 -0.522 3.430 1.00 98.44 214 ALA A N 1
ATOM 1673 C CA . ALA A 1 214 ? -16.399 0.533 2.502 1.00 98.44 214 ALA A CA 1
ATOM 1674 C C . ALA A 1 214 ? -15.817 0.301 1.101 1.00 98.44 214 ALA A C 1
ATOM 1676 O O . ALA A 1 214 ? -14.627 0.027 0.936 1.00 98.44 214 ALA A O 1
ATOM 1677 N N . ASN A 1 215 ? -16.654 0.472 0.082 1.00 98.25 215 ASN A N 1
ATOM 1678 C CA . ASN A 1 215 ? -16.260 0.552 -1.316 1.00 98.25 215 ASN A CA 1
ATOM 1679 C C . ASN A 1 215 ? -15.962 2.010 -1.676 1.00 98.25 215 ASN A C 1
ATOM 1681 O O . ASN A 1 215 ? -16.876 2.800 -1.916 1.00 98.25 215 ASN A O 1
ATOM 1685 N N . VAL A 1 216 ? -14.675 2.345 -1.701 1.00 98.44 216 VAL A N 1
ATOM 1686 C CA . VAL A 1 216 ? -14.169 3.695 -1.965 1.00 98.44 216 VAL A CA 1
ATOM 1687 C C . VAL A 1 216 ? -13.370 3.682 -3.258 1.00 98.44 216 VAL A C 1
ATOM 1689 O O . VAL A 1 216 ? -12.401 2.929 -3.360 1.00 98.44 216 VAL A O 1
ATOM 1692 N N . GLN A 1 217 ? -13.749 4.522 -4.220 1.00 97.75 217 GLN A N 1
ATOM 1693 C CA . GLN A 1 217 ? -13.028 4.675 -5.481 1.00 97.75 217 GLN A CA 1
ATOM 1694 C C . GLN A 1 217 ? -12.435 6.073 -5.634 1.00 97.75 217 GLN A C 1
ATOM 1696 O O . GLN A 1 217 ? -13.152 7.070 -5.577 1.00 97.75 217 GLN A O 1
ATOM 1701 N N . ILE A 1 218 ? -11.130 6.123 -5.893 1.00 96.12 218 ILE A N 1
ATOM 1702 C CA . ILE A 1 218 ? -10.398 7.341 -6.230 1.00 96.12 218 ILE A CA 1
ATOM 1703 C C . ILE A 1 218 ? -9.874 7.217 -7.660 1.00 96.12 218 ILE A C 1
ATOM 1705 O O . ILE A 1 218 ? -9.246 6.217 -8.022 1.00 96.12 218 ILE A O 1
ATOM 1709 N N . GLY A 1 219 ? -10.139 8.248 -8.451 1.00 95.69 219 GLY A N 1
ATOM 1710 C CA . GLY A 1 219 ? -9.780 8.342 -9.852 1.00 95.69 219 GLY A CA 1
ATOM 1711 C C . GLY A 1 219 ? -10.569 7.428 -10.787 1.00 95.69 219 GLY A C 1
ATOM 1712 O O . GLY A 1 219 ? -11.420 6.614 -10.404 1.00 95.69 219 GLY A O 1
ATOM 1713 N N . ASP A 1 220 ? -10.271 7.617 -12.064 1.00 95.81 220 ASP A N 1
ATOM 1714 C CA . ASP A 1 220 ? -10.808 6.878 -13.193 1.00 95.81 220 ASP A CA 1
ATOM 1715 C C . ASP A 1 220 ? -9.760 6.758 -14.317 1.00 95.81 220 ASP A C 1
ATOM 1717 O O . ASP A 1 220 ? -8.620 7.212 -14.210 1.00 95.81 220 ASP A O 1
ATOM 1721 N N . THR A 1 221 ? -10.139 6.149 -15.439 1.00 95.44 221 THR A N 1
ATOM 1722 C CA . THR A 1 221 ? -9.232 5.916 -16.574 1.00 95.44 221 THR A CA 1
ATOM 1723 C C . THR A 1 221 ? -8.838 7.189 -17.337 1.00 95.44 221 THR A C 1
ATOM 1725 O O . THR A 1 221 ? -8.034 7.112 -18.272 1.00 95.44 221 THR A O 1
ATOM 1728 N N . SER A 1 222 ? -9.437 8.338 -17.007 1.00 92.75 222 SER A N 1
ATOM 1729 C CA . SER A 1 222 ? -9.158 9.652 -17.602 1.00 92.75 222 SER A CA 1
ATOM 1730 C C . SER A 1 222 ? -8.234 10.509 -16.728 1.00 92.75 222 SER A C 1
ATOM 1732 O O . SER A 1 222 ? -7.466 11.324 -17.247 1.00 92.75 222 SER A O 1
ATOM 1734 N N . THR A 1 223 ? -8.258 10.263 -15.420 1.00 91.19 223 THR A N 1
ATOM 1735 C CA . THR A 1 223 ? -7.454 10.909 -14.383 1.00 91.19 223 THR A CA 1
ATOM 1736 C C . THR A 1 223 ? -5.974 10.604 -14.588 1.00 91.19 223 THR A C 1
ATOM 1738 O O . THR A 1 223 ? -5.598 9.441 -14.551 1.00 91.19 223 THR A O 1
ATOM 1741 N N . LEU A 1 224 ? -5.089 11.593 -14.773 1.00 91.12 224 LEU A N 1
ATOM 1742 C CA . LEU A 1 224 ? -3.672 11.292 -15.044 1.00 91.12 224 LEU A CA 1
ATOM 1743 C C . LEU A 1 224 ? -3.027 10.508 -13.892 1.00 91.12 224 LEU A C 1
ATOM 1745 O O . LEU A 1 224 ? -2.385 9.479 -14.135 1.00 91.12 224 LEU A O 1
ATOM 1749 N N . LYS A 1 225 ? -3.239 10.988 -12.662 1.00 92.00 225 LYS A N 1
ATOM 1750 C CA . LYS A 1 225 ? -2.744 10.368 -11.433 1.00 92.00 225 LYS A CA 1
ATOM 1751 C C . LYS A 1 225 ? -3.832 10.330 -10.364 1.00 92.00 225 LYS A C 1
ATOM 1753 O O . LYS A 1 225 ? -4.562 11.307 -10.251 1.00 92.00 225 LYS A O 1
ATOM 1758 N N . THR A 1 226 ? -3.951 9.288 -9.536 1.00 91.25 226 THR A N 1
ATOM 1759 C CA . THR A 1 226 ? -4.884 9.433 -8.391 1.00 91.25 226 THR A CA 1
ATOM 1760 C C . THR A 1 226 ? -4.292 10.314 -7.300 1.00 91.25 226 THR A C 1
ATOM 1762 O O . THR A 1 226 ? -5.010 11.157 -6.775 1.00 91.25 226 THR A O 1
ATOM 1765 N N . PHE A 1 227 ? -2.977 10.225 -7.072 1.00 87.38 227 PHE A N 1
ATOM 1766 C CA . PHE A 1 227 ? -2.244 11.064 -6.125 1.00 87.38 227 PHE A CA 1
ATOM 1767 C C . PHE A 1 227 ? -1.125 11.852 -6.818 1.00 87.38 227 PHE A C 1
ATOM 1769 O O . PHE A 1 227 ? -0.396 11.309 -7.645 1.00 87.38 227 PHE A O 1
ATOM 1776 N N . SER A 1 228 ? -0.955 13.115 -6.442 1.00 85.00 228 SER A N 1
ATOM 1777 C CA . SER A 1 228 ? 0.292 13.868 -6.598 1.00 85.00 228 SER A CA 1
ATOM 1778 C C . SER A 1 228 ? 1.043 13.855 -5.269 1.00 85.00 228 SER A C 1
ATOM 1780 O O . SER A 1 228 ? 0.427 13.903 -4.212 1.00 85.00 228 SER A O 1
ATOM 1782 N N . LEU A 1 229 ? 2.374 13.775 -5.303 1.00 86.56 229 LEU A N 1
ATOM 1783 C CA . LEU A 1 229 ? 3.220 13.842 -4.105 1.00 86.56 2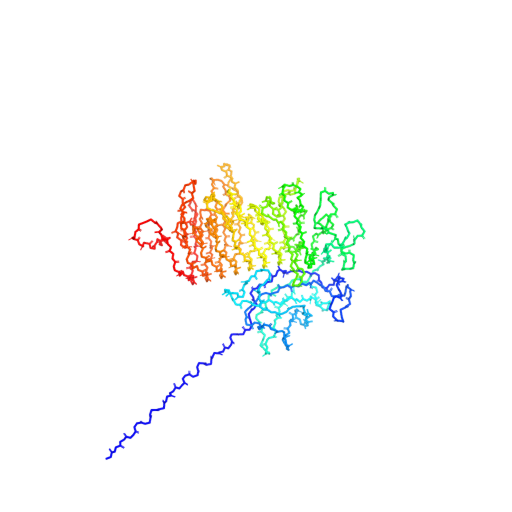29 LEU A CA 1
ATOM 1784 C C . LEU A 1 229 ? 3.825 15.217 -3.858 1.00 86.56 229 LEU A C 1
ATOM 1786 O O . LEU A 1 229 ? 4.478 15.406 -2.832 1.00 86.56 229 LEU A O 1
ATOM 1790 N N . TRP A 1 230 ? 3.756 16.121 -4.828 1.00 85.06 230 TRP A N 1
ATOM 1791 C CA . TRP A 1 230 ? 4.633 17.278 -4.840 1.00 85.06 230 TRP A CA 1
ATOM 1792 C C . TRP A 1 230 ? 3.971 18.492 -4.206 1.00 85.06 230 TRP A C 1
ATOM 1794 O O . TRP A 1 230 ? 3.115 19.128 -4.808 1.00 85.06 230 TRP A O 1
ATOM 1804 N N . VAL A 1 231 ? 4.466 18.892 -3.038 1.00 80.31 231 VAL A N 1
ATOM 1805 C CA . VAL A 1 231 ? 4.027 20.119 -2.378 1.00 80.31 231 VAL A CA 1
ATOM 1806 C C . VAL A 1 231 ? 4.937 21.266 -2.813 1.00 80.31 231 VAL A C 1
ATOM 1808 O O . VAL A 1 231 ? 6.141 21.284 -2.525 1.00 80.31 231 VAL A O 1
ATOM 1811 N N . SER A 1 232 ? 4.368 22.247 -3.516 1.00 77.38 232 SER A N 1
ATOM 1812 C CA . SER A 1 232 ? 5.104 23.428 -3.984 1.00 77.38 232 SER A CA 1
ATOM 1813 C C . SER A 1 232 ? 5.846 24.124 -2.834 1.00 77.38 232 SER A C 1
ATOM 1815 O O . SER A 1 232 ? 5.264 24.422 -1.795 1.00 77.38 232 SER A O 1
ATOM 1817 N N . GLY A 1 233 ? 7.151 24.364 -3.005 1.00 79.31 233 GLY A N 1
ATOM 1818 C CA . GLY A 1 233 ? 8.015 24.989 -1.992 1.00 79.31 233 GLY A CA 1
ATOM 1819 C C . GLY A 1 233 ? 8.555 24.054 -0.898 1.00 79.31 233 GLY A C 1
ATOM 1820 O O . GLY A 1 233 ? 9.463 24.460 -0.176 1.00 79.31 233 GLY A O 1
ATOM 1821 N N . TYR A 1 234 ? 8.068 22.811 -0.805 1.00 79.25 234 TYR A N 1
ATOM 1822 C CA . TYR A 1 234 ? 8.523 21.813 0.178 1.00 79.25 234 TYR A CA 1
ATOM 1823 C C . TYR A 1 234 ? 9.175 20.587 -0.473 1.00 79.25 234 TYR A C 1
ATOM 1825 O O . TYR A 1 234 ? 10.107 20.016 0.093 1.00 79.25 234 TYR A O 1
ATOM 1833 N N . GLY A 1 235 ? 8.712 20.202 -1.665 1.00 87.31 235 GLY A N 1
ATOM 1834 C CA . GLY A 1 235 ? 9.127 18.983 -2.352 1.00 87.31 235 GLY A CA 1
ATOM 1835 C C . GLY A 1 235 ? 8.158 17.819 -2.110 1.00 87.31 235 GLY A C 1
ATOM 1836 O O . GLY A 1 235 ? 6.984 18.047 -1.812 1.00 87.31 235 GLY A O 1
ATOM 1837 N N . PRO A 1 236 ? 8.609 16.565 -2.267 1.00 90.81 236 PRO A N 1
ATOM 1838 C CA . PRO A 1 236 ? 7.737 15.403 -2.152 1.00 90.81 236 PRO A CA 1
ATOM 1839 C C . PRO A 1 236 ? 7.266 15.175 -0.707 1.00 90.81 236 PRO A C 1
ATOM 1841 O O . PRO A 1 236 ? 8.059 15.180 0.239 1.00 90.81 236 PRO A O 1
ATOM 1844 N N . SER A 1 237 ? 5.969 14.931 -0.538 1.00 93.38 237 SER A N 1
ATOM 1845 C CA . SER A 1 237 ? 5.353 14.595 0.744 1.00 93.38 237 SER A CA 1
ATOM 1846 C C . SER A 1 237 ? 5.844 13.234 1.257 1.00 93.38 237 SER A C 1
ATOM 1848 O O . SER A 1 237 ? 6.178 12.342 0.484 1.00 93.38 237 SER A O 1
ATOM 1850 N N . THR A 1 238 ? 5.911 13.061 2.579 1.00 95.94 238 THR A N 1
ATOM 1851 C CA . THR A 1 238 ? 6.491 11.887 3.268 1.00 95.94 238 THR A CA 1
ATOM 1852 C C . THR A 1 238 ? 5.576 11.392 4.392 1.00 95.94 238 THR A C 1
ATOM 1854 O O . THR A 1 238 ? 4.735 12.146 4.887 1.00 95.94 238 THR A O 1
ATOM 1857 N N . ASN A 1 239 ? 5.776 10.147 4.840 1.00 97.50 239 ASN A N 1
ATOM 1858 C CA . ASN A 1 239 ? 5.115 9.551 6.013 1.00 97.50 239 ASN A CA 1
ATOM 1859 C C . ASN A 1 239 ? 3.581 9.417 5.889 1.00 97.50 239 ASN A C 1
ATOM 1861 O O . ASN A 1 239 ? 2.831 9.932 6.727 1.00 97.50 239 ASN A O 1
ATOM 1865 N N . TRP A 1 240 ? 3.124 8.702 4.859 1.00 97.31 240 TRP A N 1
ATOM 1866 C CA . TRP A 1 240 ? 1.703 8.445 4.609 1.00 97.31 240 TRP A CA 1
ATOM 1867 C C . TRP A 1 240 ? 1.340 6.963 4.632 1.00 97.31 240 TRP A C 1
ATOM 1869 O O . TRP A 1 240 ? 2.130 6.104 4.245 1.00 97.31 240 TRP A O 1
ATOM 1879 N N . VAL A 1 241 ? 0.104 6.677 5.038 1.00 98.38 241 VAL A N 1
ATOM 1880 C CA . VAL A 1 241 ? -0.537 5.365 4.905 1.00 98.38 241 VAL A CA 1
ATOM 1881 C C . VAL A 1 241 ? -1.757 5.491 3.998 1.00 98.38 241 VAL A C 1
ATOM 1883 O O . VAL A 1 241 ? -2.648 6.284 4.287 1.00 98.38 241 VAL A O 1
ATOM 1886 N N . ILE A 1 242 ? -1.810 4.692 2.935 1.00 97.94 242 ILE A N 1
ATOM 1887 C CA . ILE A 1 242 ? -2.918 4.624 1.976 1.00 97.94 242 ILE A CA 1
ATOM 1888 C C . ILE A 1 242 ? -3.450 3.190 1.969 1.00 97.94 242 ILE A C 1
ATOM 1890 O O . ILE A 1 242 ? -2.706 2.262 1.628 1.00 97.94 242 ILE A O 1
ATOM 1894 N N . SER A 1 243 ? -4.702 2.984 2.390 1.00 98.69 243 SER A N 1
ATOM 1895 C CA . SER A 1 243 ? -5.201 1.630 2.656 1.00 98.69 243 SER A CA 1
ATOM 1896 C C . SER A 1 243 ? -6.654 1.370 2.274 1.00 98.69 243 SER A C 1
ATOM 1898 O O . SER A 1 243 ? -7.545 2.173 2.546 1.00 98.69 243 SER A O 1
ATOM 1900 N N . GLY A 1 244 ? -6.899 0.182 1.716 1.00 98.56 244 GLY A N 1
ATOM 1901 C CA . GLY A 1 244 ? -8.244 -0.345 1.485 1.00 98.56 244 GLY A CA 1
ATOM 1902 C C . GLY A 1 244 ? -9.043 0.382 0.403 1.00 98.56 244 GLY A C 1
ATOM 1903 O O . GLY A 1 244 ? -10.268 0.294 0.403 1.00 98.56 244 GLY A O 1
ATOM 1904 N N . LEU A 1 245 ? -8.385 1.083 -0.521 1.00 98.56 245 LEU A N 1
ATOM 1905 C CA . LEU A 1 245 ? -9.029 1.863 -1.580 1.00 98.56 245 LEU A CA 1
ATOM 1906 C C . LEU A 1 245 ? -9.055 1.106 -2.917 1.00 98.56 245 LEU A C 1
ATOM 1908 O O . LEU A 1 245 ? -8.221 0.234 -3.171 1.00 98.56 245 LEU A O 1
ATOM 1912 N N . LYS A 1 246 ? -9.981 1.489 -3.802 1.00 98.62 246 LYS A N 1
ATOM 1913 C CA . LYS A 1 246 ? -9.879 1.243 -5.246 1.00 98.62 246 LYS A CA 1
ATOM 1914 C C . LYS A 1 246 ? -9.279 2.468 -5.918 1.00 98.62 246 LYS A C 1
ATOM 1916 O O . LYS A 1 246 ? -9.835 3.560 -5.822 1.00 98.62 246 LYS A O 1
ATOM 1921 N N . LEU A 1 247 ? -8.166 2.279 -6.604 1.00 98.06 247 LEU A N 1
ATOM 1922 C CA . LEU A 1 247 ? -7.360 3.342 -7.183 1.00 98.06 247 LEU A CA 1
ATOM 1923 C C . LEU A 1 247 ? -7.263 3.101 -8.683 1.00 98.06 247 LEU A C 1
ATOM 1925 O O . LEU A 1 247 ? -6.695 2.103 -9.118 1.00 98.06 247 LEU A O 1
ATOM 1929 N N . THR A 1 248 ? -7.860 3.987 -9.472 1.00 97.75 248 THR A N 1
ATOM 1930 C CA . THR A 1 248 ? -7.848 3.889 -10.936 1.00 97.75 248 THR A CA 1
ATOM 1931 C C . THR A 1 248 ? -7.256 5.158 -11.510 1.00 97.75 248 THR A C 1
ATOM 1933 O O . THR A 1 248 ? -7.740 6.246 -11.220 1.00 97.75 248 THR A O 1
ATOM 1936 N N . ALA A 1 249 ? -6.231 5.030 -12.344 1.00 96.31 249 ALA A N 1
ATOM 1937 C CA . ALA A 1 249 ? -5.665 6.162 -13.066 1.00 96.31 249 ALA A CA 1
ATOM 1938 C C . ALA A 1 249 ? -5.539 5.863 -14.558 1.00 96.31 249 ALA A C 1
ATOM 1940 O O . ALA A 1 249 ? -5.620 4.732 -15.028 1.00 96.31 249 ALA A O 1
ATOM 1941 N N . LYS A 1 250 ? -5.268 6.906 -15.326 1.00 95.31 250 LYS A N 1
ATOM 1942 C CA . LYS A 1 250 ? -4.745 6.814 -16.678 1.00 95.31 250 LYS A CA 1
ATOM 1943 C C . LYS A 1 250 ? -3.292 6.363 -16.655 1.00 95.31 250 LYS A C 1
ATOM 1945 O O . LYS A 1 250 ? -2.946 5.519 -17.467 1.00 95.31 250 LYS A O 1
ATOM 1950 N N . THR A 1 251 ? -2.447 6.935 -15.790 1.00 93.75 251 THR A N 1
ATOM 1951 C CA . THR A 1 251 ? -0.997 6.674 -15.803 1.00 93.75 251 THR A CA 1
ATOM 1952 C C . THR A 1 251 ? -0.449 6.252 -14.450 1.00 93.75 251 THR A C 1
ATOM 1954 O O . THR A 1 251 ? 0.181 5.209 -14.380 1.00 93.75 251 THR A O 1
ATOM 1957 N N . GLU A 1 252 ? -0.660 7.004 -13.379 1.00 95.12 252 GLU A N 1
ATOM 1958 C CA . GLU A 1 252 ? -0.021 6.690 -12.093 1.00 95.12 252 GLU A CA 1
ATOM 1959 C C . GLU A 1 252 ? -1.076 6.644 -10.999 1.00 95.12 252 GLU A C 1
ATOM 1961 O O . GLU A 1 252 ? -1.578 7.667 -10.539 1.00 95.12 252 GLU A O 1
ATOM 1966 N N . ALA A 1 253 ? -1.473 5.440 -10.604 1.00 95.81 253 ALA A N 1
ATOM 1967 C CA . ALA A 1 253 ? -2.444 5.297 -9.541 1.00 95.81 253 ALA A CA 1
ATOM 1968 C C . ALA A 1 253 ? -1.829 5.744 -8.219 1.00 95.81 253 ALA A C 1
ATOM 1970 O O . ALA A 1 253 ? -2.427 6.570 -7.551 1.00 95.81 253 ALA A O 1
ATOM 1971 N N . VAL A 1 254 ? -0.624 5.293 -7.869 1.00 94.62 254 VAL A N 1
ATOM 1972 C CA . VAL A 1 254 ? 0.022 5.669 -6.607 1.00 94.62 254 VAL A CA 1
ATOM 1973 C C . VAL A 1 254 ? 1.463 6.075 -6.820 1.00 94.62 254 VAL A C 1
ATOM 1975 O O . VAL A 1 254 ? 2.266 5.282 -7.297 1.00 94.62 254 VAL A O 1
ATOM 1978 N N . SER A 1 255 ? 1.811 7.266 -6.358 1.00 92.94 255 SER A N 1
ATOM 1979 C CA . SER A 1 255 ? 3.197 7.690 -6.209 1.00 92.94 255 SER A CA 1
ATOM 1980 C C . SER A 1 255 ? 3.580 7.611 -4.727 1.00 92.94 255 SER A C 1
ATOM 1982 O O . SER A 1 255 ? 2.817 8.027 -3.853 1.00 92.94 255 SER A O 1
ATOM 1984 N N . MET A 1 256 ? 4.764 7.084 -4.417 1.00 94.62 256 MET A N 1
ATOM 1985 C CA . MET A 1 256 ? 5.273 6.924 -3.051 1.00 94.62 256 MET A CA 1
ATOM 1986 C C . MET A 1 256 ? 6.610 7.637 -2.841 1.00 94.62 256 MET A C 1
ATOM 1988 O O . MET A 1 256 ? 7.483 7.614 -3.712 1.00 94.62 256 MET A O 1
ATOM 1992 N N . TYR A 1 257 ? 6.788 8.194 -1.640 1.00 95.75 257 TYR A N 1
ATOM 1993 C CA . TYR A 1 257 ? 8.072 8.712 -1.168 1.00 95.75 257 TYR A CA 1
ATOM 1994 C C . TYR A 1 257 ? 8.412 8.218 0.247 1.00 95.75 257 TYR A C 1
ATOM 1996 O O . TYR A 1 257 ? 7.751 7.310 0.750 1.00 95.75 257 TYR A O 1
ATOM 2004 N N . HIS A 1 258 ? 9.448 8.766 0.901 1.00 96.62 258 HIS A N 1
ATOM 2005 C CA . HIS A 1 258 ? 9.965 8.228 2.169 1.00 96.62 258 HIS A CA 1
ATOM 2006 C C . HIS A 1 258 ? 8.872 7.893 3.204 1.00 96.62 258 HIS A C 1
ATOM 2008 O O . HIS A 1 258 ? 8.004 8.724 3.501 1.00 96.62 258 HIS A O 1
ATOM 2014 N N . ASN A 1 259 ? 8.985 6.710 3.821 1.00 98.00 259 ASN A N 1
ATOM 2015 C CA . ASN A 1 259 ? 8.104 6.211 4.885 1.00 98.00 259 ASN A CA 1
ATOM 2016 C C . ASN A 1 259 ? 6.633 6.019 4.468 1.00 98.00 259 ASN A C 1
ATOM 2018 O O . ASN A 1 259 ? 5.729 6.163 5.295 1.00 98.00 259 ASN A O 1
ATOM 2022 N N . PHE A 1 260 ? 6.370 5.725 3.193 1.00 97.69 260 PHE A N 1
ATOM 2023 C CA . PHE A 1 260 ? 5.021 5.419 2.719 1.00 97.69 260 PHE A CA 1
ATOM 2024 C C . PHE A 1 260 ? 4.630 3.959 2.963 1.00 97.69 260 PHE A C 1
ATOM 2026 O O . PHE A 1 260 ? 5.430 3.037 2.785 1.00 97.69 260 PHE A O 1
ATOM 2033 N N . ARG A 1 261 ? 3.352 3.745 3.284 1.00 98.56 261 ARG A N 1
ATOM 2034 C CA . ARG A 1 261 ? 2.700 2.431 3.315 1.00 98.56 261 ARG A CA 1
ATOM 2035 C C . ARG A 1 261 ? 1.494 2.439 2.382 1.00 98.56 261 ARG A C 1
ATOM 2037 O O . ARG A 1 261 ? 0.591 3.248 2.559 1.00 98.56 261 ARG A O 1
ATOM 2044 N N . VAL A 1 262 ? 1.465 1.522 1.426 1.00 98.62 262 VAL A N 1
ATOM 2045 C CA . VAL A 1 262 ? 0.352 1.310 0.493 1.00 98.62 262 VAL A CA 1
ATOM 2046 C C . VAL A 1 262 ? -0.122 -0.122 0.693 1.00 98.62 262 VAL A C 1
ATOM 2048 O O . VAL A 1 262 ? 0.606 -1.069 0.380 1.00 98.62 262 VAL A O 1
ATOM 2051 N N . VAL A 1 263 ? -1.292 -0.279 1.317 1.00 98.88 263 VAL A N 1
ATOM 2052 C CA . VAL A 1 263 ? -1.716 -1.555 1.908 1.00 98.88 263 VAL A CA 1
ATOM 2053 C C . VAL A 1 263 ? -3.129 -1.952 1.490 1.00 98.88 263 VAL A C 1
ATOM 2055 O O . VAL A 1 263 ? -4.065 -1.181 1.660 1.00 98.88 263 VAL A O 1
ATOM 2058 N N . GLY A 1 264 ? -3.328 -3.180 1.012 1.00 98.75 264 GLY A N 1
ATOM 2059 C CA . GLY A 1 264 ? -4.687 -3.708 0.841 1.00 98.75 264 GLY A CA 1
ATOM 2060 C C . GLY A 1 264 ? -5.528 -3.023 -0.243 1.00 98.75 264 GLY A C 1
ATOM 2061 O O . GLY A 1 264 ? -6.753 -3.099 -0.163 1.00 98.75 264 GLY A O 1
ATOM 2062 N N . ASN A 1 265 ? -4.916 -2.318 -1.201 1.00 98.88 265 ASN A N 1
ATOM 2063 C CA . ASN A 1 265 ? -5.627 -1.565 -2.241 1.00 98.88 265 ASN A CA 1
ATOM 2064 C C . ASN A 1 265 ? -5.848 -2.402 -3.506 1.00 98.88 265 ASN A C 1
ATOM 2066 O O . ASN A 1 265 ? -5.050 -3.284 -3.813 1.00 98.88 265 ASN A O 1
ATOM 2070 N N . TYR A 1 266 ? -6.891 -2.074 -4.264 1.00 98.88 266 TYR A N 1
ATOM 2071 C CA . TYR A 1 266 ? -7.106 -2.555 -5.630 1.00 98.88 266 TYR A CA 1
ATOM 2072 C C . TYR A 1 266 ? -6.695 -1.463 -6.616 1.00 98.88 266 TYR A C 1
ATOM 2074 O O . TYR A 1 266 ? -7.193 -0.341 -6.515 1.00 98.88 266 TYR A O 1
ATOM 2082 N N . ILE A 1 267 ? -5.782 -1.757 -7.536 1.00 98.88 267 ILE A N 1
ATOM 2083 C CA . ILE A 1 267 ? -5.097 -0.749 -8.351 1.00 98.88 267 ILE A CA 1
ATOM 2084 C C . ILE A 1 267 ? -5.199 -1.102 -9.835 1.00 98.88 267 ILE A C 1
ATOM 2086 O O . ILE A 1 267 ? -4.830 -2.206 -10.233 1.00 98.88 267 ILE A O 1
ATOM 2090 N N . THR A 1 268 ? -5.645 -0.142 -10.650 1.00 98.69 268 THR A N 1
ATOM 2091 C CA . THR A 1 268 ? -5.732 -0.279 -12.112 1.00 98.69 268 THR A CA 1
ATOM 2092 C C . THR A 1 268 ? -5.187 0.955 -12.840 1.00 98.69 268 THR A C 1
ATOM 2094 O O . THR A 1 268 ? -5.231 2.081 -12.327 1.00 98.69 268 THR A O 1
ATOM 2097 N N . ALA A 1 269 ? -4.657 0.746 -14.048 1.00 98.25 269 ALA A N 1
ATOM 2098 C CA . ALA A 1 269 ? -4.191 1.809 -14.936 1.00 98.25 269 ALA A CA 1
ATOM 2099 C C . ALA A 1 269 ? -4.172 1.353 -16.411 1.00 98.25 269 ALA A C 1
ATOM 2101 O O . ALA A 1 269 ? -3.101 1.230 -17.018 1.00 98.25 269 ALA A O 1
ATOM 2102 N N . PRO A 1 270 ? -5.343 1.107 -17.027 1.00 97.75 270 PRO A N 1
ATOM 2103 C CA . PRO A 1 270 ? -5.440 0.427 -18.328 1.00 97.75 270 PRO A CA 1
ATOM 2104 C C . PRO A 1 270 ? -4.871 1.238 -19.501 1.00 97.75 270 PRO A C 1
ATOM 2106 O O . PRO A 1 270 ? -4.498 0.701 -20.543 1.00 97.75 270 PRO A O 1
ATOM 2109 N N . ASN A 1 271 ? -4.757 2.555 -19.336 1.00 96.81 271 ASN A N 1
ATOM 2110 C CA . ASN A 1 271 ? -4.178 3.457 -20.335 1.00 96.81 271 ASN A CA 1
ATOM 2111 C C . ASN A 1 271 ? -2.735 3.864 -20.003 1.00 96.81 271 ASN A C 1
ATOM 2113 O O . ASN A 1 271 ? -2.205 4.810 -20.595 1.00 96.81 271 ASN A O 1
ATOM 2117 N N . GLY A 1 272 ? -2.121 3.166 -19.048 1.00 96.69 272 GLY A N 1
ATOM 2118 C CA . GLY A 1 272 ? -0.822 3.498 -18.502 1.00 96.69 272 GLY A CA 1
ATOM 2119 C C . GLY A 1 272 ? 0.300 3.376 -19.525 1.00 96.69 272 GLY A C 1
ATOM 2120 O O . GLY A 1 272 ? 0.367 2.425 -20.309 1.00 96.69 272 GLY A O 1
ATOM 2121 N N . ASN A 1 273 ? 1.162 4.391 -19.556 1.00 95.44 273 ASN A N 1
ATOM 2122 C CA . ASN A 1 273 ? 2.265 4.496 -20.498 1.00 95.44 273 ASN A CA 1
ATOM 2123 C C . ASN A 1 273 ? 3.318 5.497 -19.986 1.00 95.44 273 ASN A C 1
ATOM 2125 O O . ASN A 1 273 ? 2.995 6.389 -19.204 1.00 95.44 273 ASN A O 1
ATOM 2129 N N . GLY A 1 274 ? 4.546 5.403 -20.495 1.00 94.31 274 GLY A N 1
ATOM 2130 C CA . GLY A 1 274 ? 5.667 6.278 -20.139 1.00 94.31 274 GLY A CA 1
ATOM 2131 C C . GLY A 1 274 ? 6.661 5.638 -19.162 1.00 94.31 274 GLY A C 1
ATOM 2132 O O . GLY A 1 274 ? 6.494 4.478 -18.812 1.00 94.31 274 GLY A O 1
ATOM 2133 N N . PRO A 1 275 ? 7.721 6.359 -18.765 1.00 93.69 275 PRO A N 1
ATOM 2134 C CA . PRO A 1 275 ? 8.782 5.847 -17.896 1.00 93.69 275 PRO A CA 1
ATOM 2135 C C . PRO A 1 275 ? 8.406 5.922 -16.406 1.00 93.69 275 PRO A C 1
ATOM 2137 O O . PRO A 1 275 ? 8.989 6.695 -15.650 1.00 93.69 275 PRO A O 1
ATOM 2140 N N . THR A 1 276 ? 7.376 5.180 -15.994 1.00 95.19 276 THR A N 1
ATOM 2141 C CA . THR A 1 276 ? 6.889 5.149 -14.601 1.00 95.19 276 THR A CA 1
ATOM 2142 C C . THR A 1 276 ? 6.153 3.836 -14.294 1.00 95.19 276 THR A C 1
ATOM 2144 O O . THR A 1 276 ? 6.173 2.908 -15.098 1.00 95.19 276 THR A O 1
ATOM 2147 N N . GLY A 1 277 ? 5.487 3.728 -13.145 1.00 97.25 277 GLY A N 1
ATOM 2148 C CA . GLY A 1 277 ? 4.581 2.627 -12.839 1.00 97.25 277 GLY A CA 1
ATOM 2149 C C . GLY A 1 277 ? 3.151 3.075 -12.553 1.00 97.25 277 GLY A C 1
ATOM 2150 O O . GLY A 1 277 ? 2.899 4.242 -12.262 1.00 97.25 277 GLY A O 1
ATOM 2151 N N . ALA A 1 278 ? 2.205 2.134 -12.580 1.00 98.12 278 ALA A N 1
ATOM 2152 C CA . ALA A 1 278 ? 0.897 2.350 -11.957 1.00 98.12 278 ALA A CA 1
ATOM 2153 C C . ALA A 1 278 ? 1.059 2.605 -10.457 1.00 98.12 278 ALA A C 1
ATOM 2155 O O . ALA A 1 278 ? 0.380 3.462 -9.895 1.00 98.12 278 ALA A O 1
ATOM 2156 N N . VAL A 1 279 ? 2.006 1.901 -9.834 1.00 98.06 279 VAL A N 1
ATOM 2157 C CA . VAL A 1 279 ? 2.612 2.297 -8.568 1.00 98.06 279 VAL A CA 1
ATOM 2158 C C . VAL A 1 279 ? 4.068 2.677 -8.812 1.00 98.06 279 VAL A C 1
ATOM 2160 O O . VAL A 1 279 ? 4.856 1.839 -9.248 1.00 98.06 279 VAL A O 1
ATOM 2163 N N . ALA A 1 280 ? 4.429 3.920 -8.514 1.00 96.50 280 ALA A N 1
ATOM 2164 C CA . ALA A 1 280 ? 5.781 4.446 -8.642 1.00 96.50 280 ALA A CA 1
ATOM 2165 C C . ALA A 1 280 ? 6.325 4.839 -7.265 1.00 96.50 280 ALA A C 1
ATOM 2167 O O . ALA A 1 280 ? 5.667 5.563 -6.523 1.00 96.50 280 ALA A O 1
ATOM 2168 N N . GLY A 1 281 ? 7.520 4.385 -6.896 1.00 96.06 281 GLY A N 1
ATOM 2169 C CA . GLY A 1 281 ? 8.106 4.674 -5.586 1.00 96.06 281 GLY A CA 1
ATOM 2170 C C . GLY A 1 281 ? 9.563 5.100 -5.659 1.00 96.06 281 GLY A C 1
ATOM 2171 O O . GLY A 1 281 ? 10.357 4.478 -6.360 1.00 96.06 281 GLY A O 1
ATOM 2172 N N . GLN A 1 282 ? 9.917 6.128 -4.888 1.00 96.25 282 GLN A N 1
ATOM 2173 C CA . GLN A 1 282 ? 11.296 6.567 -4.661 1.00 96.25 282 GLN A CA 1
ATOM 2174 C C . GLN A 1 282 ? 11.536 6.784 -3.161 1.00 96.25 282 GLN A C 1
ATOM 2176 O O . GLN A 1 282 ? 10.603 7.032 -2.402 1.00 96.25 282 GLN A O 1
ATOM 2181 N N . GLY A 1 283 ? 12.778 6.696 -2.697 1.00 96.69 283 GLY A N 1
ATOM 2182 C CA . GLY A 1 283 ? 13.140 6.995 -1.318 1.00 96.69 283 GLY A CA 1
ATOM 2183 C C . GLY A 1 283 ? 13.360 5.758 -0.449 1.00 96.69 283 GLY A C 1
ATOM 2184 O O . GLY A 1 283 ? 13.732 4.680 -0.911 1.00 96.69 283 GLY A O 1
ATOM 2185 N N . ASN A 1 284 ? 13.154 5.950 0.852 1.00 98.31 284 ASN A N 1
ATOM 2186 C CA . ASN A 1 284 ? 13.511 5.021 1.923 1.00 98.31 284 ASN A CA 1
ATOM 2187 C C . ASN A 1 284 ? 12.252 4.517 2.615 1.00 98.31 284 ASN A C 1
ATOM 2189 O O . ASN A 1 284 ? 11.274 5.262 2.696 1.00 98.31 284 ASN A O 1
ATOM 2193 N N . ASP A 1 285 ? 12.316 3.321 3.195 1.00 98.50 285 ASP A N 1
ATOM 2194 C CA . ASP A 1 285 ? 11.269 2.817 4.089 1.00 98.50 285 ASP A CA 1
ATOM 2195 C C . ASP A 1 285 ? 9.896 2.763 3.386 1.00 98.50 285 ASP A C 1
ATOM 2197 O O . ASP A 1 285 ? 8.901 3.294 3.879 1.00 98.50 285 ASP A O 1
ATOM 2201 N N . LEU A 1 286 ? 9.852 2.153 2.197 1.00 98.62 286 LEU A N 1
ATOM 2202 C CA . LEU A 1 286 ? 8.623 1.987 1.410 1.00 98.62 286 LEU A CA 1
ATOM 2203 C C . LEU A 1 286 ? 7.996 0.619 1.676 1.00 98.62 286 LEU A C 1
ATOM 2205 O O . LEU A 1 286 ? 8.698 -0.391 1.648 1.00 98.62 286 LEU A O 1
ATOM 2209 N N . TYR A 1 287 ? 6.679 0.566 1.873 1.00 98.81 287 TYR A N 1
ATOM 2210 C CA . TYR A 1 287 ? 5.959 -0.679 2.150 1.00 98.81 287 TYR A CA 1
ATOM 2211 C C . TYR A 1 287 ? 4.755 -0.828 1.216 1.00 98.81 287 TYR A C 1
ATOM 2213 O O . TYR A 1 287 ? 3.767 -0.112 1.363 1.00 98.81 287 TYR A O 1
ATOM 2221 N N . LEU A 1 288 ? 4.827 -1.773 0.281 1.00 98.81 288 LEU A N 1
ATOM 2222 C CA . LEU A 1 288 ? 3.740 -2.155 -0.621 1.00 98.81 288 LEU A CA 1
ATOM 2223 C C . LEU A 1 288 ? 3.248 -3.542 -0.211 1.00 98.81 288 LEU A C 1
ATOM 2225 O O . LEU A 1 288 ? 3.891 -4.548 -0.530 1.00 98.81 288 LEU A O 1
ATOM 2229 N N . LEU A 1 289 ? 2.154 -3.593 0.549 1.00 98.88 289 LEU A N 1
ATOM 2230 C CA . LEU A 1 289 ? 1.725 -4.804 1.250 1.00 98.88 289 LEU A CA 1
ATOM 2231 C C . LEU A 1 289 ? 0.308 -5.215 0.850 1.00 98.88 289 LEU A C 1
ATOM 2233 O O . LEU A 1 289 ? -0.646 -4.490 1.113 1.00 98.88 289 LEU A O 1
ATOM 2237 N N . GLY A 1 290 ? 0.143 -6.401 0.273 1.00 98.81 290 GLY A N 1
ATOM 2238 C CA . GLY A 1 290 ? -1.195 -6.953 0.061 1.00 98.81 290 GLY A CA 1
ATOM 2239 C C . GLY A 1 290 ? -2.074 -6.155 -0.900 1.00 98.81 290 GLY A C 1
ATOM 2240 O O . GLY A 1 290 ? -3.272 -6.061 -0.669 1.00 98.81 290 GLY A O 1
ATOM 2241 N N . ASN A 1 291 ? -1.519 -5.533 -1.935 1.00 98.94 291 ASN A N 1
ATOM 2242 C CA . ASN A 1 291 ? -2.326 -4.864 -2.957 1.00 98.94 291 ASN A CA 1
ATOM 2243 C C . ASN A 1 291 ? -2.666 -5.837 -4.091 1.00 98.94 291 ASN A C 1
ATOM 2245 O O . ASN A 1 291 ? -1.882 -6.738 -4.387 1.00 98.94 291 ASN A O 1
ATOM 2249 N N . GLU A 1 292 ? -3.806 -5.638 -4.740 1.00 98.88 292 GLU A N 1
ATOM 2250 C CA . GLU A 1 292 ? -4.156 -6.281 -6.007 1.00 98.88 292 GLU A CA 1
ATOM 2251 C C . GLU A 1 292 ? -3.917 -5.288 -7.145 1.00 98.88 292 GLU A C 1
ATOM 2253 O O . GLU A 1 292 ? -4.384 -4.151 -7.079 1.00 98.88 292 GLU A O 1
ATOM 2258 N N . LEU A 1 293 ? -3.164 -5.699 -8.165 1.00 98.88 293 LEU A N 1
ATOM 2259 C CA . LEU A 1 293 ? -2.883 -4.889 -9.345 1.00 98.88 293 LEU A CA 1
ATOM 2260 C C . LEU A 1 293 ? -3.249 -5.676 -10.599 1.00 98.88 293 LEU A C 1
ATOM 2262 O O . LEU A 1 293 ? -2.676 -6.737 -10.865 1.00 98.88 293 LEU A O 1
ATOM 2266 N N . THR A 1 294 ? -4.172 -5.131 -11.377 1.00 98.81 294 THR A N 1
ATOM 2267 C CA . THR A 1 294 ? -4.637 -5.741 -12.622 1.00 98.81 294 THR A CA 1
ATOM 2268 C C . THR A 1 294 ? -4.994 -4.672 -13.640 1.00 98.81 294 THR A C 1
ATOM 2270 O O . THR A 1 294 ? -5.090 -3.493 -13.295 1.00 98.81 294 THR A O 1
ATOM 2273 N N . GLU A 1 295 ? -5.161 -5.071 -14.900 1.00 97.94 295 GLU A N 1
ATOM 2274 C CA . GLU A 1 295 ? -5.487 -4.158 -15.996 1.00 97.94 295 GLU A CA 1
ATOM 2275 C C . GLU A 1 295 ? -4.514 -2.964 -16.048 1.00 97.94 295 GLU A C 1
ATOM 2277 O O . GLU A 1 295 ? -4.910 -1.811 -16.234 1.00 97.94 295 GLU A O 1
ATOM 2282 N N . ILE A 1 296 ? -3.220 -3.221 -15.821 1.00 98.62 296 ILE A N 1
ATOM 2283 C CA . ILE A 1 296 ? -2.181 -2.203 -15.961 1.00 98.62 296 ILE A CA 1
ATOM 2284 C C . ILE A 1 296 ? -1.629 -2.225 -17.385 1.00 98.62 296 ILE A C 1
ATOM 2286 O O . ILE A 1 296 ? -1.106 -3.241 -17.847 1.00 98.62 296 ILE A O 1
ATOM 2290 N N . GLY A 1 297 ? -1.686 -1.071 -18.052 1.00 97.62 297 GLY A N 1
ATOM 2291 C CA . GLY A 1 297 ? -1.237 -0.902 -19.429 1.00 97.62 297 GLY A CA 1
ATOM 2292 C C . GLY A 1 297 ? -2.141 -1.577 -20.465 1.00 97.62 297 GLY A C 1
ATOM 2293 O O . GLY A 1 297 ? -3.186 -2.147 -20.165 1.00 97.62 297 GLY A O 1
ATOM 2294 N N . ASN A 1 298 ? -1.717 -1.491 -21.720 1.00 95.88 298 ASN A N 1
ATOM 2295 C CA . ASN A 1 298 ? -2.357 -2.072 -22.893 1.00 95.88 298 ASN A CA 1
ATOM 2296 C C . ASN A 1 298 ? -1.300 -2.453 -23.945 1.00 95.88 298 ASN A C 1
ATOM 2298 O O . ASN A 1 298 ? -0.108 -2.249 -23.751 1.00 95.88 298 ASN A O 1
ATOM 2302 N N . LEU A 1 299 ? -1.731 -2.973 -25.096 1.00 92.19 299 LEU A N 1
ATOM 2303 C CA . LEU A 1 299 ? -0.827 -3.422 -26.168 1.00 92.19 299 LEU A CA 1
ATOM 2304 C C . LEU A 1 299 ? 0.081 -2.322 -26.752 1.00 92.19 299 LEU A C 1
ATOM 2306 O O . LEU A 1 299 ? 1.069 -2.635 -27.407 1.00 92.19 299 LEU A O 1
ATOM 2310 N N . ASN A 1 300 ? -0.245 -1.044 -26.539 1.00 92.94 300 ASN A N 1
ATOM 2311 C CA . ASN A 1 300 ? 0.565 0.092 -26.990 1.00 92.94 300 ASN A CA 1
ATOM 2312 C C . ASN A 1 300 ? 1.438 0.684 -25.873 1.00 92.94 300 ASN A C 1
ATOM 2314 O O . ASN A 1 300 ? 2.038 1.750 -26.048 1.00 92.94 300 ASN A O 1
ATOM 2318 N N . THR A 1 301 ? 1.475 0.041 -24.708 1.00 95.12 301 THR A N 1
ATOM 2319 C CA . THR A 1 301 ? 2.255 0.493 -23.563 1.00 95.12 301 THR A CA 1
ATOM 2320 C C . THR A 1 301 ? 3.754 0.399 -23.853 1.00 95.12 301 THR A C 1
ATOM 2322 O O . THR A 1 301 ? 4.254 -0.568 -24.421 1.00 95.12 301 THR A O 1
ATOM 2325 N N . SER A 1 302 ? 4.480 1.448 -23.468 1.00 94.81 302 SER A N 1
ATOM 2326 C CA . SER A 1 302 ? 5.940 1.521 -23.519 1.00 94.81 302 SER A CA 1
ATOM 2327 C C . SER A 1 302 ? 6.575 0.435 -22.661 1.00 94.81 302 SER A C 1
ATOM 2329 O O . SER A 1 302 ? 6.108 0.163 -21.556 1.00 94.81 302 SER A O 1
ATOM 2331 N N . LYS A 1 303 ? 7.742 -0.052 -23.091 1.00 93.69 303 LYS A N 1
ATOM 2332 C CA . LYS A 1 303 ? 8.603 -0.933 -22.287 1.00 93.69 303 LYS A CA 1
ATOM 2333 C C . LYS A 1 303 ? 8.972 -0.392 -20.901 1.00 93.69 303 LYS A C 1
ATOM 2335 O O . LYS A 1 303 ? 9.387 -1.151 -20.038 1.00 93.69 303 LYS A O 1
ATOM 2340 N N . LEU A 1 304 ? 8.901 0.929 -20.732 1.00 94.62 304 LEU A N 1
ATOM 2341 C CA . LEU A 1 304 ? 9.298 1.640 -19.513 1.00 94.62 304 LEU A CA 1
ATOM 2342 C C . LEU A 1 304 ? 8.142 1.823 -18.519 1.00 94.62 304 LEU A C 1
ATOM 2344 O O . LEU A 1 304 ? 8.319 2.506 -17.514 1.00 94.62 304 LEU A O 1
ATOM 2348 N N . TYR A 1 305 ? 6.958 1.292 -18.834 1.00 97.50 305 TYR A N 1
ATOM 2349 C CA . TYR A 1 305 ? 5.802 1.389 -17.959 1.00 97.50 305 TYR A CA 1
ATOM 2350 C C . TYR A 1 305 ? 5.542 0.059 -17.259 1.00 97.50 305 TYR A C 1
ATOM 2352 O O . TYR A 1 305 ? 5.467 -0.977 -17.924 1.00 97.50 305 TYR A O 1
ATOM 2360 N N . HIS A 1 306 ? 5.355 0.106 -15.941 1.00 98.06 306 HIS A N 1
ATOM 2361 C CA . HIS A 1 306 ? 5.347 -1.079 -15.079 1.00 98.06 306 HIS A CA 1
ATOM 2362 C C . HIS A 1 306 ? 4.119 -1.129 -14.154 1.00 98.06 306 HIS A C 1
ATOM 2364 O O . HIS A 1 306 ? 3.574 -0.081 -13.805 1.00 98.06 306 HIS A O 1
ATOM 2370 N N . PRO A 1 307 ? 3.653 -2.303 -13.686 1.00 98.62 307 PRO A N 1
ATOM 2371 C CA . PRO A 1 307 ? 2.700 -2.350 -12.577 1.00 98.62 307 PRO A CA 1
ATOM 2372 C C . PRO A 1 307 ? 3.276 -1.725 -11.307 1.00 98.62 307 PRO A C 1
ATOM 2374 O O . PRO A 1 307 ? 2.666 -0.820 -10.735 1.00 98.62 307 PRO A O 1
ATOM 2377 N N . ILE A 1 308 ? 4.476 -2.153 -10.906 1.00 98.81 308 ILE A N 1
ATOM 2378 C CA . ILE A 1 308 ? 5.208 -1.601 -9.766 1.00 98.81 308 ILE A CA 1
ATOM 2379 C C . ILE A 1 308 ? 6.603 -1.189 -10.229 1.00 98.81 308 ILE A C 1
ATOM 2381 O O . ILE A 1 308 ? 7.414 -2.038 -10.596 1.00 98.81 308 ILE A O 1
ATOM 2385 N N . TYR A 1 309 ? 6.898 0.107 -10.152 1.00 98.31 309 TYR A N 1
ATOM 2386 C CA . TYR A 1 309 ? 8.207 0.672 -10.450 1.00 98.31 309 TYR A CA 1
ATOM 2387 C C . TYR A 1 309 ? 8.814 1.314 -9.206 1.00 98.31 309 TYR A C 1
ATOM 2389 O O . TYR A 1 309 ? 8.336 2.340 -8.721 1.00 98.31 309 TYR A O 1
ATOM 2397 N N . ILE A 1 310 ? 9.872 0.709 -8.677 1.00 98.00 310 ILE A N 1
ATOM 2398 C CA . ILE A 1 310 ? 10.596 1.221 -7.517 1.00 98.00 310 ILE A CA 1
ATOM 2399 C C . ILE A 1 310 ? 11.997 1.617 -7.955 1.00 98.00 310 ILE A C 1
ATOM 2401 O O . ILE A 1 310 ? 12.780 0.794 -8.429 1.00 98.00 310 ILE A O 1
ATOM 2405 N N . GLN A 1 311 ? 12.313 2.885 -7.749 1.00 96.44 311 GLN A N 1
ATOM 2406 C CA . GLN A 1 311 ? 13.531 3.503 -8.237 1.00 96.44 311 GLN A CA 1
ATOM 2407 C C . GLN A 1 311 ? 14.226 4.290 -7.129 1.00 96.44 311 GLN A C 1
ATOM 2409 O O . GLN A 1 311 ? 13.652 4.579 -6.080 1.00 96.44 311 GLN A O 1
ATOM 2414 N N . SER A 1 312 ? 15.493 4.621 -7.338 1.00 96.19 312 SER A N 1
ATOM 2415 C CA . SER A 1 312 ? 16.233 5.581 -6.517 1.00 96.19 312 SER A CA 1
ATOM 2416 C C . SER A 1 312 ? 16.219 6.986 -7.129 1.00 96.19 312 SER A C 1
ATOM 2418 O O . SER A 1 312 ? 15.778 7.174 -8.262 1.00 96.19 312 SER A O 1
ATOM 2420 N N . ALA A 1 313 ? 16.679 8.008 -6.406 1.00 95.69 313 ALA A N 1
ATOM 2421 C CA . ALA A 1 313 ? 16.830 9.346 -6.981 1.00 95.69 313 ALA A CA 1
ATOM 2422 C C . ALA A 1 313 ? 17.758 9.359 -8.223 1.00 95.69 313 ALA A C 1
ATOM 2424 O O . ALA A 1 313 ? 18.823 8.736 -8.209 1.00 95.69 313 ALA A O 1
ATOM 2425 N N . GLU A 1 314 ? 17.370 10.079 -9.290 1.00 94.69 314 GLU A N 1
ATOM 2426 C CA . GLU A 1 314 ? 18.176 10.211 -10.525 1.00 94.69 314 GLU A CA 1
ATOM 2427 C C . GLU A 1 314 ? 19.183 11.349 -10.467 1.00 94.69 314 GLU A C 1
ATOM 2429 O O . GLU A 1 314 ? 18.824 12.472 -10.111 1.00 94.69 314 GLU A O 1
ATOM 2434 N N . ALA A 1 315 ? 20.378 11.105 -10.998 1.00 95.56 315 ALA A N 1
ATOM 2435 C CA . ALA A 1 315 ? 21.212 12.159 -11.561 1.00 95.56 315 ALA A CA 1
ATOM 2436 C C . ALA A 1 315 ? 22.120 11.581 -12.656 1.00 95.56 315 ALA A C 1
ATOM 2438 O O . ALA A 1 315 ? 22.815 10.596 -12.440 1.00 95.56 315 ALA A O 1
ATOM 2439 N N . CYS A 1 316 ? 22.177 12.206 -13.833 1.00 96.00 316 CYS A N 1
ATOM 2440 C CA . CYS A 1 316 ? 23.044 11.749 -14.936 1.00 96.00 316 CYS A CA 1
ATOM 2441 C C . CYS A 1 316 ? 24.429 12.413 -14.942 1.00 96.00 316 CYS A C 1
ATOM 2443 O O . CYS A 1 316 ? 25.286 12.057 -15.746 1.00 96.00 316 CYS A O 1
ATOM 2445 N N . SER A 1 317 ? 24.657 13.371 -14.044 1.00 95.75 317 SER A N 1
ATOM 2446 C CA . SER A 1 317 ? 25.928 14.075 -13.891 1.00 95.75 317 SER A CA 1
ATOM 2447 C C . SER A 1 317 ? 26.091 14.595 -12.467 1.00 95.75 317 SER A C 1
ATOM 2449 O O . SER A 1 317 ? 25.099 14.827 -11.779 1.00 95.75 317 SER A O 1
ATOM 2451 N N . GLY A 1 318 ? 27.332 14.868 -12.064 1.00 95.50 318 GLY A N 1
ATOM 2452 C CA . GLY A 1 318 ? 27.650 15.412 -10.743 1.00 95.50 318 GLY A CA 1
ATOM 2453 C C . GLY A 1 318 ? 27.971 14.325 -9.713 1.00 95.50 318 GLY A C 1
ATOM 2454 O O . GLY A 1 318 ? 28.211 13.175 -10.089 1.00 95.50 318 GLY A O 1
ATOM 2455 N N . PRO A 1 319 ? 28.042 14.670 -8.417 1.00 95.69 319 PRO A N 1
ATOM 2456 C CA . PRO A 1 319 ? 28.281 13.682 -7.373 1.00 95.69 319 PRO A CA 1
ATOM 2457 C C . PRO A 1 319 ? 27.117 12.692 -7.290 1.00 95.69 319 PRO A C 1
ATOM 2459 O O . PRO A 1 319 ? 25.969 13.048 -7.552 1.00 95.69 319 PRO A O 1
ATOM 2462 N N . ARG A 1 320 ? 27.422 11.452 -6.896 1.00 95.06 320 ARG A N 1
ATOM 2463 C CA . ARG A 1 320 ? 26.400 10.425 -6.700 1.00 95.06 320 ARG A CA 1
ATOM 2464 C C . ARG A 1 320 ? 25.407 10.841 -5.619 1.00 95.06 320 ARG A C 1
ATOM 2466 O O . ARG A 1 320 ? 25.817 11.320 -4.560 1.00 95.06 320 ARG A O 1
ATOM 2473 N N . LEU A 1 321 ? 24.118 10.635 -5.878 1.00 97.00 321 LEU A N 1
ATOM 2474 C CA . LEU A 1 321 ? 23.067 10.932 -4.908 1.00 97.00 321 LEU A CA 1
ATOM 2475 C C . LEU A 1 321 ? 23.090 9.964 -3.707 1.00 97.00 321 LEU A C 1
ATOM 2477 O O . LEU A 1 321 ? 23.624 8.855 -3.814 1.00 97.00 321 LEU A O 1
ATOM 2481 N N . PRO A 1 322 ? 22.530 10.367 -2.549 1.00 97.00 322 PRO A N 1
ATOM 2482 C CA . PRO A 1 322 ? 22.541 9.547 -1.339 1.00 97.00 322 PRO A CA 1
ATOM 2483 C C . PRO A 1 322 ? 21.895 8.171 -1.532 1.00 97.00 322 PRO A C 1
ATOM 2485 O O . PRO A 1 322 ? 20.848 8.062 -2.159 1.00 97.00 322 PRO A O 1
ATOM 2488 N N . LEU A 1 323 ? 22.499 7.137 -0.938 1.00 97.25 323 LEU A N 1
ATOM 2489 C CA . LEU A 1 323 ? 21.965 5.772 -0.913 1.00 97.25 323 LEU A CA 1
ATOM 2490 C C . LEU A 1 323 ? 20.535 5.744 -0.352 1.00 97.25 323 LEU A C 1
ATOM 2492 O O . LEU A 1 323 ? 20.275 6.281 0.729 1.00 97.25 323 LEU A O 1
ATOM 2496 N N . GLU A 1 324 ? 19.649 5.035 -1.042 1.00 98.19 324 GLU A N 1
ATOM 2497 C CA . GLU A 1 324 ? 18.288 4.753 -0.590 1.00 98.19 324 GLU A CA 1
ATOM 2498 C C . GLU A 1 324 ? 18.123 3.273 -0.208 1.00 98.19 324 GLU A C 1
ATOM 2500 O O . GLU A 1 324 ? 18.860 2.408 -0.679 1.00 98.19 324 GLU A O 1
ATOM 2505 N N . LYS A 1 325 ? 17.195 2.944 0.694 1.00 98.44 325 LYS A N 1
ATOM 2506 C CA . LYS A 1 325 ? 17.116 1.596 1.267 1.00 98.44 325 LYS A CA 1
ATOM 2507 C C . LYS A 1 325 ? 15.768 1.211 1.869 1.00 98.44 325 LYS A C 1
ATOM 2509 O O . LYS A 1 325 ? 14.871 2.040 2.010 1.00 98.44 325 LYS A O 1
ATOM 2514 N N . ASN A 1 326 ? 15.680 -0.052 2.290 1.00 98.50 326 ASN A N 1
ATOM 2515 C CA . ASN A 1 326 ? 14.575 -0.629 3.056 1.00 98.50 326 ASN A CA 1
ATOM 2516 C C . ASN A 1 326 ? 13.228 -0.496 2.341 1.00 98.50 326 ASN A C 1
ATOM 2518 O O . ASN A 1 326 ? 12.364 0.293 2.721 1.00 98.50 326 ASN A O 1
ATOM 2522 N N . ARG A 1 327 ? 13.058 -1.261 1.263 1.00 98.50 327 ARG A N 1
ATOM 2523 C CA . ARG A 1 327 ? 11.815 -1.274 0.484 1.00 98.50 327 ARG A CA 1
ATOM 2524 C C . ARG A 1 327 ? 11.230 -2.672 0.512 1.00 98.50 327 ARG A C 1
ATOM 2526 O O . ARG A 1 327 ? 11.900 -3.637 0.147 1.00 98.50 327 ARG A O 1
ATOM 2533 N N . VAL A 1 328 ? 9.996 -2.773 0.987 1.00 98.88 328 VAL A N 1
ATOM 2534 C CA . VAL A 1 328 ? 9.305 -4.033 1.241 1.00 98.88 328 VAL A CA 1
ATOM 2535 C C . VAL A 1 328 ? 8.109 -4.148 0.310 1.00 98.88 328 VAL A C 1
ATOM 2537 O O . VAL A 1 328 ? 7.159 -3.376 0.412 1.00 98.88 328 VAL A O 1
ATOM 2540 N N . ILE A 1 329 ? 8.150 -5.135 -0.579 1.00 98.94 329 ILE A N 1
ATOM 2541 C CA . ILE A 1 329 ? 7.097 -5.430 -1.550 1.00 98.94 329 ILE A CA 1
ATOM 2542 C C . ILE A 1 329 ? 6.631 -6.849 -1.264 1.00 98.94 329 ILE A C 1
ATOM 2544 O O . ILE A 1 329 ? 7.328 -7.812 -1.597 1.00 98.94 329 ILE A O 1
ATOM 2548 N N . ALA A 1 330 ? 5.495 -6.990 -0.584 1.00 98.88 330 ALA A N 1
ATOM 2549 C CA . ALA A 1 330 ? 5.076 -8.295 -0.101 1.00 98.88 330 ALA A CA 1
ATOM 2550 C C . ALA A 1 330 ? 3.578 -8.556 -0.168 1.00 98.88 330 ALA A C 1
ATOM 2552 O O . ALA A 1 330 ? 2.767 -7.646 -0.026 1.00 98.88 330 ALA A O 1
ATOM 2553 N N . PHE A 1 331 ? 3.214 -9.830 -0.332 1.00 98.88 331 PHE A N 1
ATOM 2554 C CA . PHE A 1 331 ? 1.819 -10.290 -0.368 1.00 98.88 331 PHE A CA 1
ATOM 2555 C C . PHE A 1 331 ? 0.955 -9.651 -1.463 1.00 98.88 331 PHE A C 1
ATOM 2557 O O . PHE A 1 331 ? -0.264 -9.797 -1.431 1.00 98.88 331 PHE A O 1
ATOM 2564 N N . ASN A 1 332 ? 1.543 -8.956 -2.440 1.00 98.94 332 ASN A N 1
ATOM 2565 C CA . ASN A 1 332 ? 0.770 -8.364 -3.527 1.00 98.94 332 ASN A CA 1
ATOM 2566 C C . ASN A 1 332 ? 0.286 -9.460 -4.488 1.00 98.94 332 ASN A C 1
ATOM 2568 O O . ASN A 1 332 ? 0.910 -10.520 -4.613 1.00 98.94 332 ASN A O 1
ATOM 2572 N N . TYR A 1 333 ? -0.839 -9.207 -5.144 1.00 98.88 333 TYR A N 1
ATOM 2573 C CA . TYR A 1 333 ? -1.409 -10.043 -6.188 1.00 98.88 333 TYR A CA 1
ATOM 2574 C C . TYR A 1 333 ? -1.443 -9.245 -7.492 1.00 98.88 333 TYR A C 1
ATOM 2576 O O . TYR A 1 333 ? -2.281 -8.370 -7.674 1.00 98.88 333 TYR A O 1
ATOM 2584 N N . LEU A 1 334 ? -0.494 -9.516 -8.382 1.00 98.88 334 LEU A N 1
ATOM 2585 C CA . LEU A 1 334 ? -0.424 -8.908 -9.705 1.00 98.88 334 LEU A CA 1
ATOM 2586 C C . LEU A 1 334 ? -0.997 -9.906 -10.703 1.00 98.88 334 LEU A C 1
ATOM 2588 O O . LEU A 1 334 ? -0.535 -11.052 -10.734 1.00 98.88 334 LEU A O 1
ATOM 2592 N N . HIS A 1 335 ? -1.963 -9.501 -11.525 1.00 98.75 335 HIS A N 1
ATOM 2593 C CA . HIS A 1 335 ? -2.429 -10.384 -12.584 1.00 98.75 335 HIS A CA 1
ATOM 2594 C C . HIS A 1 335 ? -2.976 -9.698 -13.827 1.00 98.75 335 HIS A C 1
ATOM 2596 O O . HIS A 1 335 ? -3.573 -8.629 -13.749 1.00 98.75 335 HIS A O 1
ATOM 2602 N N . ASP A 1 336 ? -2.811 -10.376 -14.965 1.00 98.06 336 ASP A N 1
ATOM 2603 C CA . ASP A 1 336 ? -3.402 -9.998 -16.253 1.00 98.06 336 ASP A CA 1
ATOM 2604 C C . ASP A 1 336 ? -3.007 -8.570 -16.682 1.00 98.06 336 ASP A C 1
ATOM 2606 O O . ASP A 1 336 ? -3.832 -7.769 -17.123 1.00 98.06 336 ASP A O 1
ATOM 2610 N N . ASN A 1 337 ? -1.721 -8.242 -16.523 1.00 98.44 337 ASN A N 1
ATOM 2611 C CA . ASN A 1 337 ? -1.169 -6.929 -16.855 1.00 98.44 337 ASN A CA 1
ATOM 2612 C C . ASN A 1 337 ? -0.473 -6.954 -18.215 1.00 98.44 337 ASN A C 1
ATOM 2614 O O . ASN A 1 337 ? 0.290 -7.874 -18.516 1.00 98.44 337 ASN A O 1
ATOM 2618 N N . LEU A 1 338 ? -0.696 -5.898 -18.999 1.00 97.19 338 LEU A N 1
ATOM 2619 C CA . LEU A 1 338 ? -0.105 -5.716 -20.327 1.00 97.19 338 LEU A CA 1
ATOM 2620 C C . LEU A 1 338 ? 1.076 -4.736 -20.334 1.00 97.19 338 LEU A C 1
ATOM 2622 O O . LEU A 1 338 ? 1.796 -4.657 -21.325 1.00 97.19 338 LEU A O 1
ATOM 2626 N N . SER A 1 339 ? 1.290 -4.004 -19.241 1.00 97.06 339 SER A N 1
ATOM 2627 C CA . SER A 1 339 ? 2.539 -3.294 -18.971 1.00 97.06 339 SER A CA 1
ATOM 2628 C C . SER A 1 339 ? 3.695 -4.265 -18.713 1.00 97.06 339 SER A C 1
ATOM 2630 O O . SER A 1 339 ? 3.481 -5.449 -18.459 1.00 97.06 339 SER A O 1
ATOM 2632 N N . TYR A 1 340 ? 4.930 -3.773 -18.793 1.00 96.25 340 TYR A N 1
ATOM 2633 C CA . TYR A 1 340 ? 6.132 -4.608 -18.737 1.00 96.25 340 TYR A CA 1
ATOM 2634 C C . TYR A 1 340 ? 6.681 -4.692 -17.317 1.00 96.25 340 TYR A C 1
ATOM 2636 O O . TYR A 1 340 ? 6.525 -3.752 -16.554 1.00 96.25 340 TYR A O 1
ATOM 2644 N N . ASP A 1 341 ? 7.372 -5.779 -16.979 1.00 96.38 341 ASP A N 1
ATOM 2645 C CA . ASP A 1 341 ? 8.076 -5.985 -15.704 1.00 96.38 341 ASP A CA 1
ATOM 2646 C C . ASP A 1 341 ? 7.182 -5.745 -14.463 1.00 96.38 341 ASP A C 1
ATOM 2648 O O . ASP A 1 341 ? 7.141 -4.652 -13.905 1.00 96.38 341 ASP A O 1
ATOM 2652 N N . GLY A 1 342 ? 6.486 -6.791 -14.004 1.00 98.25 342 GLY A N 1
ATOM 2653 C CA . GLY A 1 342 ? 5.508 -6.754 -12.910 1.00 98.25 342 GLY A CA 1
ATOM 2654 C C . GLY A 1 342 ? 5.983 -5.991 -11.670 1.00 98.25 342 GLY A C 1
ATOM 2655 O O . GLY A 1 342 ? 5.354 -5.019 -11.249 1.00 98.25 342 GLY A O 1
ATOM 2656 N N . ILE A 1 343 ? 7.114 -6.417 -11.108 1.00 98.81 343 ILE A N 1
ATOM 2657 C CA . ILE A 1 343 ? 7.855 -5.676 -10.083 1.00 98.81 343 ILE A CA 1
ATOM 2658 C C . ILE A 1 343 ? 9.210 -5.302 -10.666 1.00 98.81 343 ILE A C 1
ATOM 2660 O O . ILE A 1 343 ? 10.037 -6.186 -10.879 1.00 98.81 343 ILE A O 1
ATOM 2664 N N . ASN A 1 344 ? 9.453 -4.012 -10.873 1.00 98.31 344 ASN A N 1
ATOM 2665 C CA . ASN A 1 344 ? 10.711 -3.505 -11.399 1.00 98.31 344 ASN A CA 1
ATOM 2666 C C . ASN A 1 344 ? 11.448 -2.661 -10.347 1.00 98.31 344 ASN A C 1
ATOM 2668 O O . ASN A 1 344 ? 11.004 -1.566 -9.998 1.00 98.31 344 ASN A O 1
ATOM 2672 N N . LEU A 1 345 ? 12.565 -3.187 -9.836 1.00 98.12 345 LEU A N 1
ATOM 2673 C CA . LEU A 1 345 ? 13.536 -2.451 -9.024 1.00 98.12 345 LEU A CA 1
ATOM 2674 C C . LEU A 1 345 ? 14.658 -1.987 -9.951 1.00 98.12 345 LEU A C 1
ATOM 2676 O O . LEU A 1 345 ? 15.462 -2.818 -10.381 1.00 98.12 345 LEU A O 1
ATOM 2680 N N . TYR A 1 346 ? 14.701 -0.705 -10.304 1.00 96.56 346 TYR A N 1
ATOM 2681 C CA . TYR A 1 346 ? 15.632 -0.252 -11.335 1.00 96.56 346 TYR A CA 1
ATOM 2682 C C . TYR A 1 346 ? 15.960 1.231 -11.246 1.00 96.56 346 TYR A C 1
ATOM 2684 O O . TYR A 1 346 ? 15.121 2.061 -10.885 1.00 96.56 346 TYR A O 1
ATOM 2692 N N . ARG A 1 347 ? 17.201 1.561 -11.608 1.00 94.62 347 ARG A N 1
ATOM 2693 C CA . ARG A 1 347 ? 17.597 2.917 -11.967 1.00 94.62 347 ARG A CA 1
ATOM 2694 C C . ARG A 1 347 ? 18.652 2.900 -13.056 1.00 94.62 347 ARG A C 1
ATOM 2696 O O . ARG A 1 347 ? 19.380 1.933 -13.200 1.00 94.62 347 ARG A O 1
ATOM 2703 N N . GLU A 1 348 ? 18.767 4.010 -13.764 1.00 89.62 348 GLU A N 1
ATOM 2704 C CA . GLU A 1 348 ? 19.872 4.301 -14.672 1.00 89.62 348 GLU A CA 1
ATOM 2705 C C . GLU A 1 348 ? 20.444 5.698 -14.378 1.00 89.62 348 GLU A C 1
ATOM 2707 O O . GLU A 1 348 ? 19.979 6.376 -13.463 1.00 89.62 348 GLU A O 1
ATOM 2712 N N . CYS A 1 349 ? 21.446 6.131 -15.147 1.00 93.00 349 CYS A N 1
ATOM 2713 C CA . CYS A 1 349 ? 22.196 7.393 -15.030 1.00 93.00 349 CYS A CA 1
ATOM 2714 C C . CYS A 1 349 ? 23.397 7.423 -14.061 1.00 93.00 349 CYS A C 1
ATOM 2716 O O . CYS A 1 349 ? 23.318 7.070 -12.888 1.00 93.00 349 CYS A O 1
ATOM 2718 N N . GLY A 1 350 ? 24.541 7.917 -14.560 1.00 92.38 350 GLY A N 1
ATOM 2719 C CA . GLY A 1 350 ? 25.878 7.746 -13.959 1.00 92.38 350 GLY A CA 1
ATOM 2720 C C . GLY A 1 350 ? 26.099 8.299 -12.543 1.00 92.38 350 GLY A C 1
ATOM 2721 O O . GLY A 1 350 ? 27.048 7.890 -11.878 1.00 92.38 350 GLY A O 1
ATOM 2722 N N . SER A 1 351 ? 25.226 9.179 -12.056 1.00 95.44 351 SER A N 1
ATOM 2723 C CA . SER A 1 351 ? 25.286 9.777 -10.712 1.00 95.44 351 SER A CA 1
ATOM 2724 C C . SER A 1 351 ? 24.039 9.474 -9.869 1.00 95.44 351 SER A C 1
ATOM 2726 O O . SER A 1 351 ? 23.862 10.055 -8.796 1.00 95.44 351 SER A O 1
ATOM 2728 N N . SER A 1 352 ? 23.172 8.568 -10.322 1.00 96.69 352 SER A N 1
ATOM 2729 C CA . SER A 1 352 ? 21.964 8.183 -9.600 1.00 96.69 352 SER A CA 1
ATOM 2730 C C . SER A 1 352 ? 22.291 7.493 -8.280 1.00 96.69 352 SER A C 1
ATOM 2732 O O . SER A 1 352 ? 23.332 6.845 -8.116 1.00 96.69 352 SER A O 1
ATOM 2734 N N . ALA A 1 353 ? 21.383 7.647 -7.320 1.00 97.19 353 ALA A N 1
ATOM 2735 C CA . ALA A 1 353 ? 21.500 7.010 -6.021 1.00 97.19 353 ALA A CA 1
ATOM 2736 C C . ALA A 1 353 ? 21.529 5.488 -6.182 1.00 97.19 353 ALA A C 1
ATOM 2738 O O . ALA A 1 353 ? 20.801 4.911 -6.989 1.00 97.19 353 ALA A O 1
ATOM 2739 N N . TYR A 1 354 ? 22.351 4.827 -5.379 1.00 97.56 354 TYR A N 1
ATOM 2740 C CA . TYR A 1 354 ? 22.229 3.387 -5.197 1.00 97.56 354 TYR A CA 1
ATOM 2741 C C . TYR A 1 354 ? 20.980 3.047 -4.386 1.00 97.56 354 TYR A C 1
ATOM 2743 O O . TYR A 1 354 ? 20.453 3.897 -3.658 1.00 97.56 354 TYR A O 1
ATOM 2751 N N . MET A 1 355 ? 20.553 1.787 -4.458 1.00 97.69 355 MET A N 1
ATOM 2752 C CA . MET A 1 355 ? 19.494 1.264 -3.603 1.00 97.69 355 MET A CA 1
ATOM 2753 C C . MET A 1 355 ? 19.806 -0.118 -3.022 1.00 97.69 355 MET A C 1
ATOM 2755 O O . MET A 1 355 ? 20.423 -0.934 -3.695 1.00 97.69 355 MET A O 1
ATOM 2759 N N . THR A 1 356 ? 19.430 -0.375 -1.766 1.00 98.25 356 THR A N 1
ATOM 2760 C CA . THR A 1 356 ? 19.785 -1.622 -1.052 1.00 98.25 356 THR A CA 1
ATOM 2761 C C . THR A 1 356 ? 18.754 -2.032 0.011 1.00 98.25 356 THR A C 1
ATOM 2763 O O . THR A 1 356 ? 17.793 -1.301 0.268 1.00 98.25 356 THR A O 1
ATOM 2766 N N . ASP A 1 357 ? 18.950 -3.176 0.674 1.00 98.38 357 ASP A N 1
ATOM 2767 C CA . ASP A 1 357 ? 18.088 -3.694 1.747 1.00 98.38 357 ASP A CA 1
ATOM 2768 C C . ASP A 1 357 ? 16.630 -3.837 1.284 1.00 98.38 357 ASP A C 1
ATOM 2770 O O . ASP A 1 357 ? 15.678 -3.374 1.914 1.00 98.38 357 ASP A O 1
ATOM 2774 N N . HIS A 1 358 ? 16.434 -4.393 0.089 1.00 98.56 358 HIS A N 1
ATOM 2775 C CA . HIS A 1 358 ? 15.103 -4.646 -0.457 1.00 98.56 358 HIS A CA 1
ATOM 2776 C C . HIS A 1 358 ? 14.606 -6.036 -0.079 1.00 98.56 358 HIS A C 1
ATOM 2778 O O . HIS A 1 358 ? 15.370 -7.001 -0.035 1.00 98.56 358 HIS A O 1
ATOM 2784 N N . LYS A 1 359 ? 13.301 -6.145 0.179 1.00 98.88 359 LYS A N 1
ATOM 2785 C CA . LYS A 1 359 ? 12.621 -7.408 0.482 1.00 98.88 359 LYS A CA 1
ATOM 2786 C C . LYS A 1 359 ? 11.412 -7.553 -0.431 1.00 98.88 359 LYS A C 1
ATOM 2788 O O . LYS A 1 359 ? 10.416 -6.858 -0.250 1.00 98.88 359 LYS A O 1
ATOM 2793 N N . VAL A 1 360 ? 11.494 -8.476 -1.384 1.00 98.94 360 VAL A N 1
ATOM 2794 C CA . VAL A 1 360 ? 10.411 -8.805 -2.321 1.00 98.94 360 VAL A CA 1
ATOM 2795 C C . VAL A 1 360 ? 9.950 -10.228 -2.047 1.00 98.94 360 VAL A C 1
ATOM 2797 O O . VAL A 1 360 ? 10.646 -11.180 -2.407 1.00 98.94 360 VAL A O 1
ATOM 2800 N N . PHE A 1 361 ? 8.814 -10.404 -1.370 1.00 98.88 361 PHE A N 1
ATOM 2801 C CA . PHE A 1 361 ? 8.435 -11.741 -0.916 1.00 98.88 361 PHE A CA 1
ATOM 2802 C C . PHE A 1 361 ? 6.945 -12.031 -0.818 1.00 98.88 361 PHE A C 1
ATOM 2804 O O . PHE A 1 361 ? 6.133 -11.140 -0.606 1.00 98.88 361 PHE A O 1
ATOM 2811 N N . ASN A 1 362 ? 6.581 -13.311 -0.925 1.00 98.81 362 ASN A N 1
ATOM 2812 C CA . ASN A 1 362 ? 5.188 -13.769 -0.876 1.00 98.81 362 ASN A CA 1
ATOM 2813 C C . ASN A 1 362 ? 4.271 -13.051 -1.885 1.00 98.81 362 ASN A C 1
ATOM 2815 O O . ASN A 1 362 ? 3.073 -12.954 -1.648 1.00 98.81 362 ASN A O 1
ATOM 2819 N N . ASN A 1 363 ? 4.789 -12.504 -2.988 1.00 98.94 363 ASN A N 1
ATOM 2820 C CA . ASN A 1 363 ? 3.938 -11.938 -4.034 1.00 98.94 363 ASN A CA 1
ATOM 2821 C C . ASN A 1 363 ? 3.440 -13.060 -4.951 1.00 98.94 363 ASN A C 1
ATOM 2823 O O . ASN A 1 363 ? 4.162 -14.025 -5.198 1.00 98.94 363 ASN A O 1
ATOM 2827 N N . ALA A 1 364 ? 2.223 -12.921 -5.468 1.00 98.81 364 ALA A N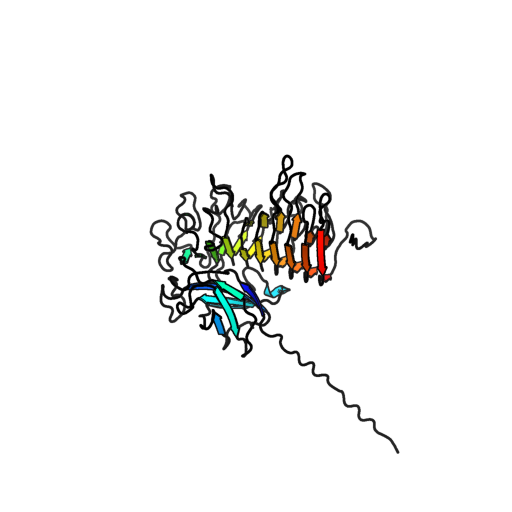 1
ATOM 2828 C CA . ALA A 1 364 ? 1.685 -13.760 -6.531 1.00 98.81 364 ALA A CA 1
ATOM 2829 C C . ALA A 1 364 ? 1.590 -12.917 -7.804 1.00 98.81 364 ALA A C 1
ATOM 2831 O O . ALA A 1 364 ? 0.913 -11.893 -7.804 1.00 98.81 364 ALA A O 1
ATOM 2832 N N . ILE A 1 365 ? 2.279 -13.328 -8.865 1.00 98.81 365 ILE A N 1
ATOM 2833 C CA . ILE A 1 365 ? 2.340 -12.623 -10.149 1.00 98.81 365 ILE A CA 1
ATOM 2834 C C . ILE A 1 365 ? 1.893 -13.603 -11.225 1.00 98.81 365 ILE A C 1
ATOM 2836 O O . ILE A 1 365 ? 2.514 -14.652 -11.388 1.00 98.81 365 ILE A O 1
ATOM 2840 N N . ILE A 1 366 ? 0.789 -13.304 -11.905 1.00 98.44 366 ILE A N 1
ATOM 2841 C CA . ILE A 1 366 ? 0.117 -14.242 -12.809 1.00 98.44 366 ILE A CA 1
ATOM 2842 C C . ILE A 1 366 ? -0.171 -13.563 -14.150 1.00 98.44 366 ILE A C 1
ATOM 2844 O O . ILE A 1 366 ? -0.746 -12.487 -14.159 1.00 98.44 366 ILE A O 1
ATOM 2848 N N . ASN A 1 367 ? 0.156 -14.187 -15.283 1.00 97.25 367 ASN A N 1
ATOM 2849 C CA . ASN A 1 367 ? -0.123 -13.629 -16.618 1.00 97.25 367 ASN A CA 1
ATOM 2850 C C . ASN A 1 367 ? 0.453 -12.211 -16.789 1.00 97.25 367 ASN A C 1
ATOM 2852 O O . ASN A 1 367 ? -0.279 -11.233 -16.949 1.00 97.25 367 ASN A O 1
ATOM 2856 N N . GLN A 1 368 ? 1.776 -12.102 -16.705 1.00 97.50 368 GLN A N 1
ATOM 2857 C CA . GLN A 1 368 ? 2.483 -10.822 -16.747 1.00 97.50 368 GLN A CA 1
ATOM 2858 C C . GLN A 1 368 ? 3.270 -10.680 -18.052 1.00 97.50 368 GLN A C 1
ATOM 2860 O O . GLN A 1 368 ? 4.143 -11.509 -18.337 1.00 97.50 368 GLN A O 1
ATOM 2865 N N . THR A 1 369 ? 2.995 -9.606 -18.798 1.00 96.00 369 THR A N 1
ATOM 2866 C CA . THR A 1 369 ? 3.829 -9.158 -19.923 1.00 96.00 369 THR A CA 1
ATOM 2867 C C . THR A 1 369 ? 5.190 -8.669 -19.429 1.00 96.00 369 THR A C 1
ATOM 2869 O O . THR A 1 369 ? 5.299 -7.998 -18.400 1.00 96.00 369 THR A O 1
ATOM 2872 N N . GLY A 1 370 ? 6.253 -9.020 -20.154 1.00 94.44 370 GLY A N 1
ATOM 2873 C CA . GLY A 1 370 ? 7.627 -8.795 -19.707 1.00 94.44 370 GLY A CA 1
ATOM 2874 C C . GLY A 1 370 ? 7.954 -9.584 -18.436 1.00 94.44 370 GLY A C 1
ATOM 2875 O O . GLY A 1 370 ? 7.337 -10.618 -18.165 1.00 94.44 370 GLY A O 1
ATOM 2876 N N . CYS A 1 371 ? 8.916 -9.122 -17.633 1.00 96.19 371 CYS A N 1
ATOM 2877 C CA . CYS A 1 371 ? 9.325 -9.891 -16.464 1.00 96.19 371 CYS A CA 1
ATOM 2878 C C . CYS A 1 371 ? 8.220 -9.997 -15.410 1.00 96.19 371 CYS A C 1
ATOM 2880 O O . CYS A 1 371 ? 7.422 -9.087 -15.231 1.00 96.19 371 CYS A O 1
ATOM 2882 N N . GLY A 1 372 ? 8.196 -11.080 -14.635 1.00 97.75 372 GLY A N 1
ATOM 2883 C CA . GLY A 1 372 ? 7.421 -11.091 -13.392 1.00 97.75 372 GLY A CA 1
ATOM 2884 C C . GLY A 1 372 ? 8.090 -10.208 -12.337 1.00 97.75 372 GLY A C 1
ATOM 2885 O O . GLY A 1 372 ? 7.482 -9.276 -11.816 1.00 97.75 372 GLY A O 1
ATOM 2886 N N . ILE A 1 373 ? 9.368 -10.477 -12.059 1.00 98.56 373 ILE A N 1
ATOM 2887 C CA . ILE A 1 373 ? 10.210 -9.673 -11.161 1.00 98.56 373 ILE A CA 1
ATOM 2888 C C . ILE A 1 373 ? 11.505 -9.312 -11.879 1.00 98.56 373 ILE A C 1
ATOM 2890 O O . ILE A 1 373 ? 12.205 -10.194 -12.377 1.00 98.56 373 ILE A O 1
ATOM 2894 N N . ARG A 1 374 ? 11.857 -8.031 -11.862 1.00 97.56 374 ARG A N 1
ATOM 2895 C CA . ARG A 1 374 ? 13.143 -7.509 -12.305 1.00 97.56 374 ARG A CA 1
ATOM 2896 C C . ARG A 1 374 ? 13.853 -6.816 -11.148 1.00 97.56 374 ARG A C 1
ATOM 2898 O O . ARG A 1 374 ? 13.328 -5.886 -10.543 1.00 97.56 374 ARG A O 1
ATOM 2905 N N . CYS A 1 375 ? 15.062 -7.280 -10.860 1.00 97.56 375 CYS A N 1
ATOM 2906 C CA . CYS A 1 375 ? 16.013 -6.634 -9.966 1.00 97.56 375 CYS A CA 1
ATOM 2907 C C . CYS A 1 375 ? 17.180 -6.166 -10.828 1.00 97.56 375 CYS A C 1
ATOM 2909 O O . CYS A 1 375 ? 18.008 -6.988 -11.207 1.00 97.56 375 CYS A O 1
ATOM 2911 N N . GLY A 1 376 ? 17.164 -4.906 -11.246 1.00 95.31 376 GLY A N 1
ATOM 2912 C CA . GLY A 1 376 ? 18.093 -4.385 -12.239 1.00 95.31 376 GLY A CA 1
ATOM 2913 C C . GLY A 1 376 ? 19.165 -3.465 -11.663 1.00 95.31 376 GLY A C 1
ATOM 2914 O O . GLY A 1 376 ? 19.451 -3.472 -10.465 1.00 95.31 376 GLY A O 1
ATOM 2915 N N . ASP A 1 377 ? 19.743 -2.676 -12.562 1.00 95.38 377 ASP A N 1
ATOM 2916 C CA . ASP A 1 377 ? 20.876 -1.796 -12.311 1.00 95.38 377 ASP A CA 1
ATOM 2917 C C . ASP A 1 377 ? 20.667 -0.897 -11.076 1.00 95.38 377 ASP A C 1
ATOM 2919 O O . ASP A 1 377 ? 19.546 -0.498 -10.734 1.00 95.38 377 ASP A O 1
ATOM 2923 N N . TYR A 1 378 ? 21.778 -0.558 -10.411 1.00 96.50 378 TYR A N 1
ATOM 2924 C CA . TYR A 1 378 ? 21.854 0.282 -9.200 1.00 96.50 378 TYR A CA 1
ATOM 2925 C C . TYR A 1 378 ? 21.227 -0.318 -7.934 1.00 96.50 378 TYR A C 1
ATOM 2927 O O . TYR A 1 378 ? 21.356 0.280 -6.858 1.00 96.50 378 TYR A O 1
ATOM 2935 N N . VAL A 1 379 ? 20.618 -1.504 -8.013 1.00 97.69 379 VAL A N 1
ATOM 2936 C CA . VAL A 1 379 ? 20.340 -2.321 -6.828 1.00 97.69 379 VAL A CA 1
ATOM 2937 C C . VAL A 1 379 ? 21.652 -2.948 -6.359 1.00 97.69 379 VAL A C 1
ATOM 2939 O O . VAL A 1 379 ? 22.222 -3.779 -7.054 1.00 97.69 379 VAL A O 1
ATOM 2942 N N . VAL A 1 380 ? 22.147 -2.543 -5.192 1.00 97.38 380 VAL A N 1
ATOM 2943 C CA . VAL A 1 380 ? 23.453 -2.940 -4.636 1.00 97.38 380 VAL A CA 1
ATOM 2944 C C . VAL A 1 380 ? 23.315 -3.461 -3.206 1.00 97.38 380 VAL A C 1
ATOM 2946 O O . VAL A 1 380 ? 22.225 -3.439 -2.626 1.00 97.38 380 VAL A O 1
ATOM 2949 N N . GLY A 1 381 ? 24.418 -3.900 -2.595 1.00 97.00 381 GLY A N 1
ATOM 2950 C CA . GLY A 1 381 ? 24.431 -4.397 -1.217 1.00 97.00 381 GLY A CA 1
ATOM 2951 C C . GLY A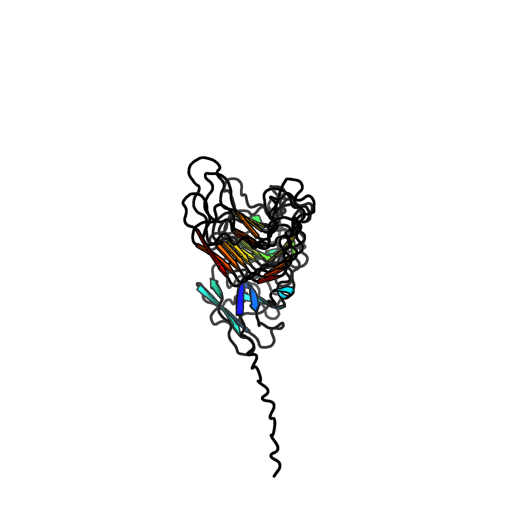 1 381 ? 23.554 -5.639 -1.044 1.00 97.00 381 GLY A C 1
ATOM 2952 O O . GLY A 1 381 ? 23.392 -6.414 -1.983 1.00 97.00 381 GLY A O 1
ATOM 2953 N N . GLU A 1 382 ? 22.998 -5.847 0.147 1.00 97.94 382 GLU A N 1
ATOM 2954 C CA . GLU A 1 382 ? 22.223 -7.051 0.470 1.00 97.94 382 GLU A CA 1
ATOM 2955 C C . GLU A 1 382 ? 20.731 -6.858 0.168 1.00 97.94 382 GLU A C 1
ATOM 2957 O O . GLU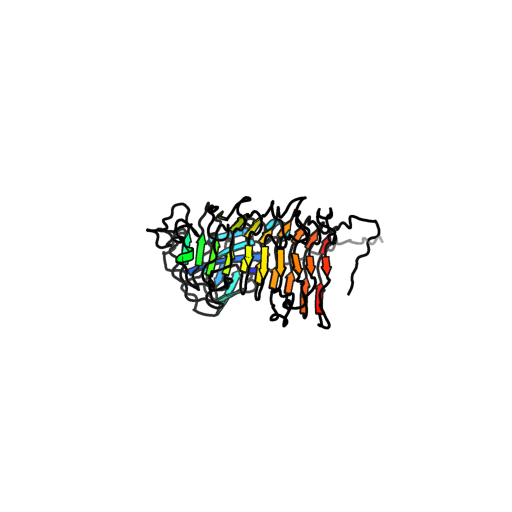 A 1 382 ? 20.121 -5.884 0.605 1.00 97.94 382 GLU A O 1
ATOM 2962 N N . ASN A 1 383 ? 20.137 -7.779 -0.594 1.00 98.62 383 ASN A N 1
ATOM 2963 C CA . ASN A 1 383 ? 18.717 -7.754 -0.956 1.00 98.62 383 ASN A CA 1
ATOM 2964 C C . ASN A 1 383 ? 18.133 -9.172 -0.939 1.00 98.62 383 ASN A C 1
ATOM 2966 O O . ASN A 1 383 ? 18.834 -10.145 -1.216 1.00 98.62 383 ASN A O 1
ATOM 2970 N N . HIS A 1 384 ? 16.833 -9.301 -0.667 1.00 98.81 384 HIS A N 1
ATOM 2971 C CA . HIS A 1 384 ? 16.146 -10.587 -0.548 1.00 98.81 384 HIS A CA 1
ATOM 2972 C C . HIS A 1 384 ? 14.910 -10.666 -1.450 1.00 98.81 384 HIS A C 1
ATOM 2974 O O . HIS A 1 384 ? 14.000 -9.842 -1.356 1.00 98.81 384 HIS A O 1
ATOM 2980 N N . ILE A 1 385 ? 14.841 -11.711 -2.273 1.00 98.81 385 ILE A N 1
ATOM 2981 C CA . ILE A 1 385 ? 13.727 -12.018 -3.175 1.00 98.81 385 ILE A CA 1
ATOM 2982 C C . ILE A 1 385 ? 13.301 -13.466 -2.926 1.00 98.81 385 ILE A C 1
ATOM 2984 O O . ILE A 1 385 ? 13.987 -14.397 -3.348 1.00 98.81 385 ILE A O 1
ATOM 2988 N N . TYR A 1 386 ? 12.197 -13.697 -2.217 1.00 98.75 386 TYR A N 1
ATOM 2989 C CA . TYR A 1 386 ? 11.879 -15.052 -1.755 1.00 98.75 386 TYR A CA 1
ATOM 2990 C C . TYR A 1 386 ? 10.395 -15.374 -1.628 1.00 98.75 386 TYR A C 1
ATOM 2992 O O . TYR A 1 386 ? 9.565 -14.491 -1.467 1.00 98.75 386 TYR A O 1
ATOM 3000 N N . ASN A 1 387 ? 10.051 -16.663 -1.668 1.00 98.56 387 ASN A N 1
ATOM 3001 C CA . ASN A 1 387 ? 8.674 -17.155 -1.521 1.00 98.56 387 ASN A CA 1
ATOM 3002 C C . ASN A 1 387 ? 7.655 -16.526 -2.499 1.00 98.56 387 ASN A C 1
ATOM 3004 O O . ASN A 1 387 ? 6.461 -16.493 -2.209 1.00 98.56 387 ASN A O 1
ATOM 3008 N N . ASN A 1 388 ? 8.086 -15.986 -3.640 1.00 98.81 388 ASN A N 1
ATOM 3009 C CA . ASN A 1 388 ? 7.160 -15.448 -4.634 1.00 98.81 388 ASN A CA 1
ATOM 3010 C C . ASN A 1 388 ? 6.617 -16.578 -5.517 1.00 98.81 388 ASN A C 1
ATOM 3012 O O . ASN A 1 388 ? 7.339 -17.521 -5.845 1.00 98.81 388 ASN A O 1
ATOM 3016 N N . LEU A 1 389 ? 5.358 -16.459 -5.929 1.00 98.44 389 LEU A N 1
ATOM 3017 C CA . LEU A 1 389 ? 4.717 -17.312 -6.920 1.00 98.44 389 LEU A CA 1
ATOM 3018 C C . LEU A 1 389 ? 4.615 -16.546 -8.241 1.00 98.44 389 LEU A C 1
ATOM 3020 O O . LEU A 1 389 ? 3.956 -15.512 -8.304 1.00 98.44 389 LEU A O 1
ATOM 3024 N N . LEU A 1 390 ? 5.249 -17.059 -9.289 1.00 98.50 390 LEU A N 1
ATOM 3025 C CA . LEU A 1 390 ? 5.208 -16.499 -10.634 1.00 98.50 390 LEU A CA 1
ATOM 3026 C C . LEU A 1 390 ? 4.570 -17.529 -11.562 1.00 98.50 390 LEU A C 1
ATOM 3028 O O . LEU A 1 390 ? 5.107 -18.623 -11.722 1.00 98.50 390 LEU A O 1
ATOM 3032 N N . VAL A 1 391 ? 3.427 -17.206 -12.156 1.00 97.31 391 VAL A N 1
ATOM 3033 C CA . VAL A 1 391 ? 2.686 -18.115 -13.035 1.00 97.31 391 VAL A CA 1
ATOM 3034 C C . VAL A 1 391 ? 2.499 -17.455 -14.386 1.00 97.31 391 VAL A C 1
ATOM 3036 O O . VAL A 1 391 ? 1.860 -16.412 -14.470 1.00 97.31 391 VAL A O 1
ATOM 3039 N N . ASN A 1 392 ? 3.007 -18.073 -15.450 1.00 96.06 392 ASN A N 1
ATOM 3040 C CA . ASN A 1 392 ? 2.841 -17.548 -16.806 1.00 96.06 392 ASN A CA 1
ATOM 3041 C C . ASN A 1 392 ? 3.335 -16.086 -16.934 1.00 96.06 392 ASN A C 1
ATOM 3043 O O . ASN A 1 392 ? 2.630 -15.208 -17.425 1.00 96.06 392 ASN A O 1
ATOM 3047 N N . CYS A 1 393 ? 4.536 -15.817 -16.416 1.00 96.31 393 CYS A N 1
ATOM 3048 C CA . CYS A 1 393 ? 5.220 -14.524 -16.534 1.00 96.31 393 CYS A CA 1
ATOM 3049 C C . CYS A 1 393 ? 6.264 -14.572 -17.658 1.00 96.31 393 CYS A C 1
ATOM 3051 O O . CYS A 1 393 ? 6.681 -15.654 -18.068 1.00 96.31 393 CYS A O 1
ATOM 3053 N N . GLY A 1 394 ? 6.745 -13.419 -18.118 1.00 94.44 394 GLY A N 1
ATOM 3054 C CA . GLY A 1 394 ? 7.638 -13.351 -19.280 1.00 94.44 394 GLY A CA 1
ATOM 3055 C C . GLY A 1 394 ? 6.888 -13.161 -20.594 1.00 94.44 394 GLY A C 1
ATOM 3056 O O . GLY A 1 394 ? 7.486 -13.306 -21.649 1.00 94.44 394 GLY A O 1
ATOM 3057 N N . LEU A 1 395 ? 5.589 -12.856 -20.571 1.00 93.38 395 LEU A N 1
ATOM 3058 C CA . LEU A 1 395 ? 4.771 -12.887 -21.782 1.00 93.38 395 LEU A CA 1
ATOM 3059 C C . LEU A 1 395 ? 5.184 -11.809 -22.785 1.00 93.38 395 LEU A C 1
ATOM 3061 O O . LEU A 1 395 ? 5.572 -10.701 -22.408 1.00 93.38 395 LEU A O 1
ATOM 3065 N N . GLY A 1 396 ? 5.099 -12.161 -24.066 1.00 90.31 396 GLY A N 1
ATOM 3066 C CA . GLY A 1 396 ? 5.181 -11.229 -25.185 1.00 90.31 396 GLY A CA 1
ATOM 3067 C C . GLY A 1 396 ? 3.875 -10.459 -25.426 1.00 90.31 396 GLY A C 1
ATOM 3068 O O . GLY A 1 396 ? 2.888 -10.666 -24.717 1.00 90.31 396 GLY A O 1
ATOM 3069 N N . PRO A 1 397 ? 3.836 -9.620 -26.474 1.00 91.38 397 PRO A N 1
ATOM 3070 C CA . PRO A 1 397 ? 4.924 -9.346 -27.417 1.00 91.38 397 PRO A CA 1
ATOM 3071 C C . PRO A 1 397 ? 5.935 -8.322 -26.881 1.00 91.38 397 PRO A C 1
ATOM 3073 O O . PRO A 1 397 ? 5.736 -7.721 -25.822 1.00 91.38 397 PRO A O 1
ATOM 3076 N N . ASP A 1 398 ? 6.995 -8.089 -27.655 1.00 90.25 398 ASP A N 1
ATOM 3077 C CA . ASP A 1 398 ? 7.825 -6.899 -27.491 1.00 90.25 398 ASP A CA 1
ATOM 3078 C C . ASP A 1 398 ? 6.984 -5.615 -27.650 1.00 90.25 398 ASP A C 1
ATOM 3080 O O . ASP A 1 398 ? 6.038 -5.577 -28.449 1.00 90.25 398 ASP A O 1
ATOM 3084 N N . PRO A 1 399 ? 7.326 -4.550 -26.913 1.00 89.06 399 PRO A N 1
ATOM 3085 C CA . PRO A 1 399 ? 6.643 -3.270 -27.006 1.00 89.06 399 PRO A CA 1
ATOM 3086 C C . PRO A 1 399 ? 6.941 -2.564 -28.327 1.00 89.06 399 PRO A C 1
ATOM 3088 O O . PRO A 1 399 ? 7.985 -2.737 -28.950 1.00 89.06 399 PRO A O 1
ATOM 3091 N N . ILE A 1 400 ? 6.056 -1.644 -28.716 1.00 80.75 400 ILE A N 1
ATOM 3092 C CA . ILE A 1 400 ? 6.200 -0.869 -29.963 1.00 80.75 400 ILE A CA 1
ATOM 3093 C C . ILE A 1 400 ? 7.517 -0.070 -30.005 1.00 80.75 400 ILE A C 1
ATOM 3095 O O . ILE A 1 400 ? 8.045 0.210 -31.080 1.00 80.75 400 ILE A O 1
ATOM 3099 N N . ASN A 1 401 ? 8.060 0.313 -28.847 1.00 85.19 401 ASN A N 1
ATOM 3100 C CA . ASN A 1 401 ? 9.233 1.178 -28.731 1.00 85.19 401 ASN A CA 1
ATOM 3101 C C . ASN A 1 401 ? 10.551 0.450 -28.405 1.00 85.19 401 ASN A C 1
ATOM 3103 O O . ASN A 1 401 ? 11.510 1.096 -27.971 1.00 85.19 401 ASN A O 1
ATOM 3107 N N . GLY A 1 402 ? 10.633 -0.863 -28.619 1.00 85.25 402 GLY A N 1
ATOM 3108 C CA . GLY A 1 402 ? 11.892 -1.606 -28.564 1.00 85.25 402 GLY A CA 1
ATOM 3109 C C . GLY A 1 402 ? 11.730 -2.999 -27.981 1.00 85.25 402 GLY A C 1
ATOM 3110 O O . GLY A 1 402 ? 10.627 -3.507 -27.882 1.00 85.25 402 GLY A O 1
ATOM 3111 N N . TYR A 1 403 ? 12.845 -3.595 -27.573 1.00 87.38 403 TYR A N 1
ATOM 3112 C CA . TYR A 1 403 ? 12.849 -4.924 -26.969 1.00 87.38 403 TYR A CA 1
ATOM 3113 C C . TYR A 1 403 ? 12.595 -4.858 -25.462 1.00 87.38 403 TYR A C 1
ATOM 3115 O O . TYR A 1 403 ? 13.103 -3.951 -24.782 1.00 87.38 403 TYR A O 1
ATOM 3123 N N . ALA A 1 404 ? 11.843 -5.829 -24.953 1.00 88.12 404 ALA A N 1
ATOM 3124 C CA . ALA A 1 404 ? 11.655 -6.095 -23.536 1.00 88.12 404 ALA A CA 1
ATOM 3125 C C . ALA A 1 404 ? 12.264 -7.448 -23.143 1.00 88.12 404 ALA A C 1
ATOM 3127 O O . ALA A 1 404 ? 12.596 -8.292 -23.973 1.00 88.12 404 ALA A O 1
ATOM 3128 N N . MET A 1 405 ? 12.439 -7.643 -21.838 1.00 89.69 405 MET A N 1
ATOM 3129 C CA . MET A 1 405 ? 12.880 -8.925 -21.302 1.00 89.69 405 MET A CA 1
ATOM 3130 C C . MET A 1 405 ? 11.661 -9.814 -21.056 1.00 89.69 405 MET A C 1
ATOM 3132 O O . MET A 1 405 ? 10.728 -9.423 -20.358 1.00 89.69 405 MET A O 1
ATOM 3136 N N . HIS A 1 406 ? 11.694 -11.023 -21.610 1.00 92.06 406 HIS A N 1
ATOM 3137 C CA . HIS A 1 406 ? 10.598 -11.992 -21.579 1.00 92.06 406 HIS A CA 1
ATOM 3138 C C . HIS A 1 406 ? 10.982 -13.213 -20.735 1.00 92.06 406 HIS A C 1
ATOM 3140 O O . HIS A 1 406 ? 11.176 -14.314 -21.240 1.00 92.06 406 HIS A O 1
ATOM 3146 N N . VAL A 1 407 ? 11.177 -12.999 -19.429 1.00 93.44 407 VAL A N 1
ATOM 3147 C CA . VAL A 1 407 ? 11.527 -14.061 -18.468 1.00 93.44 407 VAL A CA 1
ATOM 3148 C C . VAL A 1 407 ? 10.756 -13.886 -17.161 1.00 93.44 407 VAL A C 1
ATOM 3150 O O . VAL A 1 407 ? 10.579 -12.759 -16.719 1.00 93.44 407 VAL A O 1
ATOM 3153 N N . PRO A 1 408 ? 10.326 -14.948 -16.458 1.00 95.88 408 PRO A N 1
ATOM 3154 C CA . PRO A 1 408 ? 9.608 -14.783 -15.193 1.00 95.88 408 PRO A CA 1
ATOM 3155 C C . PRO A 1 408 ? 10.375 -13.958 -14.152 1.00 95.88 408 PRO A C 1
ATOM 3157 O O . PRO A 1 408 ? 9.787 -13.124 -13.469 1.00 95.88 408 PRO A O 1
ATOM 3160 N N . MET A 1 409 ? 11.690 -14.146 -14.051 1.00 96.75 409 MET A N 1
ATOM 3161 C CA . MET A 1 409 ? 12.538 -13.411 -13.120 1.00 96.75 409 MET A CA 1
ATOM 3162 C C . MET A 1 409 ? 13.849 -13.014 -13.794 1.00 96.75 409 MET A C 1
ATOM 3164 O O . MET A 1 409 ? 14.510 -13.864 -14.386 1.00 96.75 409 MET A O 1
ATOM 3168 N N . HIS A 1 410 ? 14.226 -11.742 -13.673 1.00 95.62 410 HIS A N 1
ATOM 3169 C CA . HIS A 1 410 ? 15.471 -11.190 -14.196 1.00 95.62 410 HIS A CA 1
ATOM 3170 C C . HIS A 1 410 ? 16.263 -10.520 -13.070 1.00 95.62 410 HIS A C 1
ATOM 3172 O O . HIS A 1 410 ? 15.810 -9.534 -12.486 1.00 95.62 410 HIS A O 1
ATOM 3178 N N . ILE A 1 411 ? 17.443 -11.060 -12.761 1.00 95.81 411 ILE A N 1
ATOM 3179 C CA . ILE A 1 411 ? 18.370 -10.501 -11.774 1.00 95.81 411 ILE A CA 1
ATOM 3180 C C . ILE A 1 411 ? 19.591 -9.972 -12.528 1.00 95.81 411 ILE A C 1
ATOM 3182 O O . ILE A 1 411 ? 20.398 -10.741 -13.035 1.00 95.81 411 ILE A O 1
ATOM 3186 N N . HIS A 1 412 ? 19.689 -8.653 -12.606 1.00 94.25 412 HIS A N 1
ATOM 3187 C CA . HIS A 1 412 ? 20.782 -7.883 -13.192 1.00 94.25 412 HIS A CA 1
ATOM 3188 C C . HIS A 1 412 ? 21.141 -6.737 -12.236 1.00 94.25 412 HIS A C 1
ATOM 3190 O O . HIS A 1 412 ? 21.098 -5.563 -12.588 1.00 94.25 412 HIS A O 1
ATOM 3196 N N . ALA A 1 413 ? 21.376 -7.101 -10.976 1.00 94.19 413 ALA A N 1
ATOM 3197 C CA . ALA A 1 413 ? 21.715 -6.169 -9.912 1.00 94.19 413 ALA A CA 1
ATOM 3198 C C . ALA A 1 413 ? 23.206 -5.808 -9.948 1.00 94.19 413 ALA A C 1
ATOM 3200 O O . ALA A 1 413 ? 24.032 -6.543 -10.488 1.00 94.19 413 ALA A O 1
ATOM 3201 N N . GLY A 1 414 ? 23.548 -4.705 -9.296 1.00 94.19 414 GLY A N 1
ATOM 3202 C CA . GLY A 1 414 ? 24.891 -4.152 -9.252 1.00 94.19 414 GLY A CA 1
ATOM 3203 C C . GLY A 1 414 ? 25.064 -2.956 -10.173 1.00 94.19 414 GLY A C 1
ATOM 3204 O O . GLY A 1 414 ? 24.244 -2.672 -11.048 1.00 94.19 414 GLY A O 1
ATOM 3205 N N . TRP A 1 415 ? 26.126 -2.206 -9.906 1.00 93.69 415 TRP A N 1
ATOM 3206 C CA . TRP A 1 415 ? 26.611 -1.124 -10.751 1.00 93.69 415 TRP A CA 1
ATOM 3207 C C . TRP A 1 415 ? 28.001 -0.686 -10.270 1.00 93.69 415 TRP A C 1
ATOM 3209 O O . TRP A 1 415 ? 28.265 -0.696 -9.063 1.00 93.69 415 TRP A O 1
ATOM 3219 N N . ASP A 1 416 ? 28.876 -0.278 -11.192 1.00 88.38 416 ASP A N 1
ATOM 3220 C CA . ASP A 1 416 ? 30.293 0.006 -10.918 1.00 88.38 416 ASP A CA 1
ATOM 3221 C C . ASP A 1 416 ? 30.974 -1.135 -10.117 1.00 88.38 416 ASP A C 1
ATOM 3223 O O . ASP A 1 416 ? 30.579 -2.295 -10.207 1.00 88.38 416 ASP A O 1
ATOM 3227 N N . ASP A 1 417 ? 31.984 -0.818 -9.301 1.00 87.31 417 ASP A N 1
ATOM 3228 C CA . ASP A 1 417 ? 32.703 -1.781 -8.451 1.00 87.31 417 ASP A CA 1
ATOM 3229 C C . ASP A 1 417 ? 31.983 -2.066 -7.110 1.00 87.31 417 ASP A C 1
ATOM 3231 O O . ASP A 1 417 ? 32.617 -2.408 -6.105 1.00 87.31 417 ASP A O 1
ATOM 3235 N N . THR A 1 418 ? 30.657 -1.880 -7.037 1.00 91.50 418 THR A N 1
ATOM 3236 C CA . THR A 1 418 ? 29.905 -2.113 -5.792 1.00 91.50 418 THR A CA 1
ATOM 3237 C C . THR A 1 418 ? 29.535 -3.581 -5.602 1.00 91.50 418 THR A C 1
ATOM 3239 O O . THR A 1 418 ? 29.036 -4.255 -6.501 1.00 91.50 418 THR A O 1
ATOM 3242 N N . ILE A 1 419 ? 29.744 -4.088 -4.384 1.00 93.50 419 ILE A N 1
ATOM 3243 C CA . ILE A 1 419 ? 29.357 -5.457 -4.034 1.00 93.50 419 ILE A CA 1
ATOM 3244 C C . ILE A 1 419 ? 27.834 -5.534 -3.917 1.00 93.50 419 ILE A C 1
ATOM 3246 O O . ILE A 1 419 ? 27.210 -4.747 -3.200 1.00 93.50 419 ILE A O 1
ATOM 3250 N N . SER A 1 420 ? 27.258 -6.530 -4.585 1.00 96.00 420 SER A N 1
ATOM 3251 C CA . SER A 1 420 ? 25.832 -6.843 -4.537 1.00 96.00 420 SER A CA 1
ATOM 3252 C C . SER A 1 420 ? 25.645 -8.296 -4.122 1.00 96.00 420 SER A C 1
ATOM 3254 O O . SER A 1 420 ? 26.246 -9.197 -4.700 1.00 96.00 420 SER A O 1
ATOM 3256 N N . LEU A 1 421 ? 24.824 -8.517 -3.100 1.00 97.19 421 LEU A N 1
ATOM 3257 C CA . LEU A 1 421 ? 24.448 -9.827 -2.591 1.00 97.19 421 LEU A CA 1
ATOM 3258 C C . LEU A 1 421 ? 22.932 -9.980 -2.716 1.00 97.19 421 LEU A C 1
ATOM 3260 O O . LEU A 1 421 ? 22.164 -9.340 -1.997 1.00 97.19 421 LEU A O 1
ATOM 3264 N N . ILE A 1 422 ? 22.497 -10.835 -3.641 1.00 98.00 422 ILE A N 1
ATOM 3265 C CA . ILE A 1 422 ? 21.078 -11.091 -3.891 1.00 98.00 422 ILE A CA 1
ATOM 3266 C C . ILE A 1 422 ? 20.709 -12.471 -3.352 1.00 98.00 422 ILE A C 1
ATOM 3268 O O . ILE A 1 422 ? 21.076 -13.504 -3.910 1.00 98.00 422 ILE A O 1
ATOM 3272 N N . HIS A 1 423 ? 19.932 -12.497 -2.274 1.00 98.38 423 HIS A N 1
ATOM 3273 C CA . HIS A 1 423 ? 19.352 -13.721 -1.740 1.00 98.38 423 HIS A CA 1
ATOM 3274 C C . HIS A 1 423 ? 18.065 -14.054 -2.492 1.00 98.38 423 HIS A C 1
ATOM 3276 O O . HIS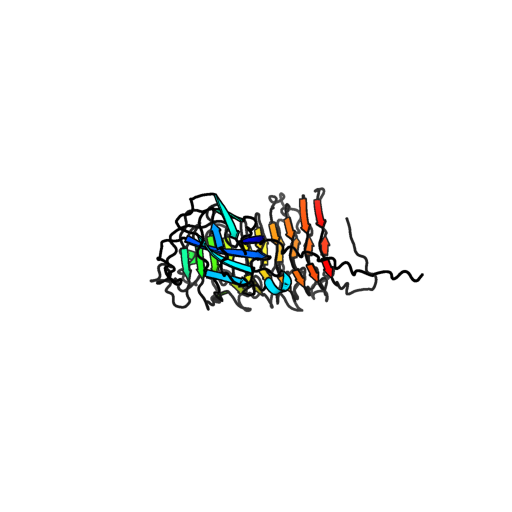 A 1 423 ? 17.012 -13.485 -2.205 1.00 98.38 423 HIS A O 1
ATOM 3282 N N . CYS A 1 424 ? 18.136 -15.003 -3.423 1.00 98.12 424 CYS A N 1
ATOM 3283 C CA . CYS A 1 424 ? 16.978 -15.498 -4.163 1.00 98.12 424 CYS A CA 1
ATOM 3284 C C . CYS A 1 424 ? 16.659 -16.948 -3.772 1.00 98.12 424 CYS A C 1
ATOM 3286 O O . CYS A 1 424 ? 17.435 -17.850 -4.080 1.00 98.12 424 CYS A O 1
ATOM 3288 N N . TYR A 1 425 ? 15.548 -17.194 -3.067 1.00 98.19 425 TYR A N 1
ATOM 3289 C CA . TYR A 1 425 ? 15.222 -18.538 -2.564 1.00 98.19 425 TYR A CA 1
ATOM 3290 C C . TYR A 1 425 ? 13.718 -18.796 -2.429 1.00 98.19 425 TYR A C 1
ATOM 3292 O O . TYR A 1 425 ? 12.926 -17.878 -2.258 1.00 98.19 425 TYR A O 1
ATOM 3300 N N . ASN A 1 426 ? 13.306 -20.066 -2.497 1.00 98.00 426 ASN A N 1
ATOM 3301 C CA . ASN A 1 426 ? 11.913 -20.516 -2.334 1.00 98.00 426 ASN A CA 1
ATOM 3302 C C . ASN A 1 426 ? 10.880 -19.852 -3.269 1.00 98.00 426 ASN A C 1
ATOM 3304 O O . ASN A 1 426 ? 9.681 -19.892 -3.002 1.00 98.00 426 ASN A O 1
ATOM 3308 N N . ASN A 1 427 ? 11.316 -19.245 -4.371 1.00 97.94 427 ASN A N 1
ATOM 3309 C CA . ASN A 1 427 ? 10.401 -18.752 -5.392 1.00 97.94 427 ASN A CA 1
ATOM 3310 C C . ASN A 1 427 ? 9.891 -19.933 -6.229 1.00 97.94 427 ASN A C 1
ATOM 3312 O O . ASN A 1 427 ? 10.660 -20.822 -6.593 1.00 97.94 427 ASN A O 1
ATOM 3316 N N . THR A 1 428 ? 8.598 -19.936 -6.538 1.00 97.62 428 THR A N 1
ATOM 3317 C CA . THR A 1 428 ? 7.964 -20.943 -7.393 1.00 97.62 428 THR A CA 1
ATOM 3318 C C . THR A 1 428 ? 7.612 -20.302 -8.727 1.00 97.62 428 THR A C 1
ATOM 3320 O O . THR A 1 428 ? 6.854 -19.337 -8.762 1.00 97.62 428 THR A O 1
ATOM 3323 N N . ILE A 1 429 ? 8.152 -20.840 -9.821 1.00 96.94 429 ILE A N 1
ATOM 3324 C CA . ILE A 1 429 ? 7.867 -20.390 -11.187 1.00 96.94 429 ILE A CA 1
ATOM 3325 C C . ILE A 1 429 ? 7.111 -21.509 -11.908 1.00 96.94 429 ILE A C 1
ATOM 3327 O O . ILE A 1 429 ? 7.615 -22.628 -12.010 1.00 96.94 429 ILE A O 1
ATOM 3331 N N . VAL A 1 430 ? 5.903 -21.221 -12.394 1.00 93.88 430 VAL A N 1
ATOM 3332 C CA . VAL A 1 430 ? 5.032 -22.174 -13.096 1.00 93.88 430 VAL A CA 1
ATOM 3333 C C . VAL A 1 430 ? 4.651 -21.608 -14.456 1.00 93.88 430 VAL A C 1
ATOM 3335 O O . VAL A 1 430 ? 3.762 -20.771 -14.575 1.00 93.88 430 VAL A O 1
ATOM 3338 N N . GLY A 1 431 ? 5.312 -22.096 -15.499 1.00 84.12 431 GLY A N 1
ATOM 3339 C CA . GLY A 1 431 ? 5.157 -21.540 -16.839 1.00 84.12 431 GLY A CA 1
ATOM 3340 C C . GLY A 1 431 ? 5.892 -20.207 -16.996 1.00 84.12 431 GLY A C 1
ATOM 3341 O O . GLY A 1 431 ? 5.964 -19.383 -16.084 1.00 84.12 431 GLY A O 1
ATOM 3342 N N . GLY A 1 432 ? 6.469 -20.024 -18.173 1.00 74.31 432 GLY A N 1
ATOM 3343 C CA . GLY A 1 432 ? 7.124 -18.801 -18.600 1.00 74.31 432 GLY A CA 1
ATOM 3344 C C . GLY A 1 432 ? 7.438 -18.933 -20.077 1.00 74.31 432 GLY A C 1
ATOM 3345 O O . GLY A 1 432 ? 7.889 -19.997 -20.506 1.00 74.31 432 GLY A O 1
ATOM 3346 N N . ASP A 1 433 ? 7.121 -17.901 -20.847 1.00 63.62 433 ASP A N 1
ATOM 3347 C CA . ASP A 1 433 ? 7.300 -17.924 -22.293 1.00 63.62 433 ASP A CA 1
ATOM 3348 C C . ASP A 1 433 ? 8.536 -17.106 -22.665 1.00 63.62 433 ASP A C 1
ATOM 3350 O O . ASP A 1 433 ? 8.650 -15.947 -22.284 1.00 63.62 433 ASP A O 1
ATOM 3354 N N . PHE A 1 434 ? 9.467 -17.718 -23.396 1.00 57.91 434 PHE A N 1
ATOM 3355 C CA . PHE A 1 434 ? 10.527 -17.002 -24.098 1.00 57.91 434 PHE A CA 1
ATOM 3356 C C . PHE A 1 434 ? 10.098 -16.979 -25.563 1.00 57.91 434 PHE A C 1
ATOM 3358 O O . PHE A 1 434 ? 10.413 -17.881 -26.339 1.00 57.91 434 PHE A O 1
ATOM 3365 N N . GLY A 1 435 ? 9.290 -15.976 -25.911 1.00 49.38 435 GLY A N 1
ATOM 3366 C CA . GLY A 1 435 ? 8.564 -15.891 -27.179 1.00 49.38 435 GLY A CA 1
ATOM 3367 C C . GLY A 1 435 ? 9.416 -15.740 -28.447 1.00 49.38 435 GLY A C 1
ATOM 3368 O O . GLY A 1 435 ? 8.845 -15.515 -29.512 1.00 49.38 435 GLY A O 1
ATOM 3369 N N . MET A 1 436 ? 10.746 -15.877 -28.391 1.00 44.19 436 MET A N 1
ATOM 3370 C CA . MET A 1 436 ? 11.600 -15.944 -29.582 1.00 44.19 436 MET A CA 1
ATOM 3371 C C . MET A 1 436 ? 12.684 -17.025 -29.419 1.00 44.19 436 MET A C 1
ATOM 3373 O O . MET A 1 436 ? 13.649 -16.858 -28.690 1.00 44.19 436 MET A O 1
ATOM 3377 N N . ASP A 1 437 ? 12.506 -18.129 -30.144 1.00 41.00 437 ASP A N 1
ATOM 3378 C CA . ASP A 1 437 ? 13.396 -19.288 -30.312 1.00 41.00 437 ASP A CA 1
ATOM 3379 C C . ASP A 1 437 ? 13.520 -20.329 -29.177 1.00 41.00 437 ASP A C 1
ATOM 3381 O O . ASP A 1 437 ? 13.886 -20.093 -28.029 1.00 41.00 437 ASP A O 1
ATOM 3385 N N . ARG A 1 438 ? 13.232 -21.576 -29.576 1.00 39.94 438 ARG A N 1
ATOM 3386 C CA . ARG A 1 438 ? 13.065 -22.793 -28.768 1.00 39.94 438 ARG A CA 1
ATOM 3387 C C . ARG A 1 438 ? 14.371 -23.352 -28.192 1.00 39.94 438 ARG A C 1
ATOM 3389 O O . ARG A 1 438 ? 14.699 -24.502 -28.464 1.00 39.94 438 ARG A O 1
ATOM 3396 N N . ASN A 1 439 ? 15.092 -22.598 -27.373 1.00 36.81 439 ASN A N 1
ATOM 3397 C CA . ASN A 1 439 ? 16.152 -23.152 -26.528 1.00 36.81 439 ASN A CA 1
ATOM 3398 C C . ASN A 1 439 ? 16.073 -22.511 -25.142 1.00 36.81 439 ASN A C 1
ATOM 3400 O O . ASN A 1 439 ? 16.684 -21.479 -24.887 1.00 36.81 439 ASN A O 1
ATOM 3404 N N . GLY A 1 440 ? 15.290 -23.136 -24.257 1.00 37.22 440 GLY A N 1
ATOM 3405 C CA . GLY A 1 440 ? 15.142 -22.736 -22.862 1.00 37.22 440 GLY A CA 1
ATOM 3406 C C . GLY A 1 440 ? 16.471 -22.799 -22.116 1.00 37.22 440 GLY A C 1
ATOM 3407 O O . GLY A 1 440 ? 16.828 -23.826 -21.542 1.00 37.22 440 GLY A O 1
ATOM 3408 N N . LEU A 1 441 ? 17.193 -21.686 -22.117 1.00 37.09 441 LEU A N 1
ATOM 3409 C CA . LEU A 1 441 ? 18.276 -21.418 -21.190 1.00 37.09 441 LEU A CA 1
ATOM 3410 C C . LEU A 1 441 ? 17.681 -20.625 -20.030 1.00 37.09 441 LEU A C 1
ATOM 3412 O O . LEU A 1 441 ? 17.356 -19.448 -20.159 1.00 37.09 441 LEU A O 1
ATOM 3416 N N . LEU A 1 442 ? 17.542 -21.289 -18.881 1.00 40.62 442 LEU A N 1
ATOM 3417 C CA . LEU A 1 442 ? 17.490 -20.588 -17.605 1.00 40.62 442 LEU A CA 1
ATOM 3418 C C . LEU A 1 442 ? 18.821 -19.841 -17.467 1.00 40.62 442 LEU A C 1
ATOM 3420 O O . LEU A 1 442 ? 19.849 -20.450 -17.165 1.00 40.62 442 LEU A O 1
ATOM 3424 N N . GLN A 1 443 ? 18.823 -18.540 -17.734 1.00 39.50 443 GLN A N 1
ATOM 3425 C CA . GLN A 1 443 ? 19.990 -17.707 -17.490 1.00 39.50 443 GLN A CA 1
ATOM 3426 C C . GLN A 1 443 ? 20.025 -17.365 -15.995 1.00 39.50 443 GLN A C 1
ATOM 3428 O O . GLN A 1 443 ? 19.528 -16.334 -15.555 1.00 39.50 443 GLN A O 1
ATOM 3433 N N . TRP A 1 444 ? 20.592 -18.270 -15.194 1.00 38.84 444 TRP A N 1
ATOM 3434 C CA . TRP A 1 444 ? 21.205 -17.878 -13.929 1.00 38.84 444 TRP A CA 1
ATOM 3435 C C . TRP A 1 444 ? 22.578 -17.304 -14.273 1.00 38.84 444 TRP A C 1
ATOM 3437 O O . TRP A 1 444 ? 23.547 -18.049 -14.409 1.00 38.84 444 TRP A O 1
ATOM 3447 N N . LEU A 1 445 ? 22.670 -15.992 -14.470 1.00 31.61 445 LEU A N 1
ATOM 3448 C CA . LEU A 1 445 ? 23.932 -15.317 -14.190 1.00 31.61 445 LEU A CA 1
ATOM 3449 C C . LEU A 1 445 ? 23.945 -15.118 -12.674 1.00 31.61 445 LEU A C 1
ATOM 3451 O O . LEU A 1 445 ? 23.240 -14.257 -12.154 1.00 31.61 445 LEU A O 1
ATOM 3455 N N . VAL A 1 446 ? 24.621 -16.045 -11.988 1.00 34.41 446 VAL A N 1
ATOM 3456 C CA . VAL A 1 446 ? 24.943 -15.939 -10.557 1.00 34.41 446 VAL A CA 1
ATOM 3457 C C . VAL A 1 446 ? 26.066 -14.936 -10.389 1.00 34.41 446 VAL A C 1
ATOM 3459 O O . VAL A 1 446 ? 27.058 -15.071 -11.144 1.00 34.41 446 VAL A O 1
#

Radius of gyration: 23.34 Å; chains: 1; bounding box: 56×101×58 Å

Sequence (446 aa):
MKIFFLFIPLFLVHNVHSQGPVLCFSDLISGPKTGNSDHSQENQTAGRDGSIVTIWGANLGNHQNNNEVFVGNQKARVYYWGNATFPADLYKVHKLQKIAFQIPETVDTGNTEISVIVNGIKSNSLPFRVREGKIYFVDKMGDDVAGDGSWDKPWKTLDNADYTGALEKIKPGDLLYVKDGFVHTELVGDRSCFDIGNPGTRELPKAIIAYPQANVQIGDTSTLKTFSLWVSGYGPSTNWVISGLKLTAKTEAVSMYHNFRVVGNYITAPNGNGPTGAVAGQGNDLYLLGNELTEIGNLNTSKLYHPIYIQSAEACSGPRLPLEKNRVIAFNYLHDNLSYDGINLYRECGSSAYMTDHKVFNNAIINQTGCGIRCGDYVVGENHIYNNLLVNCGLGPDPINGYAMHVPMHIHAGWDDTISLIHCYNNTIVGGDFGMDRNGLLQWLV

pLDDT: mean 91.92, std 14.67, range [31.61, 98.94]